Protein AF-A0A161HMS6-F1 (afdb_monomer)

Organism: NCBI:txid796027

Mean predicted aligned error: 19.15 Å

Solvent-accessible surface area (backbone atoms only — not comparable to full-atom values): 37194 Å² total; per-residue (Å²): 135,82,48,62,59,53,41,39,24,54,37,30,44,37,46,46,54,31,54,46,47,48,54,54,50,52,55,53,48,55,50,46,64,60,58,64,89,50,101,56,51,71,62,54,50,56,48,52,54,53,48,51,55,50,42,52,53,37,40,51,48,32,54,50,42,44,56,53,28,41,74,39,56,28,50,36,68,50,56,48,70,74,49,47,68,46,58,54,47,48,52,49,44,51,35,23,54,45,31,34,50,51,33,48,52,52,49,46,65,68,68,43,98,44,58,77,55,52,52,63,64,38,74,71,84,59,74,99,61,67,84,76,71,60,87,80,58,59,64,68,60,41,51,51,48,38,63,55,42,38,62,53,53,52,54,36,49,51,39,50,52,54,40,50,43,51,35,48,51,28,46,29,66,36,28,69,30,66,73,91,74,67,79,71,80,89,69,100,54,96,81,44,71,74,61,68,50,68,79,47,103,63,71,73,73,88,49,70,66,61,48,54,52,45,51,53,49,36,53,50,37,50,55,50,34,70,56,48,48,58,54,32,52,52,54,50,58,56,57,54,60,78,74,53,71,97,82,63,93,73,70,87,83,59,91,49,50,49,58,52,44,53,47,52,30,54,52,34,50,51,52,38,49,53,47,50,52,53,42,41,54,56,29,49,52,43,41,51,55,37,50,65,26,53,78,51,51,84,77,23,51,44,80,40,72,68,90,83,72,56,72,66,60,53,47,42,68,77,70,54,72,90,74,77,82,73,75,75,94,63,79,52,48,80,72,82,77,74,89,74,74,79,81,71,78,80,78,70,94,66,61,84,75,52,58,59,54,50,52,49,48,52,60,68,45,40,62,71,78,39,40,68,59,51,54,50,51,54,47,51,51,50,46,48,48,62,60,47,43,44,63,75,36,83,89,36,25,63,59,30,60,74,54,46,37,72,48,21,38,52,32,22,61,72,29,52,53,93,29,40,62,57,17,50,55,48,34,54,52,32,49,53,26,28,52,54,17,23,50,51,14,48,51,20,41,63,72,13,67,69,86,78,56,94,66,18,68,58,49,21,51,52,48,46,50,55,53,43,54,56,28,50,48,43,31,72,73,41,99,51,33,73,24,27,48,42,10,45,53,29,21,53,46,35,36,49,49,44,77,59,48,92,57,94,54,52,60,68,51,42,39,49,37,51,55,50,24,44,51,53,12,29,48,50,29,42,50,46,31,62,73,48,82,61,43,49,49,68,60,50,27,51,51,22,49,49,54,26,49,56,31,50,53,52,47,48,51,57,56,54,62,60,70,71,75,68,60,78,75,54,53,60,54,52,48,56,50,44,54,51,41,51,57,48,25,55,50,31,46,56,50,23,51,52,32,48,54,49,58,51,50,69,54,59,56,68,74,67,81,79,74,74,98,73,74,91,54,68,96,84,71,89,80,84,57,76,70,52,54,57,54,53,48,52,52,54,52,53,51,52,52,54,56,51,49,53,49,51,54,52,50,50,40,69,77,59,40,62,59,56,65,44,49,75,70,50,82,77,125

Foldseek 3Di:
DADAACLLQVLLLLLLVLLVLLLVLVVLLLCCLLVVPDPCNVVSLVVSVVSLLVSLVSLVVSVVSLLVSQAHWYWFLDRSVLCVLLSLLSLLLSLLSLLLSVLSLLVCCPQPPCVPVNVVVCVPDHDPPSNPLAPDADPVLLNLLSVLLSVLSVLLSLLLLLLSLLLSLLSCLLRVHDPVSRDRDDDPDPPPPVVVLVPDPDNDRRDLVSLVVSLVSNVVSLVVSVPRSVVSNVVSVVVVVVVDDPPCPPPPPDPHSSNVSVVSNSVSSSVSSVSSSSSSVSSSVSSVSSVVLVVVPPNSIDGDHDPDDDPVSVCCVVPDDPPPSPPDDDSHSVVSPDPDDPDDPPDDPDDPVVVVVVVVVCVVCVCVVCVLVVLLVVLLVVLLCVLCVLCVDPVSVVVCVLLVSVLLSVLLVLLADSALLSSVVVLVLLLVLLLQLLVLLLVLCVQQVPVPDDPSVVSSVVSLVVLVVVLVCCLVPPPCNSSSVNSNVNSVVLNVCQVDPPPPDHSVSSSVSSSVSSCNSSVSNSVSCVPRPHDHLVVLLVVLLVLLVVLLVVLVVLVVVLLPDDDPVVLVVSLVVNVVSLVSSVVSLVSSVVSLVSVVVSVVCVVPCPPDDDPPDPPDDDDDCPVVSVVSVVSSVVSVVSSSVSVVSSVCCVPPNPVVVVCSVPVPD

pLDDT: mean 71.47, std 19.91, range [20.86, 94.31]

Secondary structure (DSSP, 8-state):
---SSHHHHHHHHHHHHHHHHHHHHHHHHHHHHH----TTHHHHHHHHHHHHHHHHHHHHHHHHHHHHHHHS-EEESS-GGGGHHHHHHHHHHHHHHHHHHHHHHHHHHHH-TTHHHHHHHHTTTS-TTGGGS-SS--HHHHHHHHHHHHHHHHHHHHHHHHHHHHHHHHHHHHTT--GGG--PPP---TT-TTTGGGGSSS-----HHHHHHHHHHHHHHHHHHHHHHHHHHHHHHHHHHTTS-TT-TTGGGS--HHHHHHHHHHHHHHHHHHHHHHHHHHHHHHHHHHHHHHTTGGGG-EEE------HHHHHHHHH--STT------S-GGGSS-S------------THHHHHHHHHHHHHHHHHTHHHHHHHHHHHHHHHHHHHHHHSTTTHHHHHHTTTHHHHHHHHHH--SSHHHHHHHHHHHHHHHHHHHHHHHHHHHHH-SSSSTTHHHHHHHHHHHHHHHHHHHHHHSS-HHHHHHHHHHHHHHHHHHHS-SS---HHHHHHHHHHHHHHHHHHHHHHHHHSS---HHHHHHHHHHHHHHHHHHHHHHHHHTTS---HHHHHHHHHHHHHHHHHHHHHHHHHHHHHHHHHHHHHGGG-TTS-S----STT--S--HHHHHHHHHHHHHHHHHHHHHHHHHHHHHHHHHHHHHHHHH---

Structure (mmCIF, N/CA/C/O backbone):
data_AF-A0A161HMS6-F1
#
_entry.id   AF-A0A161HMS6-F1
#
loop_
_atom_site.group_PDB
_atom_site.id
_atom_site.type_symbol
_atom_site.label_atom_id
_atom_site.label_alt_id
_atom_site.label_comp_id
_atom_site.label_asym_id
_atom_site.label_entity_id
_atom_site.label_seq_id
_atom_site.pdbx_PDB_ins_code
_atom_site.Cartn_x
_atom_site.Cartn_y
_atom_site.Cartn_z
_atom_site.occupancy
_atom_site.B_iso_or_equiv
_atom_site.auth_seq_id
_atom_site.auth_comp_id
_atom_site.auth_asym_id
_atom_site.auth_atom_id
_atom_site.pdbx_PDB_model_num
ATOM 1 N N . MET A 1 1 ? -8.846 9.922 -27.299 1.00 38.22 1 MET A N 1
ATOM 2 C CA . MET A 1 1 ? -10.060 9.086 -27.238 1.00 38.22 1 MET A CA 1
ATOM 3 C C . MET A 1 1 ? -11.028 9.777 -26.297 1.00 38.22 1 MET A C 1
ATOM 5 O O . MET A 1 1 ? -10.662 9.989 -25.152 1.00 38.22 1 MET A O 1
ATOM 9 N N . ILE A 1 2 ? -12.174 10.233 -26.799 1.00 37.88 2 ILE A N 1
ATOM 10 C CA . ILE A 1 2 ? -13.255 10.821 -25.996 1.00 37.88 2 ILE A CA 1
ATOM 11 C C . ILE A 1 2 ? -14.291 9.705 -25.871 1.00 37.88 2 ILE A C 1
ATOM 13 O O . ILE A 1 2 ? -14.902 9.350 -26.877 1.00 37.88 2 ILE A O 1
ATOM 17 N N . TYR A 1 3 ? -14.422 9.100 -24.691 1.00 45.84 3 TYR A N 1
ATOM 18 C CA . TYR A 1 3 ? -15.459 8.103 -24.425 1.00 45.84 3 TYR A CA 1
ATOM 19 C C . TYR A 1 3 ? -16.569 8.782 -23.618 1.00 45.84 3 TYR A C 1
ATOM 21 O O . TYR A 1 3 ? -16.307 9.224 -22.502 1.00 45.84 3 TYR A O 1
ATOM 29 N N . PRO A 1 4 ? -17.784 8.930 -24.173 1.00 45.59 4 PRO A N 1
ATOM 30 C CA . PRO A 1 4 ? -18.758 9.870 -23.633 1.00 45.59 4 PRO A CA 1
ATOM 31 C C . PRO A 1 4 ? -19.315 9.511 -22.247 1.00 45.59 4 PRO A C 1
ATOM 33 O O . PRO A 1 4 ? -19.726 10.431 -21.559 1.00 45.59 4 PRO A O 1
ATOM 36 N N . GLU A 1 5 ? -19.281 8.255 -21.784 1.00 50.75 5 GLU A N 1
ATOM 37 C CA . GLU A 1 5 ? -19.934 7.880 -20.507 1.00 50.75 5 GLU A CA 1
ATOM 38 C C . GLU A 1 5 ? -19.166 6.842 -19.657 1.00 50.75 5 GLU A C 1
ATOM 40 O O . GLU A 1 5 ? -19.616 6.472 -18.579 1.00 50.75 5 GLU A O 1
ATOM 45 N N . PHE A 1 6 ? -17.985 6.374 -20.081 1.00 59.88 6 PHE A N 1
ATOM 46 C CA . PHE A 1 6 ? -17.328 5.254 -19.389 1.00 59.88 6 PHE A CA 1
ATOM 47 C C . PHE A 1 6 ? -16.669 5.650 -18.060 1.00 59.88 6 PHE A C 1
ATOM 49 O O . PHE A 1 6 ? -16.873 4.955 -17.073 1.00 59.88 6 PHE A O 1
ATOM 56 N N . GLY A 1 7 ? -15.936 6.765 -17.981 1.00 70.00 7 GLY A N 1
ATOM 57 C CA . GLY A 1 7 ? -15.091 7.059 -16.814 1.00 70.00 7 GLY A CA 1
ATOM 58 C C . GLY A 1 7 ? -15.847 7.269 -15.495 1.00 70.00 7 GLY A C 1
ATOM 59 O O . GLY A 1 7 ? -15.450 6.726 -14.460 1.00 70.00 7 GLY A O 1
ATOM 60 N N . SER A 1 8 ? -16.942 8.040 -15.501 1.00 81.38 8 SER A N 1
ATOM 61 C CA . SER A 1 8 ? -17.718 8.354 -14.287 1.00 81.38 8 SER A CA 1
ATOM 62 C C . SER A 1 8 ? -18.654 7.218 -13.877 1.00 81.38 8 SER A C 1
ATOM 64 O O . SER A 1 8 ? -18.700 6.878 -12.695 1.00 81.38 8 SER A O 1
ATOM 66 N N . THR A 1 9 ? -19.336 6.581 -14.830 1.00 85.25 9 THR A N 1
ATOM 67 C CA . THR A 1 9 ? -20.212 5.436 -14.553 1.00 85.25 9 THR A CA 1
ATOM 68 C C . THR A 1 9 ? -19.421 4.207 -14.118 1.00 85.25 9 THR A C 1
ATOM 70 O O . THR A 1 9 ? -19.801 3.565 -13.142 1.00 85.25 9 THR A O 1
ATOM 73 N N . PHE A 1 10 ? -18.272 3.922 -14.740 1.00 87.06 10 PHE A N 1
ATOM 74 C CA . PHE A 1 10 ? -17.388 2.823 -14.326 1.00 87.06 10 PHE A CA 1
ATOM 75 C C . PHE A 1 10 ? -16.784 3.039 -12.928 1.00 87.06 10 PHE A C 1
ATOM 77 O O . PHE A 1 10 ? -16.622 2.108 -12.131 1.00 87.06 10 PHE A O 1
ATOM 84 N N . LEU A 1 11 ? -16.485 4.291 -12.581 1.00 87.75 11 LEU A N 1
ATOM 85 C CA . LEU A 1 11 ? -16.090 4.645 -11.223 1.00 87.75 11 LEU A CA 1
ATOM 86 C C . LEU A 1 11 ? -17.244 4.411 -10.231 1.00 87.75 11 LEU A C 1
ATOM 88 O O . LEU A 1 11 ? -17.030 3.823 -9.167 1.00 87.75 11 LEU A O 1
ATOM 92 N N . GLY A 1 12 ? -18.463 4.817 -10.594 1.00 89.00 12 GLY A N 1
ATOM 93 C CA . GLY A 1 12 ? -19.677 4.567 -9.817 1.00 89.00 12 GLY A CA 1
ATOM 94 C C . GLY A 1 12 ? -19.939 3.076 -9.583 1.00 89.00 12 GLY A C 1
ATOM 95 O O . GLY A 1 12 ? -20.173 2.676 -8.442 1.00 89.00 12 GLY A O 1
ATOM 96 N N . THR A 1 13 ? -19.831 2.237 -10.622 1.00 89.50 13 THR A N 1
ATOM 97 C CA . THR A 1 13 ? -20.021 0.776 -10.523 1.00 89.50 13 THR A CA 1
ATOM 98 C C . THR A 1 13 ? -18.996 0.151 -9.582 1.00 89.50 13 THR A C 1
ATOM 100 O O . THR A 1 13 ? -19.350 -0.629 -8.702 1.00 89.50 13 THR A O 1
ATOM 103 N N . THR A 1 14 ? -17.727 0.548 -9.701 1.00 89.75 14 THR A N 1
ATOM 104 C CA . THR A 1 14 ? -16.634 0.008 -8.876 1.00 89.75 14 THR A CA 1
ATOM 105 C C . THR A 1 14 ? -16.779 0.407 -7.400 1.00 89.75 14 THR A C 1
ATOM 107 O O . THR A 1 14 ? -16.522 -0.390 -6.488 1.00 89.75 14 THR A O 1
ATOM 110 N N . ALA A 1 15 ? -17.224 1.639 -7.136 1.00 91.44 15 ALA A N 1
ATOM 111 C CA . ALA A 1 15 ? -17.532 2.095 -5.784 1.00 91.44 15 ALA A CA 1
ATOM 112 C C . ALA A 1 15 ? -18.760 1.371 -5.201 1.00 91.44 15 ALA A C 1
ATOM 114 O O . ALA A 1 15 ? -18.728 0.957 -4.039 1.00 91.44 15 ALA A O 1
ATOM 115 N N . LEU A 1 16 ? -19.809 1.158 -6.004 1.00 92.69 16 LEU A N 1
ATOM 116 C CA . LEU A 1 16 ? -21.002 0.401 -5.614 1.00 92.69 16 LEU A CA 1
ATOM 117 C C . LEU A 1 16 ? -20.668 -1.059 -5.278 1.00 92.69 16 LEU A C 1
ATOM 119 O O . LEU A 1 16 ? -21.148 -1.586 -4.274 1.00 92.69 16 LEU A O 1
ATOM 123 N N . ASP A 1 17 ? -19.803 -1.703 -6.060 1.00 91.75 17 ASP A N 1
ATOM 124 C CA . ASP A 1 17 ? -19.341 -3.065 -5.787 1.00 91.75 17 ASP A CA 1
ATOM 125 C C . ASP A 1 17 ? -18.572 -3.169 -4.469 1.00 91.75 17 ASP A C 1
ATOM 127 O O . ASP A 1 17 ? -18.735 -4.143 -3.729 1.00 91.75 17 ASP A O 1
ATOM 131 N N . SER A 1 18 ? -17.775 -2.149 -4.143 1.00 91.81 18 SER A N 1
ATOM 132 C CA . SER A 1 18 ? -17.082 -2.057 -2.854 1.00 91.81 18 SER A CA 1
ATOM 133 C C . SER A 1 18 ? -18.076 -1.891 -1.698 1.00 91.81 18 SER A C 1
ATOM 135 O O . SER A 1 18 ? -17.986 -2.604 -0.701 1.00 91.81 18 SER A O 1
ATOM 137 N N . LEU A 1 19 ? -19.076 -1.014 -1.848 1.00 93.75 19 LEU A N 1
ATOM 138 C CA . LEU A 1 19 ? -20.163 -0.828 -0.877 1.00 93.75 19 LEU A CA 1
ATOM 139 C C . LEU A 1 19 ? -20.990 -2.105 -0.669 1.00 93.75 19 LEU A C 1
ATOM 141 O O . LEU A 1 19 ? -21.416 -2.398 0.448 1.00 93.75 19 LEU A O 1
ATOM 145 N N . ASN A 1 20 ? -21.238 -2.865 -1.737 1.00 92.25 20 ASN A N 1
ATOM 146 C CA . ASN A 1 20 ? -21.970 -4.125 -1.682 1.00 92.25 20 ASN A CA 1
ATOM 147 C C . ASN A 1 20 ? -21.230 -5.189 -0.866 1.00 92.25 20 ASN A C 1
ATOM 149 O O . ASN A 1 20 ? -21.858 -5.818 -0.015 1.00 92.25 20 ASN A O 1
ATOM 153 N N . GLU A 1 21 ? -19.927 -5.371 -1.100 1.00 91.25 21 GLU A N 1
ATOM 154 C CA . GLU A 1 21 ? -19.118 -6.318 -0.320 1.00 91.25 21 GLU A CA 1
ATOM 155 C C . GLU A 1 21 ? -18.981 -5.892 1.139 1.00 91.25 21 GLU A C 1
ATOM 157 O O . GLU A 1 21 ? -19.174 -6.721 2.022 1.00 91.25 21 GLU A O 1
ATOM 162 N N . ILE A 1 22 ? -18.695 -4.611 1.405 1.00 92.50 22 ILE A N 1
ATOM 163 C CA . ILE A 1 22 ? -18.537 -4.115 2.780 1.00 92.50 22 ILE A CA 1
ATOM 164 C C . ILE A 1 22 ? -19.835 -4.312 3.571 1.00 92.50 22 ILE A C 1
ATOM 166 O O . ILE A 1 22 ? -19.785 -4.812 4.689 1.00 92.50 22 ILE A O 1
ATOM 170 N N . HIS A 1 23 ? -20.996 -3.982 2.989 1.00 93.19 23 HIS A N 1
ATOM 171 C CA . HIS A 1 23 ? -22.292 -4.172 3.651 1.00 93.19 23 HIS A CA 1
ATOM 172 C C . HIS A 1 23 ? -22.570 -5.656 3.956 1.00 93.19 23 HIS A C 1
ATOM 174 O O . HIS A 1 23 ? -23.007 -5.996 5.051 1.00 93.19 23 HIS A O 1
ATOM 180 N N . LEU A 1 24 ? -22.295 -6.561 3.012 1.00 90.31 24 LEU A N 1
ATOM 181 C CA . LEU A 1 24 ? -22.492 -7.995 3.242 1.00 90.31 24 LEU A CA 1
ATOM 182 C C . LEU A 1 24 ? -21.559 -8.524 4.343 1.00 90.31 24 LEU A C 1
ATOM 184 O O . LEU A 1 24 ? -21.982 -9.291 5.210 1.00 90.31 24 LEU A O 1
ATOM 188 N N . HIS A 1 25 ? -20.299 -8.099 4.315 1.00 90.25 25 HIS A N 1
ATOM 189 C CA . HIS A 1 25 ? -19.276 -8.571 5.237 1.00 90.25 25 HIS A CA 1
ATOM 190 C C . HIS A 1 25 ? -19.485 -8.057 6.660 1.00 90.25 25 HIS A C 1
ATOM 192 O O . HIS A 1 25 ? -19.410 -8.862 7.583 1.00 90.25 25 HIS A O 1
ATOM 198 N N . ILE A 1 26 ? -19.833 -6.779 6.858 1.00 91.81 26 ILE A N 1
ATOM 199 C CA . ILE A 1 26 ? -20.109 -6.262 8.207 1.00 91.81 26 ILE A CA 1
ATOM 200 C C . ILE A 1 26 ? -21.319 -6.955 8.842 1.00 91.81 26 ILE A C 1
ATOM 202 O O . ILE A 1 26 ? -21.234 -7.369 9.992 1.00 91.81 26 ILE A O 1
ATOM 206 N N . ASN A 1 27 ? -22.399 -7.185 8.084 1.00 89.62 27 ASN A N 1
ATOM 207 C CA . ASN A 1 27 ? -23.574 -7.895 8.596 1.00 89.62 27 ASN A CA 1
ATOM 208 C C . ASN A 1 27 ? -23.234 -9.338 8.980 1.00 89.62 27 ASN A C 1
ATOM 210 O O . ASN A 1 27 ? -23.640 -9.798 10.041 1.00 89.62 27 ASN A O 1
ATOM 214 N N . SER A 1 28 ? -22.440 -10.022 8.150 1.00 88.19 28 SER A N 1
ATOM 215 C CA . SER A 1 28 ? -21.984 -11.389 8.437 1.00 88.19 28 SER A CA 1
ATOM 216 C C . SER A 1 28 ? -21.038 -11.441 9.645 1.00 88.19 28 SER A C 1
ATOM 218 O O . SER A 1 28 ? -21.048 -12.413 10.389 1.00 88.19 28 SER A O 1
ATOM 220 N N . THR A 1 29 ? -20.222 -10.401 9.847 1.00 88.69 29 THR A N 1
ATOM 221 C CA . THR A 1 29 ? -19.260 -10.313 10.957 1.00 88.69 29 THR A CA 1
ATOM 222 C C . THR A 1 29 ? -19.965 -10.027 12.285 1.00 88.69 29 THR A C 1
ATOM 224 O O . THR A 1 29 ? -19.660 -10.668 13.283 1.00 88.69 29 THR A O 1
ATOM 227 N N . VAL A 1 30 ? -20.940 -9.111 12.299 1.00 89.75 30 VAL A N 1
ATOM 228 C CA . VAL A 1 30 ? -21.748 -8.819 13.496 1.00 89.75 30 VAL A CA 1
ATOM 229 C C . VAL A 1 30 ? -22.600 -10.023 13.893 1.00 89.75 30 VAL A C 1
ATOM 231 O O . VAL A 1 30 ? -22.669 -10.352 15.072 1.00 89.75 30 VAL A O 1
ATOM 234 N N . ASP A 1 31 ? -23.224 -10.698 12.922 1.00 86.06 31 ASP A N 1
ATOM 235 C CA . ASP A 1 31 ? -24.011 -11.906 13.191 1.00 86.06 31 ASP A CA 1
ATOM 236 C C . ASP A 1 31 ? -23.135 -13.031 13.761 1.00 86.06 31 ASP A C 1
ATOM 238 O O . ASP A 1 31 ? -23.510 -13.665 14.743 1.00 86.06 31 ASP A O 1
ATOM 242 N N . TYR A 1 32 ? -21.928 -13.217 13.213 1.00 86.75 32 TYR A N 1
ATOM 243 C CA . TYR A 1 32 ? -20.955 -14.176 13.736 1.00 86.75 32 TYR A CA 1
ATOM 244 C C . TYR A 1 32 ? -20.561 -13.884 15.191 1.00 86.75 32 TYR A C 1
ATOM 246 O O . TYR A 1 32 ? -20.595 -14.798 16.009 1.00 86.75 32 TYR A O 1
ATOM 254 N N . PHE A 1 33 ? -20.234 -12.625 15.500 1.00 85.50 33 PHE A N 1
ATOM 255 C CA . PHE A 1 33 ? -19.747 -12.210 16.820 1.00 85.50 33 PHE A CA 1
ATOM 256 C C . PHE A 1 33 ? -20.814 -12.294 17.922 1.00 85.50 33 PHE A C 1
ATOM 258 O O . PHE A 1 33 ? -20.511 -12.510 19.085 1.00 85.50 33 PHE A O 1
ATOM 265 N N . ILE A 1 34 ? -22.091 -12.103 17.580 1.00 83.38 34 ILE A N 1
ATOM 266 C CA . ILE A 1 34 ? -23.183 -12.172 18.566 1.00 83.38 34 ILE A CA 1
ATOM 267 C C . ILE A 1 34 ? -23.719 -13.603 18.699 1.00 83.38 34 ILE A C 1
ATOM 269 O O . ILE A 1 34 ? -24.055 -14.042 19.796 1.00 83.38 34 ILE A O 1
ATOM 273 N N . ASN A 1 35 ? -23.805 -14.350 17.594 1.00 76.44 35 ASN A N 1
ATOM 274 C CA . ASN A 1 35 ? -24.437 -15.670 17.542 1.00 76.44 35 ASN A CA 1
ATOM 275 C C . ASN A 1 35 ? -23.414 -16.817 17.425 1.00 76.44 35 ASN A C 1
ATOM 277 O O . ASN A 1 35 ? -23.616 -17.754 16.649 1.00 76.44 35 ASN A O 1
ATOM 281 N N . PHE A 1 36 ? -22.345 -16.805 18.231 1.00 66.00 36 PHE A N 1
ATOM 282 C CA . PHE A 1 36 ? -21.244 -17.788 18.185 1.00 66.00 36 PHE A CA 1
ATOM 283 C C . PHE A 1 36 ? -21.658 -19.269 18.421 1.00 66.00 36 PHE A C 1
ATOM 285 O O . PHE A 1 36 ? -20.855 -20.188 18.280 1.00 66.00 36 PHE A O 1
ATOM 292 N N . LYS A 1 37 ? -22.928 -19.567 18.731 1.00 58.88 37 LYS A N 1
ATOM 293 C CA . LYS A 1 37 ? -23.437 -20.879 19.199 1.00 58.88 37 LYS A CA 1
ATOM 294 C C . LYS A 1 37 ? -23.438 -22.037 18.164 1.00 58.88 37 LYS A C 1
ATOM 296 O O . LYS A 1 37 ? -24.147 -23.017 18.373 1.00 58.88 37 LYS A O 1
ATOM 301 N N . ASN A 1 38 ? -22.663 -21.988 17.075 1.00 54.19 38 ASN A N 1
ATOM 302 C CA . ASN A 1 38 ? -22.737 -22.958 15.967 1.00 54.19 38 ASN A CA 1
ATOM 303 C C . ASN A 1 38 ? -21.535 -23.916 15.848 1.00 54.19 38 ASN A C 1
ATOM 305 O O . ASN A 1 38 ? -20.380 -23.499 15.868 1.00 54.19 38 ASN A O 1
ATOM 309 N N . ASP A 1 39 ? -21.820 -25.194 15.555 1.00 56.62 39 ASP A N 1
ATOM 310 C CA . ASP A 1 39 ? -20.829 -26.241 15.224 1.00 56.62 39 ASP A CA 1
ATOM 311 C C . ASP A 1 39 ? -20.023 -25.954 13.924 1.00 56.62 39 ASP A C 1
ATOM 313 O O . ASP A 1 39 ? -19.023 -26.618 13.656 1.00 56.62 39 ASP A O 1
ATOM 317 N N . ASP A 1 40 ? -20.403 -24.925 13.149 1.00 66.06 40 ASP A N 1
ATOM 318 C CA . ASP A 1 40 ? -19.791 -24.510 11.872 1.00 66.06 40 ASP A CA 1
ATOM 319 C C . ASP A 1 40 ? -18.918 -23.228 11.955 1.00 66.06 40 ASP A C 1
ATOM 321 O O . ASP A 1 40 ? -18.489 -22.698 10.923 1.00 66.06 40 ASP A O 1
ATOM 325 N N . ALA A 1 41 ? -18.615 -22.716 13.157 1.00 69.06 41 ALA A N 1
ATOM 326 C CA . ALA A 1 41 ? -17.918 -21.433 13.366 1.00 69.06 41 ALA A CA 1
ATOM 327 C C . ALA A 1 41 ? -16.609 -21.279 12.554 1.00 69.06 41 ALA A C 1
ATOM 329 O O . ALA A 1 41 ? -16.383 -20.254 11.906 1.00 69.06 41 ALA A O 1
ATOM 330 N N . ALA A 1 42 ? -15.796 -22.338 12.467 1.00 69.12 42 ALA A N 1
ATOM 331 C CA . ALA A 1 42 ? -14.546 -22.350 11.697 1.00 69.12 42 ALA A CA 1
ATOM 332 C C . ALA A 1 42 ? -14.753 -22.047 10.200 1.00 69.12 42 ALA A C 1
ATOM 334 O O . ALA A 1 42 ? -13.964 -21.351 9.552 1.00 69.12 42 ALA A O 1
ATOM 335 N N . LYS A 1 43 ? -15.838 -22.580 9.627 1.00 75.81 43 LYS A N 1
ATOM 336 C CA . LYS A 1 43 ? -16.167 -22.438 8.206 1.00 75.81 43 LYS A CA 1
ATOM 337 C C . LYS A 1 43 ? -16.644 -21.018 7.908 1.00 75.81 43 LYS A C 1
ATOM 339 O O . LYS A 1 43 ? -16.231 -20.434 6.899 1.00 75.81 43 LYS A O 1
ATOM 344 N N . THR A 1 44 ? -17.440 -20.443 8.804 1.00 78.31 44 THR A N 1
ATOM 345 C CA . THR A 1 44 ? -17.892 -19.051 8.713 1.00 78.31 44 THR A CA 1
ATOM 346 C C . THR A 1 44 ? -16.716 -18.082 8.836 1.00 78.31 44 THR A C 1
ATOM 348 O O . THR A 1 44 ? -16.554 -17.233 7.960 1.00 78.31 44 THR A O 1
ATOM 351 N N . LEU A 1 45 ? -15.808 -18.282 9.800 1.00 78.94 45 LEU A N 1
ATOM 352 C CA . LEU A 1 45 ? -14.606 -17.455 9.956 1.00 78.94 45 LEU A CA 1
ATOM 353 C C . LEU A 1 45 ? -13.709 -17.485 8.708 1.00 78.94 45 LEU A C 1
ATOM 355 O O . LEU A 1 45 ? -13.297 -16.439 8.206 1.00 78.94 45 LEU A O 1
ATOM 359 N N . SER A 1 46 ? -13.483 -18.669 8.127 1.00 74.44 46 SER A N 1
ATOM 360 C CA . SER A 1 46 ? -12.714 -18.793 6.877 1.00 74.44 46 SER A CA 1
ATOM 361 C C . SER A 1 46 ? -13.357 -18.031 5.704 1.00 74.44 46 SER A C 1
ATOM 363 O O . SER A 1 46 ? -12.670 -17.525 4.813 1.00 74.44 46 SER A O 1
ATOM 365 N N . THR A 1 47 ? -14.689 -17.914 5.705 1.00 80.94 47 THR A N 1
ATOM 366 C CA . THR A 1 47 ? -15.439 -17.143 4.707 1.00 80.94 47 THR A CA 1
ATOM 367 C C . THR A 1 47 ? -15.269 -15.642 4.947 1.00 80.94 47 THR A C 1
ATOM 369 O O . THR A 1 47 ? -15.000 -14.910 3.992 1.00 80.94 47 THR A O 1
ATOM 372 N N . LEU A 1 48 ? -15.318 -15.191 6.206 1.00 81.75 48 LEU A N 1
ATOM 373 C CA . LEU A 1 48 ? -15.056 -13.799 6.589 1.00 81.75 48 LEU A CA 1
ATOM 374 C C . LEU A 1 48 ? -13.628 -13.361 6.235 1.00 81.75 48 LEU A C 1
ATOM 376 O O . LEU A 1 48 ? -13.435 -12.252 5.737 1.00 81.75 48 LEU A O 1
ATOM 380 N N . GLN A 1 49 ? -12.630 -14.231 6.401 1.00 78.19 49 GLN A N 1
ATOM 381 C CA . GLN A 1 49 ? -11.245 -13.959 5.998 1.00 78.19 49 GLN A CA 1
ATOM 382 C C . GLN A 1 49 ? -11.099 -13.816 4.476 1.00 78.19 49 GLN A C 1
ATOM 384 O O . GLN A 1 49 ? -10.427 -12.903 3.985 1.00 78.19 49 GLN A O 1
ATOM 389 N N . LYS A 1 50 ? -11.773 -14.672 3.697 1.00 80.00 50 LYS A N 1
ATOM 390 C CA . LYS A 1 50 ? -11.812 -14.538 2.231 1.00 80.00 50 LYS A CA 1
ATOM 391 C C . LYS A 1 50 ? -12.479 -13.226 1.817 1.00 80.00 50 LYS A C 1
ATOM 393 O O . LYS A 1 50 ? -11.927 -12.501 0.987 1.00 80.00 50 LYS A O 1
ATOM 398 N N . GLN A 1 51 ? -13.610 -12.880 2.430 1.00 81.94 51 GLN A N 1
ATOM 399 C CA . GLN A 1 51 ? -14.307 -11.614 2.189 1.00 81.94 51 GLN A CA 1
ATOM 400 C C . GLN A 1 51 ? -13.435 -10.401 2.560 1.00 81.94 51 GLN A C 1
ATOM 402 O O . GLN A 1 51 ? -13.333 -9.477 1.753 1.00 81.94 51 GLN A O 1
ATOM 407 N N . ARG A 1 52 ? -12.685 -10.447 3.673 1.00 81.62 52 ARG A N 1
ATOM 408 C CA . ARG A 1 52 ? -11.694 -9.422 4.065 1.00 81.62 52 ARG A CA 1
ATOM 409 C C . ARG A 1 52 ? -10.697 -9.128 2.938 1.00 81.62 52 ARG A C 1
ATOM 411 O O . ARG A 1 52 ? -10.481 -7.968 2.588 1.00 81.62 52 ARG A O 1
ATOM 418 N N . THR A 1 53 ? -10.118 -10.161 2.320 1.00 79.50 53 THR A N 1
ATOM 419 C CA . THR A 1 53 ? -9.180 -9.972 1.192 1.00 79.50 53 THR A CA 1
ATOM 420 C C . THR A 1 53 ? -9.866 -9.442 -0.072 1.00 79.50 53 THR A C 1
ATOM 422 O O . THR A 1 53 ? -9.289 -8.625 -0.791 1.00 79.50 53 THR A O 1
ATOM 425 N N . SER A 1 54 ? -11.107 -9.868 -0.333 1.00 82.62 54 SER A N 1
ATOM 426 C CA . SER A 1 54 ? -11.917 -9.408 -1.467 1.00 82.62 54 SER A CA 1
ATOM 427 C C . SER A 1 54 ? -12.230 -7.911 -1.372 1.00 82.62 54 SER A C 1
ATOM 429 O O . SER A 1 54 ? -12.010 -7.173 -2.332 1.00 82.62 54 SER A O 1
ATOM 431 N N . ILE A 1 55 ? -12.652 -7.436 -0.194 1.00 84.62 55 ILE A N 1
ATOM 432 C CA . ILE A 1 55 ? -12.957 -6.021 0.063 1.00 84.62 55 ILE A CA 1
ATOM 433 C C . ILE A 1 55 ? -11.741 -5.147 -0.224 1.00 84.62 55 ILE A C 1
ATOM 435 O O . ILE A 1 55 ? -11.855 -4.166 -0.957 1.00 84.62 55 ILE A O 1
ATOM 439 N N . ARG A 1 56 ? -10.561 -5.527 0.279 1.00 82.38 56 ARG A N 1
ATOM 440 C CA . ARG A 1 56 ? -9.325 -4.767 0.042 1.00 82.38 56 ARG A CA 1
ATOM 441 C C . ARG A 1 56 ? -9.006 -4.643 -1.442 1.00 82.38 56 ARG A C 1
ATOM 443 O O . ARG A 1 56 ? -8.681 -3.551 -1.899 1.00 82.38 56 ARG A O 1
ATOM 450 N N . LYS A 1 57 ? -9.156 -5.731 -2.206 1.00 83.81 57 LYS A N 1
ATOM 451 C CA . LYS A 1 57 ? -8.961 -5.717 -3.664 1.00 83.81 57 LYS A CA 1
ATOM 452 C C . LYS A 1 57 ? -9.947 -4.776 -4.355 1.00 83.81 57 LYS A C 1
ATOM 454 O O . LYS A 1 57 ? -9.518 -3.963 -5.166 1.00 83.81 57 LYS A O 1
ATOM 459 N N . LYS A 1 58 ? -11.240 -4.832 -4.013 1.00 86.56 58 LYS A N 1
ATOM 460 C CA . LYS A 1 58 ? -12.263 -3.958 -4.618 1.00 86.56 58 LYS A CA 1
ATOM 461 C C . LYS A 1 58 ? -12.084 -2.486 -4.245 1.00 86.56 58 LYS A C 1
ATOM 463 O O . LYS A 1 58 ? -12.182 -1.619 -5.108 1.00 86.56 58 LYS A O 1
ATOM 468 N N . VAL A 1 59 ? -11.733 -2.191 -2.995 1.00 86.38 59 VAL A N 1
ATOM 469 C CA . VAL A 1 59 ? -11.461 -0.818 -2.550 1.00 86.38 59 VAL A CA 1
ATOM 470 C C . VAL A 1 59 ? -10.179 -0.279 -3.188 1.00 86.38 59 VAL A C 1
ATOM 472 O O . VAL A 1 59 ? -10.163 0.868 -3.635 1.00 86.38 59 VAL A O 1
ATOM 475 N N . ALA A 1 60 ? -9.123 -1.087 -3.301 1.00 82.75 60 ALA A N 1
ATOM 476 C CA . ALA A 1 60 ? -7.917 -0.710 -4.037 1.00 82.75 60 ALA A CA 1
ATOM 477 C C . ALA A 1 60 ? -8.226 -0.436 -5.515 1.00 82.75 60 ALA A C 1
ATOM 479 O O . ALA A 1 60 ? -7.833 0.610 -6.028 1.00 82.75 60 ALA A O 1
ATOM 480 N N . LEU A 1 61 ? -9.015 -1.304 -6.156 1.00 84.31 61 LEU A N 1
ATOM 481 C CA . LEU A 1 61 ? -9.503 -1.095 -7.517 1.00 84.31 61 LEU A CA 1
ATOM 482 C C . LEU A 1 61 ? -10.268 0.230 -7.630 1.00 84.31 61 LEU A C 1
ATOM 484 O O . LEU A 1 61 ? -9.955 1.031 -8.500 1.00 84.31 61 LEU A O 1
ATOM 488 N N . SER A 1 62 ? -11.184 0.534 -6.705 1.00 84.31 62 SER A N 1
ATOM 489 C CA . SER A 1 62 ? -11.927 1.805 -6.715 1.00 84.31 62 SER A CA 1
ATOM 490 C C . SER A 1 62 ? -11.021 3.040 -6.591 1.00 84.31 62 SER A C 1
ATOM 492 O O . SER A 1 62 ? -11.286 4.061 -7.223 1.00 84.31 62 SER A O 1
ATOM 494 N N . LYS A 1 63 ? -9.915 2.954 -5.832 1.00 86.19 63 LYS A N 1
ATOM 495 C CA . LYS A 1 63 ? -8.906 4.024 -5.733 1.00 86.19 63 LYS A CA 1
ATOM 496 C C . LYS A 1 63 ? -8.144 4.195 -7.052 1.00 86.19 63 LYS A C 1
ATOM 498 O O . LYS A 1 63 ? -7.887 5.332 -7.442 1.00 86.19 63 LYS A O 1
ATOM 503 N N . THR A 1 64 ? -7.793 3.094 -7.716 1.00 82.06 64 THR A N 1
ATOM 504 C CA . THR A 1 64 ? -7.113 3.099 -9.021 1.00 82.06 64 THR A CA 1
ATOM 505 C C . THR A 1 64 ? -8.021 3.664 -10.109 1.00 82.06 64 THR A C 1
ATOM 507 O O . THR A 1 64 ? -7.645 4.635 -10.764 1.00 82.06 64 THR A O 1
ATOM 510 N N . VAL A 1 65 ? -9.255 3.164 -10.210 1.00 84.06 65 VAL A N 1
ATOM 511 C CA . VAL A 1 65 ? -10.258 3.661 -11.162 1.00 84.06 65 VAL A CA 1
ATOM 512 C C . VAL A 1 65 ? -10.541 5.141 -10.916 1.00 84.06 65 VAL A C 1
ATOM 514 O O . VAL A 1 65 ? -10.560 5.923 -11.853 1.00 84.06 65 VAL A O 1
ATOM 517 N N . LEU A 1 66 ? -10.649 5.585 -9.657 1.00 85.31 66 LEU A N 1
ATOM 518 C CA . LEU A 1 66 ? -10.790 7.012 -9.352 1.00 85.31 66 LEU A CA 1
ATOM 519 C C . LEU A 1 66 ? -9.626 7.832 -9.913 1.00 85.31 66 LEU A C 1
ATOM 521 O O . LEU A 1 66 ? -9.846 8.927 -10.434 1.00 85.31 66 LEU A O 1
ATOM 525 N N . THR A 1 67 ? -8.388 7.344 -9.782 1.00 81.75 67 THR A N 1
ATOM 526 C CA . THR A 1 67 ? -7.241 8.045 -10.356 1.00 81.75 67 THR A CA 1
ATOM 527 C C . THR A 1 67 ? -7.313 8.078 -11.874 1.00 81.75 67 THR A C 1
ATOM 529 O O . THR A 1 67 ? -7.178 9.166 -12.415 1.00 81.75 67 THR A O 1
ATOM 532 N N . GLU A 1 68 ? -7.604 6.960 -12.537 1.00 80.12 68 GLU A N 1
ATOM 533 C CA . GLU A 1 68 ? -7.715 6.856 -13.999 1.00 80.12 68 GLU A CA 1
ATOM 534 C C . GLU A 1 68 ? -8.835 7.746 -14.552 1.00 80.12 68 GLU A C 1
ATOM 536 O O . GLU A 1 68 ? -8.559 8.654 -15.337 1.00 80.12 68 GLU A O 1
ATOM 541 N N . SER A 1 69 ? -10.059 7.611 -14.033 1.00 80.50 69 SER A N 1
ATOM 542 C CA . SER A 1 69 ? -11.225 8.412 -14.429 1.00 80.50 69 SER A CA 1
ATOM 543 C C . SER A 1 69 ? -11.041 9.913 -14.182 1.00 80.50 69 SER A C 1
ATOM 545 O O . SER A 1 69 ? -11.729 10.727 -14.790 1.00 80.50 69 SER A O 1
ATOM 547 N N . THR A 1 70 ? -10.123 10.323 -13.296 1.00 79.06 70 THR A N 1
ATOM 548 C CA . THR A 1 70 ? -9.798 11.749 -13.097 1.00 79.06 70 THR A CA 1
ATOM 549 C C . THR A 1 70 ? -8.982 12.329 -14.262 1.00 79.06 70 THR A C 1
ATOM 551 O O . THR A 1 70 ? -9.034 13.540 -14.490 1.00 79.06 70 THR A O 1
ATOM 554 N N . PHE A 1 71 ? -8.224 11.499 -14.988 1.00 75.56 71 PHE A N 1
ATOM 555 C CA . PHE A 1 71 ? -7.445 11.907 -16.166 1.00 75.56 71 PHE A CA 1
ATOM 556 C C . PHE A 1 71 ? -8.211 11.743 -17.483 1.00 75.56 71 PHE A C 1
ATOM 558 O O . PHE A 1 71 ? -7.795 12.298 -18.502 1.00 75.56 71 PHE A O 1
ATOM 565 N N . GLU A 1 72 ? -9.331 11.024 -17.469 1.00 78.56 72 GLU A N 1
ATOM 566 C CA . GLU A 1 72 ? -10.206 10.871 -18.624 1.00 78.56 72 GLU A CA 1
ATOM 567 C C . GLU A 1 72 ? -11.086 12.106 -18.849 1.00 78.56 72 GLU A C 1
ATOM 569 O O . GLU A 1 72 ? -11.576 12.745 -17.916 1.00 78.56 72 GLU A O 1
ATOM 574 N N . ILE A 1 73 ? -11.322 12.431 -20.120 1.00 80.19 73 ILE A N 1
ATOM 575 C CA . ILE A 1 73 ? -12.323 13.428 -20.505 1.00 80.19 73 ILE A CA 1
ATOM 576 C C . ILE A 1 73 ? -13.683 12.733 -20.459 1.00 80.19 73 ILE A C 1
ATOM 578 O O . ILE A 1 73 ? -13.945 11.861 -21.286 1.00 80.19 73 ILE A O 1
ATOM 582 N N . THR A 1 74 ? -14.538 13.126 -19.513 1.00 81.25 74 THR A N 1
ATOM 583 C CA . THR A 1 74 ? -15.856 12.502 -19.303 1.00 81.25 74 THR A CA 1
ATOM 584 C C . THR A 1 74 ? -16.981 13.509 -19.523 1.00 81.25 74 THR A C 1
ATOM 586 O O . THR A 1 74 ? -16.862 14.662 -19.109 1.00 81.25 74 THR A O 1
ATOM 589 N N . TYR A 1 75 ? -18.085 13.089 -20.144 1.00 84.75 75 TYR A N 1
ATOM 590 C CA . TYR A 1 75 ? -19.287 13.907 -20.306 1.00 84.75 75 TYR A CA 1
ATOM 591 C C . TYR A 1 75 ? -20.428 13.353 -19.441 1.00 84.75 75 TYR A C 1
ATOM 593 O O . TYR A 1 75 ? -21.116 12.412 -19.816 1.00 84.75 75 TYR A O 1
ATOM 601 N N . SER A 1 76 ? -20.628 13.925 -18.253 1.00 87.44 76 SER A N 1
ATOM 602 C CA . SER A 1 76 ? -21.598 13.416 -17.270 1.00 87.44 76 SER A CA 1
ATOM 603 C C . SER A 1 76 ? -22.156 14.529 -16.382 1.00 87.44 76 SER A C 1
ATOM 605 O O . SER A 1 76 ? -21.609 15.634 -16.320 1.00 87.44 76 SER A O 1
ATOM 607 N N . TYR A 1 77 ? -23.255 14.255 -15.671 1.00 86.88 77 TYR A N 1
ATOM 608 C CA . TYR A 1 77 ? -23.779 15.199 -14.676 1.00 86.88 77 TYR A CA 1
ATOM 609 C C . TYR A 1 77 ? -22.850 15.317 -13.466 1.00 86.88 77 TYR A C 1
ATOM 611 O O . TYR A 1 77 ? -22.667 16.416 -12.957 1.00 86.88 77 TYR A O 1
ATOM 619 N N . MET A 1 78 ? -22.234 14.218 -13.022 1.00 88.94 78 MET A N 1
ATOM 620 C CA . MET A 1 78 ? -21.297 14.209 -11.892 1.00 88.94 78 MET A CA 1
ATOM 621 C C . MET A 1 78 ? -19.852 14.099 -12.364 1.00 88.94 78 MET A C 1
ATOM 623 O O . MET A 1 78 ? -19.558 13.365 -13.309 1.00 88.94 78 MET A O 1
ATOM 627 N N . ALA A 1 79 ? -18.947 14.822 -11.706 1.00 88.31 79 ALA A N 1
ATOM 628 C CA . ALA A 1 79 ? -17.523 14.751 -11.996 1.00 88.31 79 ALA A CA 1
ATOM 629 C C . ALA A 1 79 ? -16.888 13.567 -11.243 1.00 88.31 79 ALA A C 1
ATOM 631 O O . ALA A 1 79 ? -17.154 13.409 -10.052 1.00 88.31 79 ALA A O 1
ATOM 632 N N . PRO A 1 80 ? -15.953 12.800 -11.839 1.00 86.62 80 PRO A N 1
ATOM 633 C CA . PRO A 1 80 ? -15.280 11.692 -11.144 1.00 86.62 80 PRO A CA 1
ATOM 634 C C . PRO A 1 80 ? -14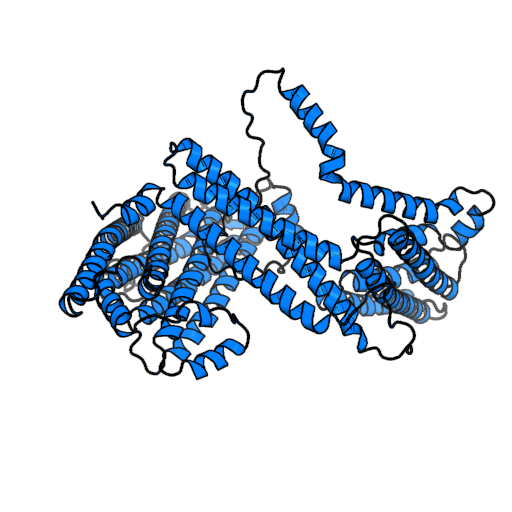.634 12.089 -9.802 1.00 86.62 80 PRO A C 1
ATOM 636 O O . PRO A 1 80 ? -14.640 11.333 -8.831 1.00 86.62 80 PRO A O 1
ATOM 639 N N . LYS A 1 81 ? -14.122 13.322 -9.711 1.00 86.81 81 LYS A N 1
ATOM 640 C CA . LYS A 1 81 ? -13.492 13.872 -8.502 1.00 86.81 81 LYS A CA 1
ATOM 641 C C . LYS A 1 81 ? -14.462 14.024 -7.322 1.00 86.81 81 LYS A C 1
ATOM 643 O O . LYS A 1 81 ? -14.005 13.997 -6.180 1.00 86.81 81 LYS A O 1
ATOM 648 N N . GLU A 1 82 ? -15.761 14.178 -7.570 1.00 89.44 82 GLU A N 1
ATOM 649 C CA . GLU A 1 82 ? -16.781 14.355 -6.525 1.00 89.44 82 GLU A CA 1
ATOM 650 C C . GLU A 1 82 ? -17.008 13.063 -5.721 1.00 89.44 82 GLU A C 1
ATOM 652 O O . GLU A 1 82 ? -17.419 13.135 -4.569 1.00 89.44 82 GLU A O 1
ATOM 657 N N . LEU A 1 83 ? -16.635 11.886 -6.250 1.00 90.06 83 LEU A N 1
ATOM 658 C CA . LEU A 1 83 ? -16.694 10.613 -5.514 1.00 90.06 83 LEU A CA 1
ATOM 659 C C . LEU A 1 83 ? -15.474 10.382 -4.609 1.00 90.06 83 LEU A C 1
ATOM 661 O O . LEU A 1 83 ? -15.457 9.467 -3.782 1.00 90.06 83 LEU A O 1
ATOM 665 N N . LYS A 1 84 ? -14.429 11.207 -4.740 1.00 90.38 84 LYS A N 1
ATOM 666 C CA . LYS A 1 84 ? -13.168 11.052 -4.003 1.00 90.38 84 LYS A CA 1
ATOM 667 C C . LYS A 1 84 ? -13.335 10.985 -2.476 1.00 90.38 84 LYS A C 1
ATOM 669 O O . LYS A 1 84 ? -12.644 10.156 -1.876 1.00 90.38 84 LYS A O 1
ATOM 674 N N . PRO A 1 85 ? -14.180 11.809 -1.822 1.00 91.25 85 PRO A N 1
ATOM 675 C CA . PRO A 1 85 ? -14.408 11.704 -0.381 1.00 91.25 85 PRO A CA 1
ATOM 676 C C . PRO A 1 85 ? -14.958 10.330 0.015 1.00 91.25 85 PRO A C 1
ATOM 678 O O . PRO A 1 85 ? -14.427 9.712 0.934 1.00 91.25 85 PRO A O 1
ATOM 681 N N . ILE A 1 86 ? -15.931 9.807 -0.740 1.00 91.25 86 ILE A N 1
ATOM 682 C CA . ILE A 1 86 ? -16.525 8.485 -0.499 1.00 91.25 86 ILE A CA 1
ATOM 683 C C . ILE A 1 86 ? -15.484 7.381 -0.678 1.00 91.25 86 ILE A C 1
ATOM 685 O O . ILE A 1 86 ? -15.288 6.592 0.238 1.00 91.25 86 ILE A O 1
ATOM 689 N N . VAL A 1 87 ? -14.740 7.352 -1.790 1.00 88.38 87 VAL A N 1
ATOM 690 C CA . VAL A 1 87 ? -13.697 6.329 -2.027 1.00 88.38 87 VAL A CA 1
ATOM 691 C C . VAL A 1 87 ? -12.616 6.349 -0.938 1.00 88.38 87 VAL A C 1
ATOM 693 O O . VAL A 1 87 ? -12.127 5.302 -0.511 1.00 88.38 87 VAL A O 1
ATOM 696 N N . LYS A 1 88 ? -12.253 7.536 -0.434 1.00 87.19 88 LYS A N 1
ATOM 697 C CA . LYS A 1 88 ? -11.320 7.663 0.693 1.00 87.19 88 LYS A CA 1
ATOM 698 C C . LYS A 1 88 ? -11.897 7.050 1.974 1.00 87.19 88 LYS A C 1
ATOM 700 O O . LYS A 1 88 ? -11.182 6.315 2.653 1.00 87.19 88 LYS A O 1
ATOM 705 N N . LEU A 1 89 ? -13.163 7.332 2.281 1.00 86.12 89 LEU A N 1
ATOM 706 C CA . LEU A 1 89 ? -13.869 6.775 3.438 1.00 86.12 89 LEU A CA 1
ATOM 707 C C . LEU A 1 89 ? -14.077 5.256 3.314 1.00 86.12 89 LEU A C 1
ATOM 709 O O . LEU A 1 89 ? -13.934 4.558 4.310 1.00 86.12 89 LEU A O 1
ATOM 713 N N . LEU A 1 90 ? -14.290 4.711 2.108 1.00 87.00 90 LEU A N 1
ATOM 714 C CA . LEU A 1 90 ? -14.320 3.256 1.872 1.00 87.00 90 LEU A CA 1
ATOM 715 C C . LEU A 1 90 ? -12.988 2.582 2.226 1.00 87.00 90 LEU A C 1
ATOM 717 O O . LEU A 1 90 ? -12.977 1.469 2.746 1.00 87.00 90 LEU A O 1
ATOM 721 N N . GLY A 1 91 ? -11.863 3.269 2.000 1.00 81.06 91 GLY A N 1
ATOM 722 C CA . GLY A 1 91 ? -10.549 2.834 2.482 1.00 81.06 91 GLY A CA 1
ATOM 723 C C . GLY A 1 91 ? -10.495 2.684 4.002 1.00 81.06 91 GLY A C 1
ATOM 724 O O . GLY A 1 91 ? -9.987 1.685 4.503 1.00 81.06 91 GLY A O 1
ATOM 725 N N . GLN A 1 92 ? -11.058 3.650 4.727 1.00 83.38 92 GLN A N 1
ATOM 726 C CA . GLN A 1 92 ? -11.122 3.619 6.191 1.00 83.38 92 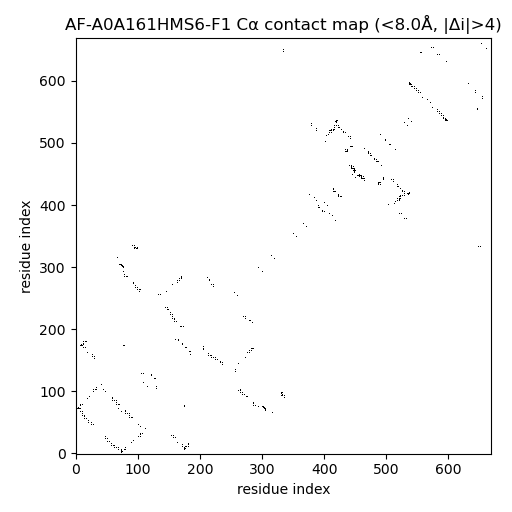GLN A CA 1
ATOM 727 C C . GLN A 1 92 ? -12.090 2.537 6.681 1.00 83.38 92 GLN A C 1
ATOM 729 O O . GLN A 1 92 ? -11.740 1.758 7.565 1.00 83.38 92 GLN A O 1
ATOM 734 N N . ALA A 1 93 ? -13.258 2.420 6.041 1.00 80.88 93 ALA A N 1
ATOM 735 C CA . ALA A 1 93 ? -14.241 1.379 6.321 1.00 80.88 93 ALA A CA 1
ATOM 736 C C . ALA A 1 93 ? -13.645 -0.025 6.122 1.00 80.88 93 ALA A C 1
ATOM 738 O O . ALA A 1 93 ? -13.835 -0.890 6.970 1.00 80.88 93 ALA A O 1
ATOM 739 N N . SER A 1 94 ? -12.860 -0.250 5.060 1.00 83.25 94 SER A N 1
ATOM 740 C CA . SER A 1 94 ? -12.167 -1.525 4.809 1.00 83.25 94 SER A CA 1
ATOM 741 C C . SER A 1 94 ? -11.157 -1.883 5.900 1.00 83.25 94 SER A C 1
ATOM 743 O O . SER A 1 94 ? -11.014 -3.061 6.240 1.00 83.25 94 SER A O 1
ATOM 745 N N . ALA A 1 95 ? -10.426 -0.896 6.418 1.00 75.38 95 ALA A N 1
ATOM 746 C CA . ALA A 1 95 ? -9.462 -1.120 7.486 1.00 75.38 95 ALA A CA 1
ATOM 747 C C . ALA A 1 95 ? -10.181 -1.414 8.815 1.00 75.38 95 ALA A C 1
ATOM 749 O O . ALA A 1 95 ? -9.837 -2.385 9.482 1.00 75.38 95 ALA A O 1
ATOM 750 N N . SER A 1 96 ? -11.242 -0.663 9.134 1.00 77.69 96 SER A N 1
ATOM 751 C CA . SER A 1 96 ? -12.111 -0.905 10.299 1.00 77.69 96 SER A CA 1
ATOM 752 C C . SER A 1 96 ? -12.752 -2.279 10.273 1.00 77.69 96 SER A C 1
ATOM 754 O O . SER A 1 96 ? -12.598 -3.054 11.210 1.00 77.69 96 SER A O 1
ATOM 756 N N . THR A 1 97 ? -13.316 -2.660 9.137 1.00 80.12 97 THR A N 1
ATOM 757 C CA . THR A 1 97 ? -13.886 -3.991 8.943 1.00 80.12 97 THR A CA 1
ATOM 758 C C . THR A 1 97 ? -12.844 -5.107 9.136 1.00 80.12 97 THR A C 1
ATOM 760 O O . THR A 1 97 ? -13.156 -6.168 9.668 1.00 80.12 97 THR A O 1
ATOM 763 N N . SER A 1 98 ? -11.579 -4.875 8.755 1.00 77.38 98 SER A N 1
ATOM 764 C CA . SER A 1 98 ? -10.498 -5.847 8.987 1.00 77.38 98 SER A CA 1
ATOM 765 C C . SER A 1 98 ? -10.170 -6.015 10.474 1.00 77.38 98 SER A C 1
ATOM 767 O O . SER A 1 98 ? -9.896 -7.135 10.894 1.00 77.38 98 SER A O 1
ATOM 769 N N . ALA A 1 99 ? -10.213 -4.929 11.252 1.00 74.88 99 ALA A N 1
ATOM 770 C CA . ALA A 1 99 ? -9.987 -4.959 12.696 1.00 74.88 99 ALA A CA 1
ATOM 771 C C . ALA A 1 99 ? -11.132 -5.671 13.439 1.00 74.88 99 ALA A C 1
ATOM 773 O O . ALA A 1 99 ? -10.871 -6.483 14.322 1.00 74.88 99 ALA A O 1
ATOM 774 N N . ILE A 1 100 ? -12.385 -5.454 13.014 1.00 80.56 100 ILE A N 1
ATOM 775 C CA . ILE A 1 100 ? -13.559 -6.161 13.557 1.00 80.56 100 ILE A CA 1
ATOM 776 C C . ILE A 1 100 ? -13.425 -7.678 13.337 1.00 80.56 100 ILE A C 1
ATOM 778 O O . ILE A 1 100 ? -13.641 -8.450 14.264 1.00 80.56 100 ILE A O 1
ATOM 782 N N . VAL A 1 101 ? -12.982 -8.120 12.151 1.00 78.94 101 VAL A N 1
ATOM 783 C CA . VAL A 1 101 ? -12.699 -9.550 11.903 1.00 78.94 101 VAL A CA 1
ATOM 784 C C . VAL A 1 101 ? -11.575 -10.081 12.792 1.00 78.94 101 VAL A C 1
ATOM 786 O O . VAL A 1 101 ? -11.647 -11.230 13.211 1.00 78.94 101 VAL A O 1
ATOM 789 N N . GLY A 1 102 ? -10.562 -9.267 13.103 1.00 75.81 102 GLY A N 1
ATOM 790 C CA . GLY A 1 102 ? -9.514 -9.647 14.056 1.00 75.81 102 GLY A CA 1
ATOM 791 C C . GLY A 1 102 ? -10.082 -9.980 15.439 1.00 75.81 102 GLY A C 1
ATOM 792 O O . GLY A 1 102 ? -9.691 -10.977 16.035 1.00 75.81 102 GLY A O 1
ATOM 793 N N . ALA A 1 103 ? -11.078 -9.226 15.912 1.00 77.00 103 ALA A N 1
ATOM 794 C CA . ALA A 1 103 ? -11.775 -9.553 17.157 1.00 77.00 103 ALA A CA 1
ATOM 795 C C . ALA A 1 103 ? -12.564 -10.877 17.064 1.00 77.00 103 ALA A C 1
ATOM 797 O O . ALA A 1 103 ? -12.560 -11.651 18.015 1.00 77.00 103 ALA A O 1
ATOM 798 N N . CYS A 1 104 ? -13.162 -11.196 15.911 1.00 79.31 104 CYS A N 1
ATOM 799 C CA . CYS A 1 104 ? -13.816 -12.494 15.681 1.00 79.31 104 CYS A CA 1
ATOM 800 C C . CYS A 1 104 ? -12.823 -13.674 15.608 1.00 79.31 104 CYS A C 1
ATOM 802 O O . CYS A 1 104 ? -13.164 -14.804 15.957 1.00 79.31 104 CYS A O 1
ATOM 804 N N . GLU A 1 105 ? -11.593 -13.439 15.134 1.00 76.25 105 GLU A N 1
ATOM 805 C CA . GLU A 1 105 ? -10.510 -14.436 15.157 1.00 76.25 105 GLU A CA 1
ATOM 806 C C . GLU A 1 105 ? -10.081 -14.738 16.602 1.00 76.25 105 GLU A C 1
ATOM 808 O O . GLU A 1 105 ? -9.894 -15.905 16.951 1.00 76.25 105 GLU A O 1
ATOM 813 N N . LEU A 1 106 ? -9.994 -13.702 17.444 1.00 73.56 106 LEU A N 1
ATOM 814 C CA . LEU A 1 106 ? -9.729 -13.823 18.880 1.00 73.56 106 LEU A CA 1
ATOM 815 C C . LEU A 1 106 ? -10.867 -14.551 19.612 1.00 73.56 106 LEU A C 1
ATOM 817 O O . LEU A 1 106 ? -10.612 -15.444 20.416 1.00 73.56 106 LEU A O 1
ATOM 821 N N . GLU A 1 107 ? -12.119 -14.241 19.277 1.00 75.25 107 GLU A N 1
ATOM 822 C CA . GLU A 1 107 ? -13.305 -14.912 19.825 1.00 75.25 107 GLU A CA 1
ATOM 823 C C . GLU A 1 107 ? -13.312 -16.410 19.495 1.00 75.25 107 GLU A C 1
ATOM 825 O O . GLU A 1 107 ? -13.519 -17.249 20.370 1.00 75.25 107 GLU A O 1
ATOM 830 N N . TYR A 1 108 ? -13.003 -16.769 18.245 1.00 74.12 108 TYR A N 1
ATOM 831 C CA . TYR A 1 108 ? -12.889 -18.167 17.831 1.00 74.12 108 TYR A CA 1
ATOM 832 C C . TYR A 1 108 ? -11.727 -18.898 18.509 1.00 74.12 108 TYR A C 1
ATOM 834 O O . TYR A 1 108 ? -11.858 -20.078 18.843 1.00 74.12 108 TYR A O 1
ATOM 842 N N . ALA A 1 109 ? -10.596 -18.215 18.712 1.00 69.00 109 ALA A N 1
ATOM 843 C CA . ALA A 1 109 ? -9.455 -18.777 19.425 1.00 69.00 109 ALA A CA 1
ATOM 844 C C . ALA A 1 109 ? -9.802 -19.129 20.882 1.00 69.00 109 ALA A C 1
ATOM 846 O O . ALA A 1 109 ? -9.265 -20.107 21.401 1.00 69.00 109 ALA A O 1
ATOM 847 N N . LEU A 1 110 ? -10.718 -18.375 21.499 1.00 68.75 110 LEU A N 1
ATOM 848 C CA . LEU A 1 110 ? -11.162 -18.578 22.875 1.00 68.75 110 LEU A CA 1
ATOM 849 C C . LEU A 1 110 ? -12.305 -19.603 23.010 1.00 68.75 110 LEU A C 1
ATOM 851 O O . LEU A 1 110 ? -12.247 -20.483 23.863 1.00 68.75 110 LEU A O 1
ATOM 855 N N . LEU A 1 111 ? -13.341 -19.516 22.170 1.00 66.56 111 LEU A N 1
ATOM 856 C CA . LEU A 1 111 ? -14.576 -20.304 22.313 1.00 66.56 111 LEU A CA 1
ATOM 857 C C . LEU A 1 111 ? -14.627 -21.575 21.434 1.00 66.56 111 LEU A C 1
ATOM 859 O O . LEU A 1 111 ? -15.549 -22.388 21.551 1.00 66.56 111 LEU A O 1
ATOM 863 N N . GLY A 1 112 ? -13.671 -21.775 20.521 1.00 61.62 112 GLY A N 1
ATOM 864 C CA . GLY A 1 112 ? -13.653 -22.923 19.613 1.00 61.62 112 GLY A CA 1
ATOM 865 C C . GLY A 1 112 ? -13.365 -24.259 20.320 1.00 61.62 112 GLY A C 1
ATOM 866 O O . GLY A 1 112 ? -12.320 -24.425 20.941 1.00 61.62 112 GLY A O 1
ATOM 867 N N . LYS A 1 113 ? -14.231 -25.272 20.127 1.00 51.66 113 LYS A N 1
ATOM 868 C CA . LYS A 1 113 ? -14.116 -26.649 20.686 1.00 51.66 113 LYS A CA 1
ATOM 869 C C . LYS A 1 113 ? -12.825 -27.413 20.317 1.00 51.66 113 LYS A C 1
ATOM 871 O O . LYS A 1 113 ? -12.611 -28.523 20.789 1.00 51.66 113 LYS A O 1
ATOM 876 N N . ASP A 1 114 ? -11.988 -26.853 19.450 1.00 49.44 114 ASP A N 1
ATOM 877 C CA . ASP A 1 114 ? -10.873 -27.518 18.777 1.00 49.44 114 ASP A CA 1
ATOM 878 C C . ASP A 1 114 ? -9.663 -26.552 18.689 1.00 49.44 114 ASP A C 1
ATOM 880 O O . ASP A 1 114 ? -9.131 -26.295 17.607 1.00 49.44 114 ASP A O 1
ATOM 884 N N . TYR A 1 115 ? -9.211 -25.999 19.825 1.00 46.50 115 TYR A N 1
ATOM 885 C CA . TYR A 1 115 ? -8.022 -25.122 19.922 1.00 46.50 115 TYR A CA 1
ATOM 886 C C . TYR A 1 115 ? -6.808 -25.679 19.142 1.00 46.50 115 TYR A C 1
ATOM 888 O O . TYR A 1 115 ? -6.171 -24.981 18.353 1.00 46.50 115 TYR A O 1
ATOM 896 N N . GLU A 1 116 ? -6.550 -26.987 19.247 1.00 40.75 116 GLU A N 1
ATOM 897 C CA . GLU A 1 116 ? -5.457 -27.695 18.553 1.00 40.75 116 GLU A CA 1
ATOM 898 C C . GLU A 1 116 ? -5.683 -27.900 17.036 1.00 40.75 116 GLU A C 1
ATOM 900 O O . GLU A 1 116 ? -4.732 -28.079 16.271 1.00 40.75 116 GLU A O 1
ATOM 905 N N . LYS A 1 117 ? -6.932 -27.854 16.560 1.00 41.78 117 LYS A N 1
ATOM 906 C CA . LYS A 1 117 ? -7.293 -27.992 15.134 1.00 41.78 117 LYS A CA 1
ATOM 907 C C . LYS A 1 117 ? -7.361 -26.629 14.443 1.00 41.78 117 LYS A C 1
ATOM 909 O O . LYS A 1 117 ? -6.942 -26.513 13.293 1.00 41.78 117 LYS A O 1
ATOM 914 N N . ALA A 1 118 ? -7.812 -25.601 15.166 1.00 42.34 118 ALA A N 1
ATOM 915 C CA . ALA A 1 118 ? -7.708 -24.193 14.791 1.00 42.34 118 ALA A CA 1
ATOM 916 C C . ALA A 1 118 ? -6.239 -23.791 14.587 1.00 42.34 118 ALA A C 1
ATOM 918 O O . ALA A 1 118 ? -5.893 -23.254 13.539 1.00 42.34 118 ALA A O 1
ATOM 919 N N . LYS A 1 119 ? -5.358 -24.188 15.512 1.00 37.47 119 LYS A N 1
ATOM 920 C CA . LYS A 1 119 ? -3.895 -24.046 15.422 1.00 37.47 119 LYS A CA 1
ATOM 921 C C . LYS A 1 119 ? -3.316 -24.599 14.107 1.00 37.47 119 LYS A C 1
ATOM 923 O O . LYS A 1 119 ? -2.568 -23.909 13.427 1.00 37.47 119 LYS A O 1
ATOM 928 N N . LYS A 1 120 ? -3.766 -25.781 13.663 1.00 39.75 120 LYS A N 1
ATOM 929 C CA . LYS A 1 120 ? -3.341 -26.396 12.384 1.00 39.75 120 LYS A CA 1
ATOM 930 C C . LYS A 1 120 ? -3.915 -25.737 11.122 1.00 39.75 120 LYS A C 1
ATOM 932 O O . LYS A 1 120 ? -3.313 -25.865 10.061 1.00 39.75 120 LYS A O 1
ATOM 937 N N . LEU A 1 121 ? -5.069 -25.071 11.206 1.00 41.44 121 LEU A N 1
ATOM 938 C CA . LEU A 1 121 ? -5.652 -24.301 10.094 1.00 41.44 121 LEU A CA 1
ATOM 939 C C . LEU A 1 121 ? -5.002 -22.912 9.955 1.00 41.44 121 LEU A C 1
ATOM 941 O O . LEU A 1 121 ? -4.909 -22.391 8.846 1.00 41.44 121 LEU A O 1
ATOM 945 N N . VAL A 1 122 ? -4.520 -22.349 11.066 1.00 40.56 122 VAL A N 1
ATOM 946 C CA . VAL A 1 122 ? -3.805 -21.062 11.152 1.00 40.56 122 VAL A CA 1
ATOM 947 C C . VAL A 1 122 ? -2.345 -21.185 10.688 1.00 40.56 122 VAL A C 1
ATOM 949 O O . VAL A 1 122 ? -1.835 -20.296 10.005 1.00 40.56 122 VAL A O 1
ATOM 952 N N . ASP A 1 123 ? -1.703 -22.334 10.921 1.00 33.91 123 ASP A N 1
ATOM 953 C CA . ASP A 1 123 ? -0.326 -22.625 10.477 1.00 33.91 123 ASP A CA 1
ATOM 954 C C . ASP A 1 123 ? -0.153 -22.727 8.941 1.00 33.91 123 ASP A C 1
ATOM 956 O O . ASP A 1 123 ? 0.958 -22.922 8.445 1.00 33.91 123 ASP A O 1
ATOM 960 N N . GLY A 1 124 ? -1.236 -22.573 8.170 1.00 38.31 124 GLY A N 1
ATOM 961 C CA . GLY A 1 124 ? -1.226 -22.657 6.712 1.00 38.31 124 GLY A CA 1
ATOM 962 C C . GLY A 1 124 ? -0.696 -21.425 5.979 1.00 38.31 124 GLY A C 1
ATOM 963 O O . GLY A 1 124 ? -0.096 -21.613 4.929 1.00 38.31 124 GLY A O 1
ATOM 964 N N . GLU A 1 125 ? -0.890 -20.195 6.479 1.00 38.78 125 GLU A N 1
ATOM 965 C CA . GLU A 1 125 ? -0.336 -18.983 5.827 1.00 38.78 125 GLU A CA 1
ATOM 966 C C . GLU A 1 125 ? -0.525 -17.645 6.585 1.00 38.78 125 GLU A C 1
ATOM 968 O O . GLU A 1 125 ? -0.192 -16.600 6.025 1.00 38.78 125 GLU A O 1
ATOM 973 N N . LEU A 1 126 ? -1.015 -17.598 7.838 1.00 32.75 126 LEU A N 1
ATOM 974 C CA . LEU A 1 126 ? -1.244 -16.302 8.500 1.00 32.75 126 LEU A CA 1
ATOM 975 C C . LEU A 1 126 ? -1.189 -16.352 10.045 1.00 32.75 126 LEU A C 1
ATOM 977 O O . LEU A 1 126 ? -1.982 -17.026 10.682 1.00 32.75 126 LEU A O 1
ATOM 981 N N . HIS A 1 127 ? -0.267 -15.563 10.613 1.00 40.38 127 HIS A N 1
ATOM 982 C CA . HIS A 1 127 ? -0.130 -15.131 12.018 1.00 40.38 127 HIS A CA 1
ATOM 983 C C . HIS A 1 127 ? -0.032 -16.201 13.130 1.00 40.38 127 HIS A C 1
ATOM 985 O O . HIS A 1 127 ? -0.965 -16.458 13.881 1.00 40.38 127 HIS A O 1
ATOM 991 N N . HIS A 1 128 ? 1.206 -16.638 13.390 1.00 36.34 128 HIS A N 1
ATOM 992 C CA . HIS A 1 128 ? 1.665 -17.369 14.589 1.00 36.34 128 HIS A CA 1
ATOM 993 C C . HIS A 1 128 ? 1.580 -16.551 15.913 1.00 36.34 128 HIS A C 1
ATOM 995 O O . HIS A 1 128 ? 2.248 -16.873 16.892 1.00 36.34 128 HIS A O 1
ATOM 1001 N N . GLY A 1 129 ? 0.823 -15.443 15.932 1.00 37.84 129 GLY A N 1
ATOM 1002 C CA . GLY A 1 129 ? 0.754 -14.476 17.038 1.00 37.84 129 GLY A CA 1
ATOM 1003 C C . GLY A 1 129 ? -0.508 -14.560 17.902 1.00 37.84 129 GLY A C 1
ATOM 1004 O O . GLY A 1 129 ? -0.466 -14.140 19.051 1.00 37.84 129 GLY A O 1
ATOM 1005 N N . ILE A 1 130 ? -1.596 -15.141 17.385 1.00 37.47 130 ILE A N 1
ATOM 1006 C CA . ILE A 1 130 ? -2.914 -15.149 18.048 1.00 37.47 130 ILE A CA 1
ATOM 1007 C C . ILE A 1 130 ? -2.902 -16.037 19.308 1.00 37.47 130 ILE A C 1
ATOM 1009 O O . ILE A 1 130 ? -3.543 -15.730 20.306 1.00 37.47 130 ILE A O 1
ATOM 1013 N N . SER A 1 131 ? -2.112 -17.117 19.315 1.00 36.56 131 SER A N 1
ATOM 1014 C CA . SER A 1 131 ? -2.117 -18.117 20.394 1.00 36.56 131 SER A CA 1
ATOM 1015 C C . SER A 1 131 ? -1.550 -17.646 21.741 1.00 36.56 131 SER A C 1
ATOM 1017 O O . SER A 1 131 ? -1.685 -18.385 22.709 1.00 36.56 131 SER A O 1
ATOM 1019 N N . ARG A 1 132 ? -0.901 -16.473 21.819 1.00 42.09 132 ARG A N 1
ATOM 1020 C CA . ARG A 1 132 ? -0.293 -15.941 23.059 1.00 42.09 132 ARG A CA 1
ATOM 1021 C C . ARG A 1 132 ? -1.028 -14.735 23.659 1.00 42.09 132 ARG A C 1
ATOM 1023 O O . ARG A 1 132 ? -0.575 -14.223 24.674 1.00 42.09 132 ARG A O 1
ATOM 1030 N N . GLU A 1 133 ? -2.106 -14.254 23.037 1.00 41.47 133 GLU A N 1
ATOM 1031 C CA . GLU A 1 133 ? -2.840 -13.068 23.517 1.00 41.47 133 GLU A CA 1
ATOM 1032 C C . GLU A 1 133 ? -3.918 -13.379 24.568 1.00 41.47 133 GLU A C 1
ATOM 1034 O O . GLU A 1 133 ? -4.370 -12.446 25.215 1.00 41.47 133 GLU A O 1
ATOM 1039 N N . ILE A 1 134 ? -4.336 -14.643 24.733 1.00 50.06 134 ILE A N 1
ATOM 1040 C CA . ILE A 1 134 ? -5.538 -15.020 25.508 1.00 50.06 134 ILE A CA 1
ATOM 1041 C C . ILE A 1 134 ? -5.312 -16.344 26.272 1.00 50.06 134 ILE A C 1
ATOM 1043 O O . ILE A 1 134 ? -6.052 -17.312 26.117 1.00 50.06 134 ILE A O 1
ATOM 1047 N N . GLU A 1 135 ? -4.227 -16.460 27.039 1.00 47.00 135 GLU A N 1
ATOM 1048 C CA . GLU A 1 135 ? -3.903 -17.710 27.761 1.00 47.00 135 GLU A CA 1
ATOM 1049 C C . GLU A 1 135 ? -4.762 -17.905 29.036 1.00 47.00 135 GLU A C 1
ATOM 1051 O O . GLU A 1 135 ? -4.777 -18.999 29.601 1.00 47.00 135 GLU A O 1
ATOM 1056 N N . HIS A 1 136 ? -5.502 -16.871 29.472 1.00 50.34 136 HIS A N 1
ATOM 1057 C CA . HIS A 1 136 ? -6.189 -16.831 30.772 1.00 50.34 136 HIS A CA 1
ATOM 1058 C C . HIS A 1 136 ? -7.680 -16.436 30.742 1.00 50.34 136 HIS A C 1
ATOM 1060 O O . HIS A 1 136 ? -8.246 -16.208 31.810 1.00 50.34 136 HIS A O 1
ATOM 1066 N N . ALA A 1 137 ? -8.328 -16.371 29.574 1.00 57.47 137 ALA A N 1
ATOM 1067 C CA . ALA A 1 137 ? -9.726 -15.936 29.492 1.00 57.47 137 ALA A CA 1
ATOM 1068 C C . ALA A 1 137 ? -10.762 -17.034 29.816 1.00 57.47 137 ALA A C 1
ATOM 1070 O O . ALA A 1 137 ? -10.599 -18.196 29.436 1.00 57.47 137 ALA A O 1
ATOM 1071 N N . ASP A 1 138 ? -11.862 -16.643 30.458 1.00 59.16 138 ASP A N 1
ATOM 1072 C CA . ASP A 1 138 ? -13.019 -17.462 30.808 1.00 59.16 138 ASP A CA 1
ATOM 1073 C C . ASP A 1 138 ? -14.137 -17.352 29.751 1.00 59.16 138 ASP A C 1
ATOM 1075 O O . ASP A 1 138 ? -14.701 -16.290 29.465 1.00 59.16 138 ASP A O 1
ATOM 1079 N N . ALA A 1 139 ? -14.486 -18.500 29.170 1.00 64.88 139 ALA A N 1
ATOM 1080 C CA . ALA A 1 139 ? -15.522 -18.624 28.153 1.00 64.88 139 ALA A CA 1
ATOM 1081 C C . ALA A 1 139 ? -16.935 -18.288 28.669 1.00 64.88 139 ALA A C 1
ATOM 1083 O O . ALA A 1 139 ? -17.762 -17.806 27.893 1.00 64.88 139 ALA A O 1
ATOM 1084 N N . ALA A 1 140 ? -17.236 -18.544 29.947 1.00 62.38 140 ALA A N 1
ATOM 1085 C CA . ALA A 1 140 ? -18.554 -18.266 30.521 1.00 62.38 140 ALA A CA 1
ATOM 1086 C C . ALA A 1 140 ? -18.787 -16.755 30.675 1.00 62.38 140 ALA A C 1
ATOM 1088 O O . ALA A 1 140 ? -19.846 -16.250 30.297 1.00 62.38 140 ALA A O 1
ATOM 1089 N N . VAL A 1 141 ? -17.752 -16.047 31.128 1.00 64.56 141 VAL A N 1
ATOM 1090 C CA . VAL A 1 141 ? -17.722 -14.588 31.295 1.00 64.56 141 VAL A CA 1
ATOM 1091 C C . VAL A 1 141 ? -17.904 -13.883 29.949 1.00 64.56 141 VAL A C 1
ATOM 1093 O O . VAL A 1 141 ? -18.733 -12.981 29.802 1.00 64.56 141 VAL A O 1
ATOM 1096 N N . LEU A 1 142 ? -17.193 -14.341 28.910 1.00 70.50 142 LEU A N 1
ATOM 1097 C CA . LEU A 1 142 ? -17.348 -13.791 27.563 1.00 70.50 142 LEU A CA 1
ATOM 1098 C C . LEU A 1 142 ? -18.782 -13.963 27.032 1.00 70.50 142 LEU A C 1
ATOM 1100 O O . LEU A 1 142 ? -19.339 -13.023 26.468 1.00 70.50 142 LEU A O 1
ATOM 1104 N N . LEU A 1 143 ? -19.401 -15.133 27.221 1.00 70.38 143 LEU A N 1
ATOM 1105 C CA . LEU A 1 143 ? -20.777 -15.374 26.771 1.00 70.38 143 LEU A CA 1
ATOM 1106 C C . LEU A 1 143 ? -21.793 -14.482 27.500 1.00 70.38 143 LEU A C 1
ATOM 1108 O O . LEU A 1 143 ? -22.713 -13.974 26.857 1.00 70.38 143 LEU A O 1
ATOM 1112 N N . ALA A 1 144 ? -21.608 -14.239 28.801 1.00 67.31 144 ALA A N 1
ATOM 1113 C CA . ALA A 1 144 ? -22.440 -13.308 29.563 1.00 67.31 144 ALA A CA 1
ATOM 1114 C C . ALA A 1 144 ? -22.318 -11.867 29.030 1.00 67.31 144 ALA A C 1
ATOM 1116 O O . ALA A 1 144 ? -23.330 -11.180 28.845 1.00 67.31 144 ALA A O 1
ATOM 1117 N N . PHE A 1 145 ? -21.099 -11.423 28.695 1.00 70.69 145 PHE A N 1
ATOM 1118 C CA . PHE A 1 145 ? -20.895 -10.124 28.053 1.00 70.69 145 PHE A CA 1
ATOM 1119 C C . PHE A 1 145 ? -21.553 -10.043 26.678 1.00 70.69 145 PHE A C 1
ATOM 1121 O O . PHE A 1 145 ? -22.277 -9.077 26.432 1.00 70.69 145 PHE A O 1
ATOM 1128 N N . LEU A 1 146 ? -21.368 -11.044 25.812 1.00 78.88 146 LEU A N 1
ATOM 1129 C CA . LEU A 1 146 ? -21.979 -11.087 24.479 1.00 78.88 146 LEU A CA 1
ATOM 1130 C C . LEU A 1 146 ? -23.514 -11.029 24.544 1.00 78.88 146 LEU A C 1
ATOM 1132 O O . LEU A 1 146 ? -24.129 -10.245 23.814 1.00 78.88 146 LEU A O 1
ATOM 1136 N N . ASP A 1 147 ? -24.136 -11.774 25.463 1.00 78.19 147 ASP A N 1
ATOM 1137 C CA . ASP A 1 147 ? -25.589 -11.740 25.660 1.00 78.19 147 ASP A CA 1
ATOM 1138 C C . ASP A 1 147 ? -26.053 -10.339 26.119 1.00 78.19 147 ASP A C 1
ATOM 1140 O O . ASP A 1 147 ? -27.037 -9.809 25.590 1.00 78.19 147 ASP A O 1
ATOM 1144 N N . SER A 1 148 ? -25.312 -9.681 27.024 1.00 76.00 148 SER A N 1
ATOM 1145 C CA . SER A 1 148 ? -25.655 -8.346 27.553 1.00 76.00 148 SER A CA 1
ATOM 1146 C C . SER A 1 148 ? -25.609 -7.213 26.511 1.00 76.00 148 SER A C 1
ATOM 1148 O O . SER A 1 148 ? -26.446 -6.298 26.553 1.00 76.00 148 SER A O 1
ATOM 1150 N N . ILE A 1 149 ? -24.665 -7.284 25.561 1.00 82.50 149 ILE A N 1
ATOM 1151 C CA . ILE A 1 149 ? -24.419 -6.265 24.522 1.00 82.50 149 ILE A CA 1
ATOM 1152 C C . ILE A 1 149 ? -25.116 -6.574 23.189 1.00 82.50 149 ILE A C 1
ATOM 1154 O O . ILE A 1 149 ? -25.127 -5.730 22.292 1.00 82.50 149 ILE A O 1
ATOM 1158 N N . SER A 1 150 ? -25.714 -7.759 23.044 1.00 86.75 150 SER A N 1
ATOM 1159 C CA . SER A 1 150 ? -26.347 -8.224 21.802 1.00 86.75 150 SER A CA 1
ATOM 1160 C C . SER A 1 150 ? -27.359 -7.221 21.225 1.00 86.75 150 SER A C 1
ATOM 1162 O O . SER A 1 150 ? -27.297 -6.858 20.050 1.00 86.75 150 SER A O 1
ATOM 1164 N N . GLU A 1 151 ? -28.272 -6.718 22.056 1.00 88.31 151 GLU A N 1
ATOM 1165 C CA . GLU A 1 151 ? -29.332 -5.792 21.651 1.00 88.31 151 GLU A CA 1
ATOM 1166 C C . GLU A 1 151 ? -28.800 -4.441 21.126 1.00 88.31 151 GLU A C 1
ATOM 1168 O O . GLU A 1 151 ? -29.122 -4.107 19.976 1.00 88.31 151 GLU A O 1
ATOM 1173 N N . PRO A 1 152 ? -27.951 -3.689 21.860 1.00 88.69 152 PRO A N 1
ATOM 1174 C CA . PRO A 1 152 ? -27.440 -2.411 21.365 1.00 88.69 152 PRO A CA 1
ATOM 1175 C C . PRO A 1 152 ? -26.571 -2.565 20.107 1.00 88.69 152 PRO A C 1
ATOM 1177 O O . PRO A 1 152 ? -26.651 -1.726 19.205 1.00 88.69 152 PRO A O 1
ATOM 1180 N N . VAL A 1 153 ? -25.795 -3.652 19.984 1.00 90.00 153 VAL A N 1
ATOM 1181 C CA . VAL A 1 153 ? -24.987 -3.924 18.781 1.00 90.00 153 VAL A CA 1
ATOM 1182 C C . VAL A 1 153 ? -25.881 -4.228 17.571 1.00 90.00 153 VAL A C 1
ATOM 1184 O O . VAL A 1 153 ? -25.671 -3.664 16.493 1.00 90.00 153 VAL A O 1
ATOM 1187 N N . LEU A 1 154 ? -26.920 -5.060 17.728 1.00 90.31 154 LEU A N 1
ATOM 1188 C CA . LEU A 1 154 ? -27.874 -5.355 16.650 1.00 90.31 154 LEU A CA 1
ATOM 1189 C C . LEU A 1 154 ? -28.676 -4.117 16.233 1.00 90.31 154 LEU A C 1
ATOM 1191 O O . LEU A 1 154 ? -28.918 -3.919 15.041 1.00 90.31 154 LEU A O 1
ATOM 1195 N N . SER A 1 155 ? -29.067 -3.270 17.187 1.00 89.38 155 SER A N 1
ATOM 1196 C CA . SER A 1 155 ? -29.772 -2.013 16.917 1.00 89.38 155 SER A CA 1
ATOM 1197 C C . SER A 1 155 ? -28.931 -1.067 16.050 1.00 89.38 155 SER A C 1
ATOM 1199 O O . SER A 1 155 ? -29.391 -0.603 15.000 1.00 89.38 155 SER A O 1
ATOM 1201 N N . LEU A 1 156 ? -27.657 -0.864 16.409 1.00 92.12 156 LEU A N 1
ATOM 1202 C CA . LEU A 1 156 ? -26.723 -0.069 15.608 1.00 92.12 156 LEU A CA 1
ATOM 1203 C C . LEU A 1 156 ? -26.461 -0.706 14.229 1.00 92.12 156 LEU A C 1
ATOM 1205 O O . LEU A 1 156 ? -26.454 -0.005 13.216 1.00 92.12 156 LEU A O 1
ATOM 1209 N N . SER A 1 157 ? -26.332 -2.034 14.162 1.00 93.12 157 SER A N 1
ATOM 1210 C CA . SER A 1 157 ? -26.155 -2.782 12.907 1.00 93.12 157 SER A CA 1
ATOM 1211 C C . SER A 1 157 ? -27.313 -2.580 11.919 1.00 93.12 157 SER A C 1
ATOM 1213 O O . SER A 1 157 ? -27.091 -2.369 10.719 1.00 93.12 157 SER A O 1
ATOM 1215 N N . ARG A 1 158 ? -28.564 -2.545 12.406 1.00 90.62 158 ARG A N 1
ATOM 1216 C CA . ARG A 1 158 ? -29.740 -2.233 11.569 1.00 90.62 158 ARG A CA 1
ATOM 1217 C C . ARG A 1 158 ? -29.667 -0.815 11.003 1.00 90.62 158 ARG A C 1
ATOM 1219 O O . ARG A 1 158 ? -29.876 -0.636 9.802 1.00 90.62 158 ARG A O 1
ATOM 1226 N N . ALA A 1 159 ? -29.317 0.177 11.822 1.00 90.56 159 ALA A N 1
ATOM 1227 C CA . ALA A 1 159 ? -29.183 1.566 11.373 1.00 90.56 159 ALA A CA 1
ATOM 1228 C C . ALA A 1 159 ? -28.055 1.743 10.333 1.00 90.56 159 ALA A C 1
ATOM 1230 O O . ALA A 1 159 ? -28.222 2.450 9.332 1.00 90.56 159 ALA A O 1
ATOM 1231 N N . ILE A 1 160 ? -26.930 1.044 10.514 1.00 93.38 160 ILE A N 1
ATOM 1232 C CA . ILE A 1 160 ? -25.835 0.971 9.534 1.00 93.38 160 ILE A CA 1
ATOM 1233 C C . ILE A 1 160 ? -26.323 0.341 8.221 1.00 93.38 160 ILE A C 1
ATOM 1235 O O . ILE A 1 160 ? -26.073 0.888 7.145 1.00 93.38 160 ILE A O 1
ATOM 1239 N N . SER A 1 161 ? -27.070 -0.764 8.288 1.00 91.88 161 SER A N 1
ATOM 1240 C CA . SER A 1 161 ? -27.620 -1.442 7.106 1.00 91.88 161 SER A CA 1
ATOM 1241 C C . SER A 1 161 ? -28.588 -0.553 6.313 1.00 91.88 161 SER A C 1
ATOM 1243 O O . SER A 1 161 ? -28.516 -0.491 5.080 1.00 91.88 161 SER A O 1
ATOM 1245 N N . MET A 1 162 ? -29.461 0.196 7.001 1.00 88.56 162 MET A N 1
ATOM 1246 C CA . MET A 1 162 ? -30.340 1.194 6.371 1.00 88.56 162 MET A CA 1
ATOM 1247 C C . MET A 1 162 ? -29.526 2.290 5.677 1.00 88.56 162 MET A C 1
ATOM 1249 O O . MET A 1 162 ? -29.806 2.647 4.531 1.00 88.56 162 MET A O 1
ATOM 1253 N N . SER A 1 163 ? -28.469 2.766 6.336 1.00 91.81 163 SER A N 1
ATOM 1254 C CA . SER A 1 163 ? -27.558 3.775 5.790 1.00 91.81 163 SER A CA 1
ATOM 1255 C C . SE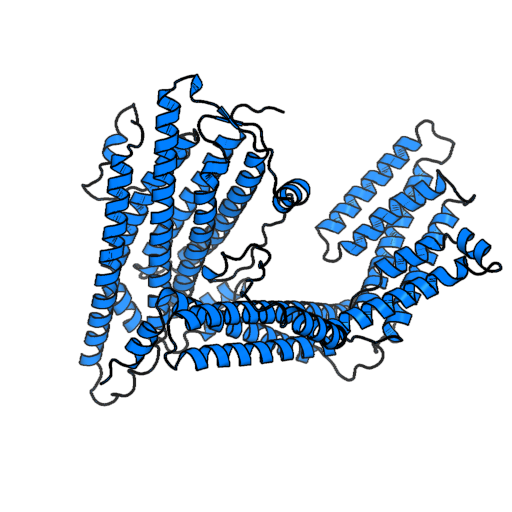R A 1 163 ? -26.855 3.282 4.526 1.00 91.81 163 SER A C 1
ATOM 1257 O O . SER A 1 163 ? -26.805 4.010 3.536 1.00 91.81 163 SER A O 1
ATOM 1259 N N . PHE A 1 164 ? -26.396 2.027 4.493 1.00 92.38 164 PHE A N 1
ATOM 1260 C CA . PHE A 1 164 ? -25.835 1.426 3.282 1.00 92.38 164 PHE A CA 1
ATOM 1261 C C . PHE A 1 164 ? -26.840 1.342 2.137 1.00 92.38 164 PHE A C 1
ATOM 1263 O O . PHE A 1 164 ? -26.468 1.615 0.998 1.00 92.38 164 PHE A O 1
ATOM 1270 N N . ASN A 1 165 ? -28.093 0.967 2.404 1.00 89.94 165 ASN A N 1
ATOM 1271 C CA . ASN A 1 165 ? -29.125 0.931 1.368 1.00 89.94 165 ASN A CA 1
ATOM 1272 C C . ASN A 1 165 ? -29.321 2.327 0.741 1.00 89.94 165 ASN A C 1
ATOM 1274 O O . ASN A 1 165 ? -29.329 2.445 -0.485 1.00 89.94 165 ASN A O 1
ATOM 1278 N N . CYS A 1 166 ? -29.367 3.384 1.558 1.00 89.00 166 CYS A N 1
ATOM 1279 C CA . CYS A 1 166 ? -29.439 4.769 1.083 1.00 89.00 166 CYS A CA 1
ATOM 1280 C C . CYS A 1 166 ? -28.181 5.201 0.311 1.00 89.00 166 CYS A C 1
ATOM 1282 O O . CYS A 1 166 ? -28.300 5.762 -0.775 1.00 89.00 166 CYS A O 1
ATOM 1284 N N . ILE A 1 167 ? -26.976 4.900 0.811 1.00 92.06 167 ILE A N 1
ATOM 1285 C CA . ILE A 1 167 ? -25.705 5.229 0.137 1.00 92.06 167 ILE A CA 1
ATOM 1286 C C . ILE A 1 167 ? -25.623 4.559 -1.239 1.00 92.06 167 ILE A C 1
ATOM 1288 O O . ILE A 1 167 ? -25.253 5.201 -2.219 1.00 92.06 167 ILE A O 1
ATOM 1292 N N . LYS A 1 168 ? -25.982 3.273 -1.336 1.00 91.69 168 LYS A N 1
ATOM 1293 C CA . LYS A 1 168 ? -25.952 2.526 -2.602 1.00 91.69 168 LYS A CA 1
ATOM 1294 C C . LYS A 1 168 ? -26.881 3.151 -3.640 1.00 91.69 168 LYS A C 1
ATOM 1296 O O . LYS A 1 168 ? -26.466 3.343 -4.778 1.00 91.69 168 LYS A O 1
ATOM 1301 N N . LEU A 1 169 ? -28.099 3.516 -3.237 1.00 89.19 169 LEU A N 1
ATOM 1302 C CA . LEU A 1 169 ? -29.057 4.207 -4.101 1.00 89.19 169 LEU A CA 1
ATOM 1303 C C . LEU A 1 169 ? -28.565 5.610 -4.498 1.00 89.19 169 LEU A C 1
ATOM 1305 O O . LEU A 1 169 ? -28.665 5.975 -5.665 1.00 89.19 169 LEU A O 1
ATOM 1309 N N . ALA A 1 170 ? -27.971 6.365 -3.569 1.00 90.38 170 ALA A N 1
ATOM 1310 C CA . ALA A 1 170 ? -27.396 7.688 -3.829 1.00 90.38 170 ALA A CA 1
ATOM 1311 C C . ALA A 1 170 ? -26.240 7.646 -4.840 1.00 90.38 170 ALA A C 1
ATOM 1313 O O . ALA A 1 170 ? -26.211 8.439 -5.781 1.00 90.38 170 ALA A O 1
ATOM 1314 N N . VAL A 1 171 ? -25.302 6.709 -4.675 1.00 91.00 171 VAL A N 1
ATOM 1315 C CA . VAL A 1 171 ? -24.174 6.525 -5.601 1.00 91.00 171 VAL A CA 1
ATOM 1316 C C . VAL A 1 171 ? -24.665 6.031 -6.961 1.00 91.00 171 VAL A C 1
ATOM 1318 O O . VAL A 1 171 ? -24.195 6.532 -7.982 1.00 91.00 171 VAL A O 1
ATOM 1321 N N . SER A 1 172 ? -25.636 5.108 -6.979 1.00 89.88 172 SER A N 1
ATOM 1322 C CA . SER A 1 172 ? -26.216 4.593 -8.222 1.00 89.88 172 SER A CA 1
ATOM 1323 C C . SER A 1 172 ? -26.882 5.700 -9.034 1.00 89.88 172 SER A C 1
ATOM 1325 O O . SER A 1 172 ? -26.598 5.854 -10.219 1.00 89.88 172 SER A O 1
ATOM 1327 N N . TYR A 1 173 ? -27.688 6.527 -8.365 1.00 88.56 173 TYR A N 1
ATOM 1328 C CA . TYR A 1 173 ? -28.347 7.687 -8.956 1.00 88.56 173 TYR A CA 1
ATOM 1329 C C . TYR A 1 173 ? -27.354 8.771 -9.406 1.00 88.56 173 TYR A C 1
ATOM 1331 O O . TYR A 1 173 ? -27.480 9.322 -10.496 1.00 88.56 173 TYR A O 1
ATOM 1339 N N . GLY A 1 174 ? -26.334 9.074 -8.597 1.00 87.19 174 GLY A N 1
ATOM 1340 C CA . GLY A 1 174 ? -25.362 10.125 -8.910 1.00 87.19 174 GLY A CA 1
ATOM 1341 C C . GLY A 1 174 ? -24.534 9.836 -10.167 1.00 87.19 174 GLY A C 1
ATOM 1342 O O . GLY A 1 174 ? -24.314 10.739 -10.979 1.00 87.19 174 GLY A O 1
ATOM 1343 N N . TYR A 1 175 ? -24.096 8.586 -10.335 1.00 89.62 175 TYR A N 1
ATOM 1344 C CA . TYR A 1 175 ? -23.129 8.176 -11.364 1.00 89.62 175 TYR A CA 1
ATOM 1345 C C . TYR A 1 175 ? -23.733 7.306 -12.477 1.00 89.62 175 TYR A C 1
ATOM 1347 O O . TYR A 1 175 ? -22.986 6.672 -13.219 1.00 89.62 175 TYR A O 1
ATOM 1355 N N . ASP A 1 176 ? -25.062 7.288 -12.614 1.00 87.56 176 ASP A N 1
ATOM 1356 C CA . ASP A 1 176 ? -25.778 6.557 -13.672 1.00 87.56 176 ASP A CA 1
ATOM 1357 C C . ASP A 1 176 ? -25.438 5.049 -13.699 1.00 87.56 176 ASP A C 1
ATOM 1359 O O . ASP A 1 176 ? -25.287 4.434 -14.755 1.00 87.56 176 ASP A O 1
ATOM 1363 N N . VAL A 1 177 ? -25.272 4.442 -12.519 1.00 87.00 177 VAL A N 1
ATOM 1364 C CA . VAL A 1 177 ? -24.951 3.012 -12.395 1.00 87.00 177 VAL A CA 1
ATOM 1365 C C . VAL A 1 177 ? -26.207 2.176 -12.665 1.00 87.00 177 VAL A C 1
ATOM 1367 O O . VAL A 1 177 ? -27.266 2.503 -12.128 1.00 87.00 177 VAL A O 1
ATOM 1370 N N . PRO A 1 178 ? -26.120 1.071 -13.435 1.00 84.25 178 PRO A N 1
ATOM 1371 C CA . PRO A 1 178 ? -27.268 0.205 -13.680 1.00 84.25 178 PRO A CA 1
ATOM 1372 C C . PRO A 1 178 ? -27.862 -0.378 -12.393 1.00 84.25 178 PRO A C 1
ATOM 1374 O O . PRO A 1 178 ? -27.167 -1.031 -11.609 1.00 84.25 178 PRO A O 1
ATOM 1377 N N . ASP A 1 179 ? -29.178 -0.240 -12.235 1.00 77.06 179 ASP A N 1
ATOM 1378 C CA . ASP A 1 179 ? -29.916 -0.695 -11.049 1.00 77.06 179 ASP A CA 1
ATOM 1379 C C . ASP A 1 179 ? -29.773 -2.198 -10.766 1.00 77.06 179 ASP A C 1
ATOM 1381 O O . ASP A 1 179 ? -29.886 -2.632 -9.618 1.00 77.06 179 ASP A O 1
ATOM 1385 N N . SER A 1 180 ? -29.476 -3.010 -11.788 1.00 81.31 180 SER A N 1
ATOM 1386 C CA . SER A 1 180 ? -29.238 -4.453 -11.648 1.00 81.31 180 SER A CA 1
ATOM 1387 C C . SER A 1 180 ? -28.064 -4.794 -10.724 1.00 81.31 180 SER A C 1
ATOM 1389 O O . SER A 1 180 ? -27.974 -5.918 -10.233 1.00 81.31 180 SER A O 1
ATOM 1391 N N . LEU A 1 181 ? -27.149 -3.847 -10.497 1.00 82.12 181 LEU A N 1
ATOM 1392 C CA . LEU A 1 181 ? -25.962 -4.026 -9.659 1.00 82.12 181 LEU A CA 1
ATOM 1393 C C . LEU A 1 181 ? -26.202 -3.635 -8.189 1.00 82.12 181 LEU A C 1
ATOM 1395 O O . LEU A 1 181 ? -25.388 -3.952 -7.315 1.00 82.12 181 LEU A O 1
ATOM 1399 N N . VAL A 1 182 ? -27.318 -2.970 -7.875 1.00 84.25 182 VAL A N 1
ATOM 1400 C CA . VAL A 1 182 ? -27.624 -2.501 -6.517 1.00 84.25 182 VAL A CA 1
ATOM 1401 C C . VAL A 1 182 ? -28.185 -3.650 -5.672 1.00 84.25 182 VAL A C 1
ATOM 1403 O O . VAL A 1 182 ? -29.298 -4.124 -5.892 1.00 84.25 182 VAL A O 1
ATOM 1406 N N . LYS A 1 183 ? -27.438 -4.082 -4.645 1.00 86.25 183 LYS A N 1
ATOM 1407 C CA . LYS A 1 183 ? -27.885 -5.117 -3.694 1.00 86.25 183 LYS A CA 1
ATOM 1408 C C . LYS A 1 183 ? -28.425 -4.476 -2.413 1.00 86.25 183 LYS A C 1
ATOM 1410 O O . LYS A 1 183 ? -27.645 -3.994 -1.585 1.00 86.25 183 LYS A O 1
ATOM 1415 N N . ILE A 1 184 ? -29.745 -4.490 -2.238 1.00 81.94 184 ILE A N 1
ATOM 1416 C CA . ILE A 1 184 ? -30.437 -3.953 -1.054 1.00 81.94 184 ILE A CA 1
ATOM 1417 C C . ILE A 1 184 ? -30.636 -5.074 -0.026 1.00 81.94 184 ILE A C 1
ATOM 1419 O O . ILE A 1 184 ? -31.159 -6.137 -0.361 1.00 81.94 184 ILE A O 1
ATOM 1423 N N . ALA A 1 185 ? -30.228 -4.845 1.224 1.00 77.75 185 ALA A N 1
ATOM 1424 C CA . ALA A 1 185 ? -30.484 -5.784 2.317 1.00 77.75 185 ALA A CA 1
ATOM 1425 C C . ALA A 1 185 ? -31.928 -5.634 2.824 1.00 77.75 185 ALA A C 1
ATOM 1427 O O . ALA A 1 185 ? -32.387 -4.509 3.037 1.00 77.75 185 ALA A O 1
ATOM 1428 N N . LYS A 1 186 ? -32.637 -6.753 3.028 1.00 73.56 186 LYS A N 1
ATOM 1429 C CA . LYS A 1 186 ? -33.983 -6.767 3.625 1.00 73.56 186 LYS A CA 1
ATOM 1430 C C . LYS A 1 186 ? -33.865 -6.574 5.138 1.00 73.56 186 LYS A C 1
ATOM 1432 O O . LYS A 1 186 ? -33.173 -7.347 5.789 1.00 73.56 186 LYS A O 1
ATOM 1437 N N . ILE A 1 187 ? -34.542 -5.565 5.681 1.00 67.00 187 ILE A N 1
ATOM 1438 C CA . ILE A 1 187 ? -34.583 -5.273 7.121 1.00 67.00 187 ILE A CA 1
ATOM 1439 C C . ILE A 1 187 ? -36.038 -5.459 7.572 1.00 67.00 187 ILE A C 1
ATOM 1441 O O . ILE A 1 187 ? -36.942 -4.874 6.973 1.00 67.00 187 ILE A O 1
ATOM 1445 N N . ASN A 1 188 ? -36.267 -6.319 8.569 1.00 52.78 188 ASN A N 1
ATOM 1446 C CA . ASN A 1 188 ? -37.588 -6.819 8.996 1.00 52.78 188 ASN A CA 1
ATOM 1447 C C . ASN A 1 188 ? -38.402 -5.839 9.870 1.00 52.78 188 ASN A C 1
ATOM 1449 O O . ASN A 1 188 ? -39.160 -6.282 10.724 1.00 52.78 188 ASN A O 1
ATOM 1453 N N . ASP A 1 189 ? -38.272 -4.527 9.671 1.00 47.81 189 ASP A N 1
ATOM 1454 C CA . ASP A 1 189 ? -39.007 -3.532 10.463 1.00 47.81 189 ASP A CA 1
ATOM 1455 C C . ASP A 1 189 ? -40.122 -2.841 9.656 1.00 47.81 189 ASP A C 1
ATOM 1457 O O . ASP A 1 189 ? -39.978 -2.553 8.461 1.00 47.81 189 ASP A O 1
ATOM 1461 N N . ASP A 1 190 ? -41.230 -2.526 10.334 1.00 42.91 190 ASP A N 1
ATOM 1462 C CA . ASP A 1 190 ? -42.416 -1.839 9.788 1.00 42.91 190 ASP A CA 1
ATOM 1463 C C . ASP A 1 190 ? -42.130 -0.392 9.321 1.00 42.91 190 ASP A C 1
ATOM 1465 O O . ASP A 1 190 ? -42.940 0.233 8.630 1.00 42.91 190 ASP A O 1
ATOM 1469 N N . THR A 1 191 ? -40.934 0.132 9.610 1.00 44.53 191 THR A N 1
ATOM 1470 C CA . THR A 1 191 ? -40.419 1.461 9.218 1.00 44.53 191 THR A CA 1
ATOM 1471 C C . THR A 1 191 ? -39.788 1.492 7.818 1.00 44.53 191 THR A C 1
ATOM 1473 O O . THR A 1 191 ? -39.038 2.404 7.461 1.00 44.53 191 THR A O 1
ATOM 1476 N N . ASN A 1 192 ? -40.128 0.507 6.986 1.00 44.94 192 ASN A N 1
ATOM 1477 C CA . ASN A 1 192 ? -39.658 0.291 5.619 1.00 44.94 192 ASN A CA 1
ATOM 1478 C C . ASN A 1 192 ? -40.162 1.353 4.605 1.00 44.94 192 ASN A C 1
ATOM 1480 O O . ASN A 1 192 ? -40.807 1.039 3.602 1.00 44.94 192 ASN A O 1
ATOM 1484 N N . HIS A 1 193 ? -39.842 2.632 4.823 1.00 47.59 193 HIS A N 1
ATOM 1485 C CA . HIS A 1 193 ? -40.107 3.710 3.861 1.00 47.59 193 HIS A CA 1
ATOM 1486 C C . HIS A 1 193 ? -39.307 3.551 2.556 1.00 47.59 193 HIS A C 1
ATOM 1488 O O . HIS A 1 193 ? -39.773 3.977 1.504 1.00 47.59 193 HIS A O 1
ATOM 1494 N N . VAL A 1 194 ? -38.147 2.884 2.599 1.00 47.31 194 VAL A N 1
ATOM 1495 C CA . VAL A 1 194 ? -37.313 2.604 1.412 1.00 47.31 194 VAL A CA 1
ATOM 1496 C C . VAL A 1 194 ? -37.835 1.389 0.628 1.00 47.31 194 VAL A C 1
ATOM 1498 O O . VAL A 1 194 ? -37.784 1.368 -0.599 1.00 47.31 194 VAL A O 1
ATOM 1501 N N . SER A 1 195 ? -38.413 0.397 1.312 1.00 40.56 195 SER A N 1
ATOM 1502 C CA . SER A 1 195 ? -38.884 -0.853 0.692 1.00 40.56 195 SER A CA 1
ATOM 1503 C C . SER A 1 195 ? -40.269 -0.726 0.049 1.00 40.56 195 SER A C 1
ATOM 1505 O O . SER A 1 195 ? -40.528 -1.367 -0.967 1.00 40.56 195 SER A O 1
ATOM 1507 N N . LYS A 1 196 ? -41.151 0.144 0.569 1.00 39.78 196 LYS A N 1
ATOM 1508 C CA . LYS A 1 196 ? -42.458 0.427 -0.062 1.00 39.78 196 LYS A CA 1
ATOM 1509 C C . LYS A 1 196 ? -42.342 1.197 -1.386 1.00 39.78 196 LYS A C 1
ATOM 1511 O O . LYS A 1 196 ? -43.243 1.089 -2.210 1.00 39.78 196 LYS A O 1
ATOM 1516 N N . ALA A 1 197 ? -41.228 1.889 -1.634 1.00 38.19 197 ALA A N 1
ATOM 1517 C CA . ALA A 1 197 ? -40.939 2.536 -2.918 1.00 38.19 197 ALA A CA 1
ATOM 1518 C C . ALA A 1 197 ? -40.466 1.551 -4.012 1.00 38.19 197 ALA A C 1
ATOM 1520 O O . ALA A 1 197 ? -40.431 1.901 -5.186 1.00 38.19 197 ALA A O 1
ATOM 1521 N N . SER A 1 198 ? -40.118 0.306 -3.656 1.00 38.31 198 SER A N 1
ATOM 1522 C CA . SER A 1 198 ? -39.553 -0.676 -4.596 1.00 38.31 198 SER A CA 1
ATOM 1523 C C . SER A 1 198 ? -40.597 -1.504 -5.365 1.00 38.31 198 SER A C 1
ATOM 1525 O O . SER A 1 198 ? -40.203 -2.241 -6.270 1.00 38.31 198 SER A O 1
ATOM 1527 N N . ASN A 1 199 ? -41.888 -1.430 -5.018 1.00 32.31 199 ASN A N 1
ATOM 1528 C CA . ASN A 1 199 ? -42.935 -2.279 -5.611 1.00 32.31 199 ASN A CA 1
ATOM 1529 C C . ASN A 1 199 ? -43.772 -1.595 -6.705 1.00 32.31 199 ASN A C 1
ATOM 1531 O O . ASN A 1 199 ? -44.690 -2.224 -7.219 1.00 32.31 199 ASN A O 1
ATOM 1535 N N . ASN A 1 200 ? -43.462 -0.352 -7.084 1.00 32.06 200 ASN A N 1
ATOM 1536 C CA . ASN A 1 200 ? -44.093 0.309 -8.226 1.00 32.06 200 ASN A CA 1
ATOM 1537 C C . ASN A 1 200 ? -43.084 0.499 -9.359 1.00 32.06 200 ASN A C 1
ATOM 1539 O O . ASN A 1 200 ? -41.934 0.865 -9.129 1.00 32.06 200 ASN A O 1
ATOM 1543 N N . GLU A 1 201 ? -43.546 0.267 -10.585 1.00 34.81 201 GLU A N 1
ATOM 1544 C CA . GLU A 1 201 ? -42.800 0.244 -11.855 1.00 34.81 201 GLU A CA 1
ATOM 1545 C C . GLU A 1 201 ? -42.194 1.601 -12.286 1.00 34.81 201 GLU A C 1
ATOM 1547 O O . GLU A 1 201 ? -41.769 1.761 -13.422 1.00 34.81 201 GLU A O 1
ATOM 1552 N N . ASN A 1 202 ? -42.080 2.558 -11.365 1.00 39.16 202 ASN A N 1
ATOM 1553 C CA . ASN A 1 202 ? -41.275 3.771 -11.469 1.00 39.16 202 ASN A CA 1
ATOM 1554 C C . ASN A 1 202 ? -40.582 3.968 -10.115 1.00 39.16 202 ASN A C 1
ATOM 1556 O O . ASN A 1 202 ? -41.198 4.442 -9.161 1.00 39.16 202 ASN A O 1
ATOM 1560 N N . ARG A 1 203 ? -39.315 3.549 -10.000 1.00 45.69 203 ARG A N 1
ATOM 1561 C CA . ARG A 1 203 ? -38.510 3.783 -8.794 1.00 45.69 203 ARG A CA 1
ATOM 1562 C C . ARG A 1 203 ? -38.166 5.267 -8.712 1.00 45.69 203 ARG A C 1
ATOM 1564 O O . ARG A 1 203 ? -37.179 5.717 -9.289 1.00 45.69 203 ARG A O 1
ATOM 1571 N N . ASP A 1 204 ? -39.017 6.014 -8.022 1.00 46.94 204 ASP A N 1
ATOM 1572 C CA . ASP A 1 204 ? -38.814 7.430 -7.751 1.00 46.94 204 ASP A CA 1
ATOM 1573 C C . ASP A 1 204 ? -37.470 7.662 -7.048 1.00 46.94 204 ASP A C 1
ATOM 1575 O O . ASP A 1 204 ? -37.084 6.964 -6.107 1.00 46.94 204 ASP A O 1
ATOM 1579 N N . LYS A 1 205 ? -36.755 8.659 -7.567 1.00 59.69 205 LYS A N 1
ATOM 1580 C CA . LYS A 1 205 ? -35.458 9.181 -7.134 1.00 59.69 205 LYS A CA 1
ATOM 1581 C C . LYS A 1 205 ? -35.294 9.151 -5.610 1.00 59.69 205 LYS A C 1
ATOM 1583 O O . LYS A 1 205 ? -36.173 9.604 -4.878 1.00 59.69 205 LYS A O 1
ATOM 1588 N N . ILE A 1 206 ? -34.135 8.693 -5.129 1.00 76.06 206 ILE A N 1
ATOM 1589 C CA . ILE A 1 206 ? -33.756 8.860 -3.720 1.00 76.06 206 ILE A CA 1
ATOM 1590 C C . ILE A 1 206 ? -33.909 10.334 -3.318 1.00 76.06 206 ILE A C 1
ATOM 1592 O O . ILE A 1 206 ? -33.312 11.222 -3.925 1.00 76.06 206 ILE A O 1
ATOM 1596 N N . THR A 1 207 ? -34.747 10.604 -2.318 1.00 82.56 207 THR A N 1
ATOM 1597 C CA . THR A 1 207 ? -35.036 11.974 -1.884 1.00 82.56 207 THR A CA 1
ATOM 1598 C C . THR A 1 207 ? -34.048 12.423 -0.814 1.00 82.56 207 THR A C 1
ATOM 1600 O O . THR A 1 207 ? -33.605 11.632 0.022 1.00 82.56 207 THR A O 1
ATOM 1603 N N . LEU A 1 208 ? -33.724 13.720 -0.803 1.00 85.75 208 LEU A N 1
ATOM 1604 C CA . LEU A 1 208 ? -32.870 14.307 0.235 1.00 85.75 208 LEU A CA 1
ATOM 1605 C C . LEU A 1 208 ? -33.466 14.108 1.640 1.00 85.75 208 LEU A C 1
ATOM 1607 O O . LEU A 1 208 ? -32.732 13.784 2.567 1.00 85.75 208 LEU A O 1
ATOM 1611 N N . ASP A 1 209 ? -34.796 14.181 1.778 1.00 84.62 209 ASP A N 1
ATOM 1612 C CA . ASP A 1 209 ? -35.502 13.922 3.044 1.00 84.62 209 ASP A CA 1
ATOM 1613 C C . ASP A 1 209 ? -35.298 12.483 3.555 1.00 84.62 209 ASP A C 1
ATOM 1615 O O . ASP A 1 209 ? -35.096 12.270 4.751 1.00 84.62 209 ASP A O 1
ATOM 1619 N N . ALA A 1 210 ? -35.283 11.482 2.665 1.00 82.31 210 ALA A N 1
ATOM 1620 C CA . ALA A 1 210 ? -35.009 10.099 3.055 1.00 82.31 210 ALA A CA 1
ATOM 1621 C C . ALA A 1 210 ? -33.571 9.923 3.576 1.00 82.31 210 ALA A C 1
ATOM 1623 O O . ALA A 1 210 ? -33.354 9.223 4.571 1.00 82.31 210 ALA A O 1
ATOM 1624 N N . ILE A 1 211 ? -32.595 10.589 2.950 1.00 87.12 211 ILE A N 1
ATOM 1625 C CA . ILE A 1 211 ? -31.198 10.577 3.405 1.00 87.12 211 ILE A CA 1
ATOM 1626 C C . ILE A 1 211 ? -31.072 11.289 4.757 1.00 87.12 211 ILE A C 1
ATOM 1628 O O . ILE A 1 211 ? -30.477 10.731 5.676 1.00 87.12 211 ILE A O 1
ATOM 1632 N N . ASP A 1 212 ? -31.692 12.460 4.916 1.00 89.69 212 ASP A N 1
ATOM 1633 C CA . ASP A 1 212 ? -31.658 13.246 6.155 1.00 89.69 212 ASP A CA 1
ATOM 1634 C C . ASP A 1 212 ? -32.303 12.505 7.336 1.00 89.69 212 ASP A C 1
ATOM 1636 O O . ASP A 1 212 ? -31.765 12.506 8.447 1.00 89.69 212 ASP A O 1
ATOM 1640 N N . LYS A 1 213 ? -33.424 11.811 7.108 1.00 89.06 213 LYS A N 1
ATOM 1641 C CA . LYS A 1 213 ? -34.043 10.930 8.112 1.00 89.06 213 LYS A CA 1
ATOM 1642 C C . LYS A 1 213 ? -33.128 9.772 8.499 1.00 89.06 213 LYS A C 1
ATOM 1644 O O . LYS A 1 213 ? -32.993 9.479 9.684 1.00 89.06 213 LYS A O 1
ATOM 1649 N N . THR A 1 214 ? -32.477 9.145 7.520 1.00 88.38 214 THR A N 1
ATOM 1650 C CA . THR A 1 214 ? -31.556 8.023 7.764 1.00 88.38 214 THR A CA 1
ATOM 1651 C C . THR A 1 214 ? -30.313 8.477 8.533 1.00 88.38 214 THR A C 1
ATOM 1653 O O . THR A 1 214 ? -29.875 7.790 9.451 1.00 88.38 214 THR A O 1
ATOM 1656 N N . LEU A 1 215 ? -29.782 9.662 8.222 1.00 89.88 215 LEU A N 1
ATOM 1657 C CA . LEU A 1 215 ? -28.640 10.247 8.925 1.00 89.88 215 LEU A CA 1
ATOM 1658 C C . LEU A 1 215 ? -28.989 10.538 10.387 1.00 89.88 215 LEU A C 1
ATOM 1660 O O . LEU A 1 215 ? -28.236 10.156 11.280 1.00 89.88 215 LEU A O 1
ATOM 1664 N N . LYS A 1 216 ? -30.159 11.137 10.646 1.00 91.94 216 LYS A N 1
ATOM 1665 C CA . LYS A 1 216 ? -30.655 11.358 12.015 1.00 91.94 216 LYS A CA 1
ATOM 1666 C C . LYS A 1 216 ? -30.819 10.049 12.785 1.00 91.94 216 LYS A C 1
ATOM 1668 O O . LYS A 1 216 ? -30.410 9.986 13.940 1.00 91.94 216 LYS A O 1
ATOM 1673 N N . LEU A 1 217 ? -31.381 9.019 12.149 1.00 91.19 217 LEU A N 1
ATOM 1674 C CA . LEU A 1 217 ? -31.529 7.693 12.750 1.00 91.19 217 LEU A CA 1
ATOM 1675 C C . LEU A 1 217 ? -30.164 7.101 13.127 1.00 91.19 217 LEU A C 1
ATOM 1677 O O . LEU A 1 217 ? -29.994 6.667 14.258 1.00 91.19 217 LEU A O 1
ATOM 1681 N N . LEU A 1 218 ? -29.186 7.124 12.214 1.00 92.00 218 LEU A N 1
ATOM 1682 C CA . LEU A 1 218 ? -27.853 6.575 12.471 1.00 92.00 218 LEU A CA 1
ATOM 1683 C C . LEU A 1 218 ? -27.144 7.309 13.614 1.00 92.00 218 LEU A C 1
ATOM 1685 O O . LEU A 1 218 ? -26.587 6.661 14.494 1.00 92.00 218 LEU A O 1
ATOM 1689 N N . VAL A 1 219 ? -27.189 8.644 13.630 1.00 91.31 219 VAL A N 1
ATOM 1690 C CA . VAL A 1 219 ? -26.594 9.444 14.713 1.00 91.31 219 VAL A CA 1
ATOM 1691 C C . VAL A 1 219 ? -27.259 9.125 16.053 1.00 91.31 219 VAL A C 1
ATOM 1693 O O . VAL A 1 219 ? -26.556 8.900 17.035 1.00 91.31 219 VAL A O 1
ATOM 1696 N N . LEU A 1 220 ? -28.592 9.027 16.088 1.00 91.00 220 LEU A N 1
ATOM 1697 C CA . LEU A 1 220 ? -29.329 8.641 17.292 1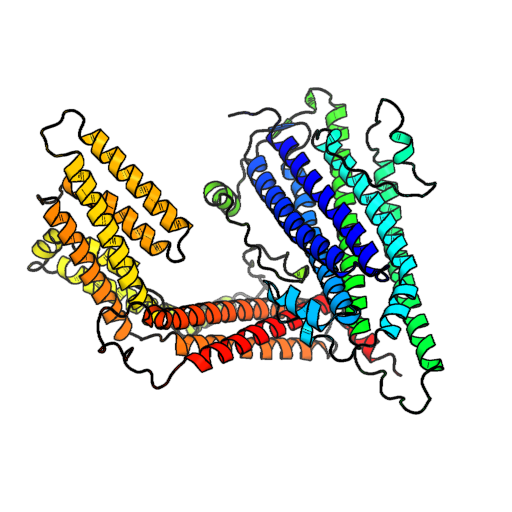.00 91.00 220 LEU A CA 1
ATOM 1698 C C . LEU A 1 220 ? -28.954 7.226 17.761 1.00 91.00 220 LEU A C 1
ATOM 1700 O O . LEU A 1 220 ? -28.730 7.017 18.949 1.00 91.00 220 LEU A O 1
ATOM 1704 N N . SER A 1 221 ? -28.841 6.263 16.843 1.00 91.06 221 SER A N 1
ATOM 1705 C CA . SER A 1 221 ? -28.410 4.897 17.158 1.00 91.06 221 SER A CA 1
ATOM 1706 C C . SER A 1 221 ? -26.982 4.844 17.699 1.00 91.06 221 SER A C 1
ATOM 1708 O O . SER A 1 221 ? -26.729 4.062 18.608 1.00 91.06 221 SER A O 1
ATOM 1710 N N . ILE A 1 222 ? -26.065 5.683 17.202 1.00 86.81 222 ILE A N 1
ATOM 1711 C CA . ILE A 1 222 ? -24.705 5.809 17.755 1.00 86.81 222 ILE A CA 1
ATOM 1712 C C . ILE A 1 222 ? -24.761 6.375 19.178 1.00 86.81 222 ILE A C 1
ATOM 1714 O O . ILE A 1 222 ? -24.134 5.825 20.074 1.00 86.81 222 ILE A O 1
ATOM 1718 N N . THR A 1 223 ? -25.556 7.422 19.424 1.00 86.25 223 THR A N 1
ATOM 1719 C CA . THR A 1 223 ? -25.712 7.988 20.777 1.00 86.25 223 THR A CA 1
ATOM 1720 C C . THR A 1 223 ? -26.319 6.984 21.759 1.00 86.25 223 THR A C 1
ATOM 1722 O O . THR A 1 223 ? -25.861 6.884 22.893 1.00 86.25 223 THR A O 1
ATOM 1725 N N . ASN A 1 224 ? -27.321 6.214 21.327 1.00 86.75 224 ASN A N 1
ATOM 1726 C CA . ASN A 1 224 ? -27.914 5.157 22.146 1.00 86.75 224 ASN A CA 1
ATOM 1727 C C . ASN A 1 224 ? -26.925 4.016 22.405 1.00 86.75 224 ASN A C 1
ATOM 1729 O O . ASN A 1 224 ? -26.884 3.478 23.503 1.00 86.75 224 ASN A O 1
ATOM 1733 N N . TYR A 1 225 ? -26.116 3.650 21.411 1.00 87.81 225 TYR A N 1
ATOM 1734 C CA . TYR A 1 225 ? -25.052 2.666 21.579 1.00 87.81 225 TYR A CA 1
ATOM 1735 C C . TYR A 1 225 ? -24.019 3.134 22.616 1.00 87.81 225 TYR A C 1
ATOM 1737 O O . TYR A 1 225 ? -23.656 2.370 23.506 1.00 87.81 225 TYR A O 1
ATOM 1745 N N . ASP A 1 226 ? -23.615 4.404 22.552 1.00 81.25 226 ASP A N 1
ATOM 1746 C CA . ASP A 1 226 ? -22.630 5.003 23.458 1.00 81.25 226 ASP A CA 1
ATOM 1747 C C . ASP A 1 226 ? -23.095 5.060 24.919 1.00 81.25 226 ASP A C 1
ATOM 1749 O O . ASP A 1 226 ? -22.257 5.027 25.817 1.00 81.25 226 ASP A O 1
ATOM 1753 N N . SER A 1 227 ? -24.406 5.133 25.171 1.00 80.31 227 SER A N 1
ATOM 1754 C CA . SER A 1 227 ? -24.965 5.118 26.527 1.00 80.31 227 SER A CA 1
ATOM 1755 C C . SER A 1 227 ? -25.296 3.710 27.027 1.00 80.31 227 SER A C 1
ATOM 1757 O O . SER A 1 227 ? -25.020 3.389 28.182 1.00 80.31 227 SER A O 1
ATOM 1759 N N . LEU A 1 228 ? -25.860 2.852 26.171 1.00 79.25 228 LEU A N 1
ATOM 1760 C CA . LEU A 1 228 ? -26.332 1.522 26.562 1.00 79.25 228 LEU A CA 1
ATOM 1761 C C . LEU A 1 228 ? -25.196 0.511 26.719 1.00 79.25 228 LEU A C 1
ATOM 1763 O O . LEU A 1 228 ? -25.257 -0.317 27.621 1.00 79.25 228 LEU A O 1
ATOM 1767 N N . VAL A 1 229 ? -24.169 0.547 25.866 1.00 77.31 229 VAL A N 1
ATOM 1768 C CA . VAL A 1 229 ? -23.081 -0.443 25.913 1.00 77.31 229 VAL A CA 1
ATOM 1769 C C . VAL A 1 229 ? -22.312 -0.388 27.240 1.00 77.31 229 VAL A C 1
ATOM 1771 O O . VAL A 1 229 ? -22.195 -1.440 27.870 1.00 77.31 229 VAL A O 1
ATOM 1774 N N . PRO A 1 230 ? -21.858 0.784 27.735 1.00 72.06 230 PRO A N 1
ATOM 1775 C CA . PRO A 1 230 ? -21.214 0.866 29.046 1.00 72.06 230 PRO A CA 1
ATOM 1776 C C . PRO A 1 230 ? -22.131 0.403 30.183 1.00 72.06 230 PRO A C 1
ATOM 1778 O O . PRO A 1 230 ? -21.714 -0.406 31.004 1.00 72.06 230 PRO A O 1
ATOM 1781 N N . GLN A 1 231 ? -23.399 0.832 30.178 1.00 71.19 231 GLN A N 1
ATOM 1782 C CA . GLN A 1 231 ? -24.377 0.460 31.205 1.00 71.19 231 GLN A CA 1
ATOM 1783 C C . GLN A 1 231 ? -24.608 -1.061 31.267 1.00 71.19 231 GLN A C 1
ATOM 1785 O O . GLN A 1 231 ? -24.739 -1.637 32.347 1.00 71.19 231 GLN A O 1
ATOM 1790 N N . ARG A 1 232 ? -24.671 -1.728 30.107 1.00 69.44 232 ARG A N 1
ATOM 1791 C CA . ARG A 1 232 ? -24.865 -3.183 30.027 1.00 69.44 232 ARG A CA 1
ATOM 1792 C C . ARG A 1 232 ? -23.627 -3.947 30.481 1.00 69.44 232 ARG A C 1
ATOM 1794 O O . ARG A 1 232 ? -23.775 -4.908 31.232 1.00 69.44 232 ARG A O 1
ATOM 1801 N N . LEU A 1 233 ? -22.436 -3.490 30.096 1.00 67.19 233 LEU A N 1
ATOM 1802 C CA . LEU A 1 233 ? -21.173 -4.086 30.536 1.00 67.19 233 LEU A CA 1
ATOM 1803 C C . LEU A 1 233 ? -20.971 -3.942 32.053 1.00 67.19 233 LEU A C 1
ATOM 1805 O O . LEU A 1 233 ? -20.598 -4.914 32.700 1.00 67.19 233 LEU A O 1
ATOM 1809 N N . GLU A 1 234 ? -21.302 -2.786 32.634 1.00 62.62 234 GLU A N 1
ATOM 1810 C CA . GLU A 1 234 ? -21.273 -2.557 34.087 1.00 62.62 234 GLU A CA 1
ATOM 1811 C C . GLU A 1 234 ? -22.248 -3.495 34.819 1.00 62.62 234 GLU A C 1
ATOM 1813 O O . GLU A 1 234 ? -21.881 -4.167 35.783 1.00 62.62 234 GLU A O 1
ATOM 1818 N N . SER A 1 235 ? -23.479 -3.631 34.313 1.00 60.88 235 SER A N 1
ATOM 1819 C CA . SER A 1 235 ? -24.467 -4.542 34.903 1.00 60.88 235 SER A CA 1
ATOM 1820 C C . SER A 1 235 ? -24.064 -6.022 34.825 1.00 60.88 235 SER A C 1
ATOM 1822 O O . SER A 1 235 ? -24.354 -6.779 35.750 1.00 60.88 235 SER A O 1
ATOM 1824 N N . ALA A 1 236 ? -23.370 -6.429 33.757 1.00 59.94 236 ALA A N 1
ATOM 1825 C CA . ALA A 1 236 ? -22.846 -7.783 33.601 1.00 59.94 236 ALA A CA 1
ATOM 1826 C C . ALA A 1 236 ? -21.652 -8.038 34.538 1.00 59.94 236 ALA A C 1
ATOM 1828 O O . ALA A 1 236 ? -21.572 -9.100 35.149 1.00 59.94 236 ALA A O 1
ATOM 1829 N N . ALA A 1 237 ? -20.786 -7.037 34.731 1.00 56.84 237 ALA A N 1
ATOM 1830 C CA . ALA A 1 237 ? -19.665 -7.100 35.667 1.00 56.84 237 ALA A CA 1
ATOM 1831 C C . ALA A 1 237 ? -20.123 -7.283 37.125 1.00 56.84 237 ALA A C 1
ATOM 1833 O O . ALA A 1 237 ? -19.523 -8.048 37.876 1.00 56.84 237 ALA A O 1
ATOM 1834 N N . HIS A 1 238 ? -21.205 -6.608 37.531 1.00 53.03 238 HIS A N 1
ATOM 1835 C CA . HIS A 1 238 ? -21.759 -6.717 38.884 1.00 53.03 238 HIS A CA 1
ATOM 1836 C C . HIS A 1 238 ? -22.479 -8.044 39.162 1.00 53.03 238 HIS A C 1
ATOM 1838 O O . HIS A 1 238 ? -22.551 -8.458 40.320 1.00 53.03 238 HIS A O 1
ATOM 1844 N N . PHE A 1 239 ? -23.011 -8.712 38.135 1.00 47.84 239 PHE A N 1
ATOM 1845 C CA . PHE A 1 239 ? -23.697 -9.997 38.295 1.00 47.84 239 PHE A CA 1
ATOM 1846 C C . PHE A 1 239 ? -22.729 -11.113 38.732 1.00 47.84 239 PHE A C 1
ATOM 1848 O O . PHE A 1 239 ? -23.073 -11.901 39.607 1.00 47.84 239 PHE A O 1
ATOM 1855 N N . GLU A 1 240 ? -21.490 -11.119 38.227 1.00 47.59 240 GLU A N 1
ATOM 1856 C CA . GLU A 1 240 ? -20.468 -12.119 38.592 1.00 47.59 240 GLU A CA 1
ATOM 1857 C C . GLU A 1 240 ? -19.854 -11.909 39.986 1.00 47.59 240 GLU A C 1
ATOM 1859 O O . GLU A 1 240 ? -19.433 -12.871 40.630 1.00 47.59 240 GLU A O 1
ATOM 1864 N N . VAL A 1 241 ? -19.834 -10.671 40.495 1.00 47.41 241 VAL A N 1
ATOM 1865 C CA . VAL A 1 241 ? -19.323 -10.359 41.847 1.00 47.41 241 VAL A CA 1
ATOM 1866 C C . VAL A 1 241 ? -20.197 -10.980 42.942 1.00 47.41 241 VAL A C 1
ATOM 1868 O O . VAL A 1 241 ? -19.698 -11.289 44.018 1.00 47.41 241 VAL A O 1
ATOM 1871 N N . ASN A 1 242 ? -21.485 -11.205 42.673 1.00 41.75 242 ASN A N 1
ATOM 1872 C CA . ASN A 1 242 ? -22.399 -11.807 43.645 1.00 41.75 242 ASN A CA 1
ATOM 1873 C C . ASN A 1 242 ? -22.350 -13.348 43.670 1.00 41.75 242 ASN A C 1
ATOM 1875 O O . ASN A 1 242 ? -22.877 -13.937 44.612 1.00 41.75 242 ASN A O 1
ATOM 1879 N N . GLU A 1 243 ? -21.739 -14.003 42.673 1.00 43.16 243 GLU A N 1
ATOM 1880 C CA . GLU A 1 243 ? -21.605 -15.471 42.617 1.00 43.16 243 GLU A CA 1
ATOM 1881 C C . GLU A 1 243 ? -20.199 -15.981 42.989 1.00 43.16 243 GLU A C 1
ATOM 1883 O O . GLU A 1 243 ? -20.060 -17.142 43.379 1.00 43.16 243 GLU A O 1
ATOM 1888 N N . ALA A 1 244 ? -19.159 -15.139 42.928 1.00 41.25 244 ALA A N 1
ATOM 1889 C CA . ALA A 1 244 ? -17.800 -15.502 43.331 1.00 41.25 244 ALA A CA 1
ATOM 1890 C C . ALA A 1 244 ? -17.495 -15.059 44.777 1.00 41.25 244 ALA A C 1
ATOM 1892 O O . ALA A 1 244 ? -17.469 -13.869 45.075 1.00 41.25 244 ALA A O 1
ATOM 1893 N N . ASP A 1 245 ? -17.239 -16.038 45.654 1.00 36.44 245 ASP A N 1
ATOM 1894 C CA . ASP A 1 245 ? -16.868 -15.908 47.074 1.00 36.44 245 ASP A CA 1
ATOM 1895 C C . ASP A 1 245 ? -16.099 -14.621 47.455 1.00 36.44 245 ASP A C 1
ATOM 1897 O O . ASP A 1 245 ? -15.058 -14.293 46.876 1.00 36.44 245 ASP A O 1
ATOM 1901 N N . GLU A 1 246 ? -16.526 -13.995 48.562 1.00 39.28 246 GLU A N 1
ATOM 1902 C CA . GLU A 1 246 ? -15.951 -12.820 49.256 1.00 39.28 246 GLU A CA 1
ATOM 1903 C C . GLU A 1 246 ? -14.467 -12.951 49.701 1.00 39.28 246 GLU A C 1
ATOM 1905 O O . GLU A 1 246 ? -13.962 -12.133 50.469 1.00 39.28 246 GLU A O 1
ATOM 1910 N N . SER A 1 247 ? -13.717 -13.956 49.244 1.00 38.03 247 SER A N 1
ATOM 1911 C CA . SER A 1 247 ? -12.345 -14.230 49.703 1.00 38.03 247 SER A CA 1
ATOM 1912 C C . SER A 1 247 ? -11.225 -13.761 48.763 1.00 38.03 247 SER A C 1
ATOM 1914 O O . SER A 1 247 ? -10.066 -13.771 49.170 1.00 38.03 247 SER A O 1
ATOM 1916 N N . ASN A 1 248 ? -11.535 -13.286 47.550 1.00 34.53 248 ASN A N 1
ATOM 1917 C CA . ASN A 1 248 ? -10.531 -12.862 46.560 1.00 34.53 248 ASN A CA 1
ATOM 1918 C C . ASN A 1 248 ? -10.792 -11.452 45.993 1.00 34.53 248 ASN A C 1
ATOM 1920 O O . ASN A 1 248 ? -10.792 -11.230 44.781 1.00 34.53 248 ASN A O 1
ATOM 1924 N N . GLY A 1 249 ? -10.934 -10.464 46.881 1.00 31.55 249 GLY A N 1
ATOM 1925 C CA . GLY A 1 249 ? -11.068 -9.032 46.555 1.00 31.55 249 GLY A CA 1
ATOM 1926 C C . GLY A 1 249 ? -9.853 -8.369 45.873 1.00 31.55 249 GLY A C 1
ATOM 1927 O O . GLY A 1 249 ? -9.669 -7.164 46.000 1.00 31.55 249 GLY A O 1
ATOM 1928 N N . GLY A 1 250 ? -9.003 -9.130 45.175 1.00 30.56 250 GLY A N 1
ATOM 1929 C CA . GLY A 1 250 ? -7.789 -8.651 44.501 1.00 30.56 250 GLY A CA 1
ATOM 1930 C C . GLY A 1 250 ? -7.799 -8.743 42.969 1.00 30.56 250 GLY A C 1
ATOM 1931 O O . GLY A 1 250 ? -6.810 -8.374 42.345 1.00 30.56 250 GLY A O 1
ATOM 1932 N N . SER A 1 251 ? -8.871 -9.231 42.337 1.00 35.16 251 SER A N 1
ATOM 1933 C CA . SER A 1 251 ? -8.905 -9.498 40.883 1.00 35.16 251 SER A CA 1
ATOM 1934 C C . SER A 1 251 ? -9.518 -8.377 40.026 1.00 35.16 251 SER A C 1
ATOM 1936 O O . SER A 1 251 ? -9.674 -8.546 38.818 1.00 35.16 251 SER A O 1
ATOM 1938 N N . LEU A 1 252 ? -9.833 -7.222 40.625 1.00 38.00 252 LEU A N 1
ATOM 1939 C CA . LEU A 1 252 ? -10.437 -6.064 39.944 1.00 38.00 252 LEU A CA 1
ATOM 1940 C C . LEU A 1 252 ? -9.403 -5.171 39.216 1.00 38.00 252 LEU A C 1
ATOM 1942 O O . LEU A 1 252 ? -9.777 -4.273 38.473 1.00 38.00 252 LEU A O 1
ATOM 1946 N N . LEU A 1 253 ? -8.102 -5.420 39.414 1.00 35.31 253 LEU A N 1
ATOM 1947 C CA . LEU A 1 253 ? -6.992 -4.581 38.926 1.00 35.31 253 LEU A CA 1
ATOM 1948 C C . LEU A 1 253 ? -6.280 -5.110 37.667 1.00 35.31 253 LEU A C 1
ATOM 1950 O O . LEU A 1 253 ? -5.260 -4.551 37.264 1.00 35.31 253 LEU A O 1
ATOM 1954 N N . LEU A 1 254 ? -6.776 -6.178 37.037 1.00 37.75 254 LEU A N 1
ATOM 1955 C CA . LEU A 1 254 ? -6.164 -6.741 35.830 1.00 37.75 254 LEU A CA 1
ATOM 1956 C C . LEU A 1 254 ? -7.068 -6.502 34.611 1.00 37.75 254 LEU A C 1
ATOM 1958 O O . LEU A 1 254 ? -8.253 -6.835 34.677 1.00 37.75 254 LEU A O 1
ATOM 1962 N N . PRO A 1 255 ? -6.542 -5.961 33.493 1.00 48.69 255 PRO A N 1
ATOM 1963 C CA . PRO A 1 255 ? -7.272 -5.941 32.233 1.00 48.69 255 PRO A CA 1
ATOM 1964 C C . PRO A 1 255 ? -7.503 -7.392 31.808 1.00 48.69 255 PRO A C 1
ATOM 1966 O O . PRO A 1 255 ? -6.563 -8.060 31.384 1.00 48.69 255 PRO A O 1
ATOM 1969 N N . ARG A 1 256 ? -8.725 -7.905 31.995 1.00 56.31 256 ARG A N 1
ATOM 1970 C CA . ARG A 1 256 ? -9.044 -9.276 31.592 1.00 56.31 256 ARG A CA 1
ATOM 1971 C C . ARG A 1 256 ? -9.154 -9.357 30.067 1.00 56.31 256 ARG A C 1
ATOM 1973 O O . ARG A 1 256 ? -9.639 -8.424 29.415 1.00 56.31 256 ARG A O 1
ATOM 1980 N N . ASP A 1 257 ? -8.696 -10.467 29.508 1.00 60.22 257 ASP A N 1
ATOM 1981 C CA . ASP A 1 257 ? -8.571 -10.659 28.063 1.00 60.22 257 ASP A CA 1
ATOM 1982 C C . ASP A 1 257 ? -9.944 -10.620 27.344 1.00 60.22 257 ASP A C 1
ATOM 1984 O O . ASP A 1 257 ? -10.028 -10.189 26.192 1.00 60.22 257 ASP A O 1
ATOM 1988 N N . GLU A 1 258 ? -11.046 -10.966 28.026 1.00 64.69 258 GLU A N 1
ATOM 1989 C CA . GLU A 1 258 ? -12.421 -10.884 27.500 1.00 64.69 258 GLU A CA 1
ATOM 1990 C C . GLU A 1 258 ? -12.861 -9.431 27.315 1.00 64.69 258 GLU A C 1
ATOM 1992 O O . GLU A 1 258 ? -13.425 -9.079 26.277 1.00 64.69 258 GLU A O 1
ATOM 1997 N N . TYR A 1 259 ? -12.565 -8.562 28.288 1.00 64.62 259 TYR A N 1
ATOM 1998 C CA . TYR A 1 259 ? -12.855 -7.130 28.181 1.00 64.62 259 TYR A CA 1
ATOM 1999 C C . TYR A 1 259 ? -12.057 -6.495 27.055 1.00 64.62 259 TYR A C 1
ATOM 2001 O O . TYR A 1 259 ? -12.592 -5.657 26.329 1.00 64.62 259 TYR A O 1
ATOM 2009 N N . PHE A 1 260 ? -10.795 -6.890 26.884 1.00 68.69 260 PHE A N 1
ATOM 2010 C CA . PHE A 1 260 ? -9.973 -6.414 25.778 1.00 68.69 260 PHE A CA 1
ATOM 2011 C C . PHE A 1 260 ? -10.567 -6.820 24.422 1.00 68.69 260 PHE A C 1
ATOM 2013 O O . PHE A 1 260 ? -10.714 -5.972 23.537 1.00 68.69 260 PHE A O 1
ATOM 2020 N N . LEU A 1 261 ? -10.972 -8.083 24.274 1.00 72.25 261 LEU A N 1
ATOM 2021 C CA . LEU A 1 261 ? -11.597 -8.610 23.061 1.00 72.25 261 LEU A CA 1
ATOM 2022 C C . LEU A 1 261 ? -12.914 -7.891 22.741 1.00 72.25 261 LEU A C 1
ATOM 2024 O O . LEU A 1 261 ? -13.081 -7.360 21.638 1.00 72.25 261 LEU A O 1
ATOM 2028 N N . VAL A 1 262 ? -13.825 -7.823 23.715 1.00 72.88 262 VAL A N 1
ATOM 2029 C CA . VAL A 1 262 ? -15.141 -7.185 23.572 1.00 72.88 262 VAL A CA 1
ATOM 2030 C C . VAL A 1 262 ? -14.981 -5.691 23.285 1.00 72.88 262 VAL A C 1
ATOM 2032 O O . VAL A 1 262 ? -15.595 -5.171 22.354 1.00 72.88 262 VAL A O 1
ATOM 2035 N N . SER A 1 263 ? -14.084 -5.001 23.993 1.00 68.94 263 SER A N 1
ATOM 2036 C CA . SER A 1 263 ? -13.799 -3.581 23.752 1.00 68.94 263 SER A CA 1
ATOM 2037 C C . SER A 1 263 ? -13.195 -3.346 22.368 1.00 68.94 263 SER A C 1
ATOM 2039 O O . SER A 1 263 ? -13.585 -2.402 21.683 1.00 68.94 263 SER A O 1
ATOM 2041 N N . SER A 1 264 ? -12.288 -4.214 21.910 1.00 74.62 264 SER A N 1
ATOM 2042 C CA . SER A 1 264 ? -11.703 -4.122 20.570 1.00 74.62 264 SER A CA 1
ATOM 2043 C C . SER A 1 264 ? -12.779 -4.211 19.485 1.00 74.62 264 SER A C 1
ATOM 2045 O O . SER A 1 264 ? -12.814 -3.370 18.582 1.00 74.62 264 SER A O 1
ATOM 2047 N N . PHE A 1 265 ? -13.714 -5.160 19.597 1.00 84.12 265 PHE A N 1
ATOM 2048 C CA . PHE A 1 265 ? -14.848 -5.249 18.676 1.00 84.12 265 PHE A CA 1
ATOM 2049 C C . PHE A 1 265 ? -15.727 -3.992 18.739 1.00 84.12 265 PHE A C 1
ATOM 2051 O O . PHE A 1 265 ? -15.953 -3.338 17.718 1.00 84.12 265 PHE A O 1
ATOM 2058 N N . LEU A 1 266 ? -16.191 -3.624 19.937 1.00 82.12 266 LEU A N 1
ATOM 2059 C CA . LEU A 1 266 ? -17.172 -2.556 20.142 1.00 82.12 266 LEU A CA 1
ATOM 2060 C C . LEU A 1 266 ? -16.663 -1.182 19.691 1.00 82.12 266 LEU A C 1
ATOM 2062 O O . LEU A 1 266 ? -17.425 -0.402 19.112 1.00 82.12 266 LEU A O 1
ATOM 2066 N N . LEU A 1 267 ? -15.384 -0.885 19.927 1.00 76.00 267 LEU A N 1
ATOM 2067 C CA . LEU A 1 267 ? -14.757 0.371 19.518 1.00 76.00 267 LEU A CA 1
ATOM 2068 C C . LEU A 1 267 ? -14.576 0.440 18.002 1.00 76.00 267 LEU A C 1
ATOM 2070 O O . LEU A 1 267 ? -14.928 1.446 17.383 1.00 76.00 267 LEU A O 1
ATOM 2074 N N . ASN A 1 268 ? -14.085 -0.640 17.384 1.00 80.81 268 ASN A N 1
ATOM 2075 C CA . ASN A 1 268 ? -13.942 -0.692 15.931 1.00 80.81 268 ASN A CA 1
ATOM 2076 C C . ASN A 1 268 ? -15.306 -0.633 15.227 1.00 80.81 268 ASN A C 1
ATOM 2078 O O . ASN A 1 268 ? -15.415 -0.003 14.175 1.00 80.81 268 ASN A O 1
ATOM 2082 N N . PHE A 1 269 ? -16.350 -1.223 15.818 1.00 88.81 269 PHE A N 1
ATOM 2083 C CA . PHE A 1 269 ? -17.716 -1.170 15.301 1.00 88.81 269 PHE A CA 1
ATOM 2084 C C . PHE A 1 269 ? -18.342 0.228 15.414 1.00 88.81 269 PHE A C 1
ATOM 2086 O O . PHE A 1 269 ? -18.955 0.713 14.460 1.00 88.81 269 PHE A O 1
ATOM 2093 N N . ARG A 1 270 ? -18.121 0.933 16.531 1.00 87.00 270 ARG A N 1
ATOM 2094 C CA . ARG A 1 270 ? -18.519 2.342 16.685 1.00 87.00 270 ARG A CA 1
ATOM 2095 C C . ARG A 1 270 ? -17.819 3.243 15.668 1.00 87.00 270 ARG A C 1
ATOM 2097 O O . ARG A 1 270 ? -18.464 4.065 15.019 1.00 87.00 270 ARG A O 1
ATOM 2104 N N . GLU A 1 271 ? -16.509 3.076 15.494 1.00 83.50 271 GLU A N 1
ATOM 2105 C CA . GLU A 1 271 ? -15.745 3.849 14.510 1.00 83.50 271 GLU A CA 1
ATOM 2106 C C . GLU A 1 271 ? -16.234 3.572 13.084 1.00 83.50 271 GLU A C 1
ATOM 2108 O O . GLU A 1 271 ? -16.405 4.497 12.287 1.00 83.50 271 GLU A O 1
ATOM 2113 N N . PHE A 1 272 ? -16.556 2.314 12.775 1.00 87.19 272 PHE A N 1
ATOM 2114 C CA . PHE A 1 272 ? -17.195 1.958 11.514 1.00 87.19 272 PHE A CA 1
ATOM 2115 C C . PHE A 1 272 ? -18.505 2.732 11.305 1.00 87.19 272 PHE A C 1
ATOM 2117 O O . PHE A 1 272 ? -18.702 3.320 10.240 1.00 87.19 272 PHE A O 1
ATOM 2124 N N . ALA A 1 273 ? -19.371 2.814 12.320 1.00 89.44 273 ALA A N 1
ATOM 2125 C CA . ALA A 1 273 ? -20.622 3.572 12.251 1.00 89.44 273 ALA A CA 1
ATOM 2126 C C . ALA A 1 273 ? -20.395 5.070 11.960 1.00 89.44 273 ALA A C 1
ATOM 2128 O O . ALA A 1 273 ? -21.087 5.649 11.117 1.00 89.44 273 ALA A O 1
ATOM 2129 N N . ASN A 1 274 ? -19.384 5.687 12.582 1.00 88.31 274 ASN A N 1
ATOM 2130 C CA . ASN A 1 274 ? -18.998 7.082 12.328 1.00 88.31 274 ASN A CA 1
ATOM 2131 C C . ASN A 1 274 ? -18.484 7.301 10.896 1.00 88.31 274 ASN A C 1
ATOM 2133 O O . ASN A 1 274 ? -18.826 8.298 10.244 1.00 88.31 274 ASN A O 1
ATOM 2137 N N . ILE A 1 275 ? -17.702 6.352 10.371 1.00 88.69 275 ILE A N 1
ATOM 2138 C CA . ILE A 1 275 ? -17.260 6.367 8.972 1.00 88.69 275 ILE A CA 1
ATOM 2139 C C . ILE A 1 275 ? -18.479 6.299 8.045 1.00 88.69 275 ILE A C 1
ATOM 2141 O O . ILE A 1 275 ? -18.575 7.103 7.118 1.00 88.69 275 ILE A O 1
ATOM 2145 N N . ILE A 1 276 ? -19.444 5.409 8.304 1.00 93.69 276 ILE A N 1
ATOM 2146 C CA . ILE A 1 276 ? -20.665 5.289 7.490 1.00 93.69 276 ILE A CA 1
ATOM 2147 C C . ILE A 1 276 ? -21.544 6.539 7.580 1.00 93.69 276 ILE A C 1
ATOM 2149 O O . ILE A 1 276 ? -22.061 6.976 6.553 1.00 93.69 276 ILE A O 1
ATOM 2153 N N . SER A 1 277 ? -21.642 7.180 8.746 1.00 92.81 277 SER A N 1
ATOM 2154 C CA . SER A 1 277 ? -22.311 8.481 8.892 1.00 92.81 277 SER A CA 1
ATOM 2155 C C . SER A 1 277 ? -21.667 9.548 7.998 1.00 92.81 277 SER A C 1
ATOM 2157 O O . SER A 1 277 ? -22.348 10.257 7.252 1.00 92.81 277 SER A O 1
ATOM 2159 N N . SER A 1 278 ? -20.331 9.581 7.962 1.00 91.19 278 SER A N 1
ATOM 2160 C CA . SER A 1 278 ? -19.584 10.467 7.065 1.00 91.19 278 SER A CA 1
ATOM 2161 C C . SER A 1 278 ? -19.827 10.129 5.588 1.00 91.19 278 SER A C 1
ATOM 2163 O O . SER A 1 278 ? -19.994 11.035 4.770 1.00 91.19 278 SER A O 1
ATOM 2165 N N . VAL A 1 279 ? -19.884 8.844 5.219 1.00 92.31 279 VAL A N 1
ATOM 2166 C CA . VAL A 1 279 ? -20.191 8.418 3.840 1.00 92.31 279 VAL A CA 1
ATOM 2167 C C . VAL A 1 279 ? -21.610 8.826 3.447 1.00 92.31 279 VAL A C 1
ATOM 2169 O O . VAL A 1 279 ? -21.807 9.325 2.339 1.00 92.31 279 VAL A O 1
ATOM 2172 N N . LEU A 1 280 ? -22.587 8.659 4.339 1.00 92.00 280 LEU A N 1
ATOM 2173 C CA . LEU A 1 280 ? -23.981 9.035 4.111 1.00 92.00 280 LEU A CA 1
ATOM 2174 C C . LEU A 1 280 ? -24.126 10.551 3.913 1.00 92.00 280 LEU A C 1
ATOM 2176 O O . LEU A 1 280 ? -24.805 10.973 2.980 1.00 92.00 280 LEU A O 1
ATOM 2180 N N . SER A 1 281 ? -23.415 11.358 4.707 1.00 93.50 281 SER A N 1
ATOM 2181 C CA . SER A 1 281 ? -23.360 12.817 4.546 1.00 93.50 281 SER A CA 1
ATOM 2182 C C . SER A 1 281 ? -22.781 13.233 3.183 1.00 93.50 281 SER A C 1
ATOM 2184 O O . SER A 1 281 ? -23.412 13.982 2.443 1.00 93.50 281 SER A O 1
ATOM 2186 N N . ASN A 1 282 ? -21.649 12.654 2.763 1.00 93.44 282 ASN A N 1
ATOM 2187 C CA . ASN A 1 282 ? -21.090 12.916 1.424 1.00 93.44 282 ASN A CA 1
ATOM 2188 C C . ASN A 1 282 ? -22.013 12.412 0.294 1.00 93.44 282 ASN A C 1
ATOM 2190 O O . ASN A 1 282 ? -22.067 12.993 -0.787 1.00 93.44 282 ASN A O 1
ATOM 2194 N N . SER A 1 283 ? -22.757 11.328 0.531 1.00 91.69 283 SER A N 1
ATOM 2195 C CA . SER A 1 283 ? -23.726 10.798 -0.438 1.00 91.69 283 SER A CA 1
ATOM 2196 C C . SER A 1 283 ? -24.924 11.734 -0.613 1.00 91.69 283 SER A C 1
ATOM 2198 O O . SER A 1 283 ? -25.445 11.859 -1.719 1.00 91.69 283 SER A O 1
ATOM 2200 N N . ARG A 1 284 ? -25.327 12.437 0.453 1.00 93.44 284 ARG A N 1
ATOM 2201 C CA . ARG A 1 284 ? -26.340 13.496 0.402 1.00 93.44 284 ARG A CA 1
ATOM 2202 C C . ARG A 1 284 ? -25.920 14.629 -0.536 1.00 93.44 284 ARG A C 1
ATOM 2204 O O . ARG A 1 284 ? -26.706 15.015 -1.396 1.00 93.44 284 ARG A O 1
ATOM 2211 N N . GLU A 1 285 ? -24.683 15.115 -0.408 1.00 92.12 285 GLU A N 1
ATOM 2212 C CA . GLU A 1 285 ? -24.134 16.176 -1.271 1.00 92.12 285 GLU A CA 1
ATOM 2213 C C . GLU A 1 285 ? -24.123 15.761 -2.751 1.00 92.12 285 GLU A C 1
ATOM 2215 O O . GLU A 1 285 ? -24.457 16.554 -3.630 1.00 92.12 285 GLU A O 1
ATOM 2220 N N . ILE A 1 286 ? -23.801 14.494 -3.041 1.00 91.06 286 ILE A N 1
ATOM 2221 C CA . ILE A 1 286 ? -23.832 13.945 -4.407 1.00 91.06 286 ILE A CA 1
ATOM 2222 C C . ILE A 1 286 ? -25.244 13.998 -4.994 1.00 91.06 286 ILE A C 1
ATOM 2224 O O . ILE A 1 286 ? -25.410 14.430 -6.134 1.00 91.06 286 ILE A O 1
ATOM 2228 N N . VAL A 1 287 ? -26.259 13.582 -4.231 1.00 90.50 287 VAL A N 1
ATOM 2229 C CA . VAL A 1 287 ? -27.662 13.609 -4.677 1.00 90.50 287 VAL A CA 1
ATOM 2230 C C . VAL A 1 287 ? -28.146 15.044 -4.872 1.00 90.50 287 VAL A C 1
ATOM 2232 O O . VAL A 1 287 ? -28.826 15.327 -5.857 1.00 90.50 287 VAL A O 1
ATOM 2235 N N . GLU A 1 288 ? -27.753 15.961 -3.987 1.00 91.38 288 GLU A N 1
ATOM 2236 C CA . GLU A 1 288 ? -28.084 17.384 -4.083 1.00 91.38 288 GLU A CA 1
ATOM 2237 C C . GLU A 1 288 ? -27.493 18.016 -5.351 1.00 91.38 288 GLU A C 1
ATOM 2239 O O . GLU A 1 288 ? -28.223 18.590 -6.164 1.00 91.38 288 GLU A O 1
ATOM 2244 N N . HIS A 1 289 ? -26.190 17.835 -5.585 1.00 90.62 289 HIS A N 1
ATOM 2245 C CA . HIS A 1 289 ? -25.530 18.316 -6.797 1.00 90.62 289 HIS A CA 1
ATOM 2246 C C . HIS A 1 289 ? -26.108 17.691 -8.064 1.00 90.62 289 HIS A C 1
ATOM 2248 O O . HIS A 1 289 ? -26.304 18.395 -9.058 1.00 90.62 289 HIS A O 1
ATOM 2254 N N . ARG A 1 290 ? -26.413 16.389 -8.033 1.00 89.25 290 ARG A N 1
ATOM 2255 C CA . ARG A 1 290 ? -27.031 15.691 -9.160 1.00 89.25 290 ARG A CA 1
ATOM 2256 C C . ARG A 1 290 ? -28.410 16.264 -9.474 1.00 89.25 290 ARG A C 1
ATOM 2258 O O . ARG A 1 290 ? -28.657 16.598 -10.628 1.00 89.25 290 ARG A O 1
ATOM 2265 N N . SER A 1 291 ? -29.265 16.441 -8.465 1.00 88.06 291 SER A N 1
ATOM 2266 C CA . SER A 1 291 ? -30.608 17.011 -8.633 1.00 88.06 291 SER A CA 1
ATOM 2267 C C . SER A 1 291 ? -30.548 18.414 -9.242 1.00 88.06 291 SER A C 1
ATOM 2269 O O . SER A 1 291 ? -31.179 18.661 -10.265 1.00 88.06 291 SER A O 1
ATOM 2271 N N . MET A 1 292 ? -29.701 19.300 -8.701 1.00 88.25 292 MET A N 1
ATOM 2272 C CA . MET A 1 292 ? -29.542 20.669 -9.217 1.00 88.25 292 MET A CA 1
ATOM 2273 C C . MET A 1 292 ? -29.057 20.723 -10.673 1.00 88.25 292 MET A C 1
ATOM 2275 O O . MET A 1 292 ? -29.341 21.683 -11.394 1.00 88.25 292 MET A O 1
ATOM 2279 N N . ARG A 1 293 ? -28.254 19.740 -11.100 1.00 88.69 293 ARG A N 1
ATOM 2280 C CA . ARG A 1 293 ? -27.755 19.649 -12.478 1.00 88.69 293 ARG A CA 1
ATOM 2281 C C . ARG A 1 293 ? -28.807 19.046 -13.405 1.00 88.69 293 ARG A C 1
ATOM 2283 O O . ARG A 1 293 ? -28.941 19.527 -14.525 1.00 88.69 293 ARG A O 1
ATOM 2290 N N . GLU A 1 294 ? -29.586 18.068 -12.950 1.00 86.56 294 GLU A N 1
ATOM 2291 C CA . GLU A 1 294 ? -30.708 17.514 -13.718 1.00 86.56 294 GLU A CA 1
ATOM 2292 C C . GLU A 1 294 ? -31.816 18.535 -13.989 1.00 86.56 294 GLU A C 1
ATOM 2294 O O . GLU A 1 294 ? -32.346 18.556 -15.099 1.00 86.56 294 GLU A O 1
ATOM 2299 N N . ASP A 1 295 ? -32.097 19.440 -13.045 1.00 86.38 295 ASP A N 1
ATOM 2300 C CA . ASP A 1 295 ? -33.092 20.514 -13.216 1.00 86.38 295 ASP A CA 1
ATOM 2301 C C . ASP A 1 295 ? -32.762 21.458 -14.391 1.00 86.38 295 ASP A C 1
ATOM 2303 O O . ASP A 1 295 ? -33.633 22.140 -14.928 1.00 86.38 295 ASP A O 1
ATOM 2307 N N . ARG A 1 296 ? -31.499 21.478 -14.840 1.00 85.44 296 ARG A N 1
ATOM 2308 C CA . ARG A 1 296 ? -31.032 22.253 -16.004 1.00 85.44 296 ARG A CA 1
ATOM 2309 C C . ARG A 1 296 ? -31.175 21.492 -17.331 1.00 85.44 296 ARG A C 1
ATOM 2311 O O . ARG A 1 296 ? -30.781 22.008 -18.381 1.00 85.44 296 ARG A O 1
ATOM 2318 N N . GLY A 1 297 ? -31.707 20.268 -17.306 1.00 81.00 297 GLY A N 1
ATOM 2319 C CA . GLY A 1 297 ? -31.959 19.435 -18.481 1.00 81.00 297 GLY A CA 1
ATOM 2320 C C . GLY A 1 297 ? -30.691 19.132 -19.284 1.00 81.00 297 GLY A C 1
ATOM 2321 O O . GLY A 1 297 ? -29.686 18.667 -18.742 1.00 81.00 297 GLY A O 1
ATOM 2322 N N . PHE A 1 298 ? -30.728 19.410 -20.592 1.00 70.75 298 PHE A N 1
ATOM 2323 C CA . PHE A 1 298 ? -29.612 19.159 -21.516 1.00 70.75 298 PHE A CA 1
ATOM 2324 C C . PHE A 1 298 ? -28.334 19.938 -21.149 1.00 70.75 298 PHE A C 1
ATOM 2326 O O . PHE A 1 298 ? -27.231 19.420 -21.306 1.00 70.75 298 PHE A O 1
ATOM 2333 N N . PHE A 1 299 ? -28.465 21.145 -20.586 1.00 76.56 299 PHE A N 1
ATOM 2334 C CA . PHE A 1 299 ? -27.327 21.962 -20.137 1.00 76.56 299 PHE A CA 1
ATOM 2335 C C . PHE A 1 299 ? -26.781 21.553 -18.757 1.00 76.56 299 PHE A C 1
ATOM 2337 O O . PHE A 1 299 ? -25.842 22.166 -18.253 1.00 76.56 299 PHE A O 1
ATOM 2344 N N . GLY A 1 300 ? -27.365 20.529 -18.128 1.00 78.31 300 GLY A N 1
ATOM 2345 C CA . GLY A 1 300 ? -26.918 19.990 -16.846 1.00 78.31 300 GLY A CA 1
ATOM 2346 C C . GLY A 1 300 ? -25.674 19.104 -16.925 1.00 78.31 300 GLY A C 1
ATOM 2347 O O . GLY A 1 300 ? -24.902 19.039 -15.967 1.00 78.31 300 GLY A O 1
ATOM 2348 N N . ARG A 1 301 ? -25.455 18.433 -18.065 1.00 84.19 301 ARG A N 1
ATOM 2349 C CA . ARG A 1 301 ? -24.264 17.604 -18.306 1.00 84.19 301 ARG A CA 1
ATOM 2350 C C . ARG A 1 301 ? -23.086 18.491 -18.696 1.00 84.19 301 ARG A C 1
ATOM 2352 O O . ARG A 1 301 ? -23.202 19.330 -19.587 1.00 84.19 301 ARG A O 1
ATOM 2359 N N . SER A 1 302 ? -21.944 18.290 -18.044 1.00 83.12 302 SER A N 1
ATOM 2360 C CA . SER A 1 302 ? -20.720 19.056 -18.299 1.00 83.12 302 SER A CA 1
ATOM 2361 C C . SER A 1 302 ? -19.607 18.157 -18.833 1.00 83.12 302 SER A C 1
ATOM 2363 O O . SER A 1 302 ? -19.544 16.971 -18.513 1.00 83.12 302 SER A O 1
ATOM 2365 N N . LEU A 1 303 ? -18.713 18.735 -19.641 1.00 83.56 303 LEU A N 1
ATOM 2366 C CA . LEU A 1 303 ? -17.450 18.098 -20.003 1.00 83.56 303 LEU A CA 1
ATOM 2367 C C . LEU A 1 303 ? -16.462 18.285 -18.844 1.00 83.56 303 LEU A C 1
ATOM 2369 O O . LEU A 1 303 ? -16.019 19.401 -18.572 1.00 83.56 303 LEU A O 1
ATOM 2373 N N . TRP A 1 304 ? -16.116 17.200 -18.162 1.00 83.00 304 TRP A N 1
ATOM 2374 C CA . TRP A 1 304 ? -15.173 17.213 -17.052 1.00 83.00 304 TRP A CA 1
ATOM 2375 C C . TRP A 1 304 ? -13.769 16.884 -17.545 1.00 83.00 304 TRP A C 1
ATOM 2377 O O . TRP A 1 304 ? -13.518 15.810 -18.090 1.00 83.00 304 TRP A O 1
ATOM 2387 N N . PHE A 1 305 ? -12.846 17.818 -17.325 1.00 78.38 305 PHE A N 1
ATOM 2388 C CA . PHE A 1 305 ? -11.415 17.630 -17.531 1.00 78.38 305 PHE A CA 1
ATOM 2389 C C . PHE A 1 305 ? -10.647 18.468 -16.505 1.00 78.38 305 PHE A C 1
ATOM 2391 O O . PHE A 1 305 ? -10.916 19.659 -16.345 1.00 78.38 305 PHE A O 1
ATOM 2398 N N . PHE A 1 306 ? -9.696 17.859 -15.794 1.00 70.88 306 PHE A N 1
ATOM 2399 C CA . PHE A 1 306 ? -8.961 18.517 -14.709 1.00 70.88 306 PHE A CA 1
ATOM 2400 C C . PHE A 1 306 ? -7.463 18.638 -15.040 1.00 70.88 306 PHE A C 1
ATOM 2402 O O . PHE A 1 306 ? -6.688 17.778 -14.634 1.00 70.88 306 PHE A O 1
ATOM 2409 N N . PRO A 1 307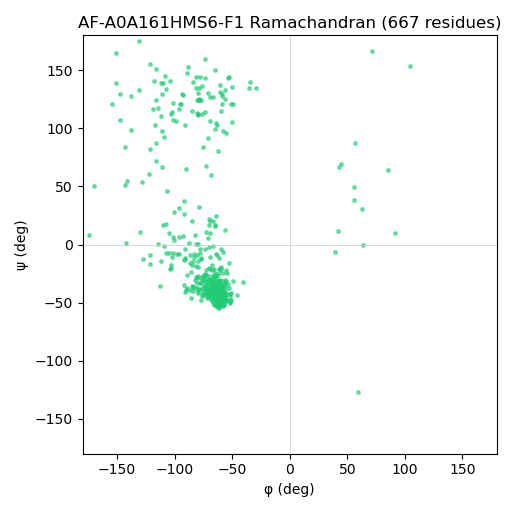 ? -7.016 19.711 -15.724 1.00 56.56 307 PRO A N 1
ATOM 2410 C CA . PRO A 1 307 ? -5.619 19.877 -16.147 1.00 56.56 307 PRO A CA 1
ATOM 2411 C C . PRO A 1 307 ? -4.648 20.330 -15.038 1.00 56.56 307 PRO A C 1
ATOM 2413 O O . PRO A 1 307 ? -3.449 20.464 -15.283 1.00 56.56 307 PRO A O 1
ATOM 2416 N N . VAL A 1 308 ? -5.130 20.617 -13.822 1.00 55.59 308 VAL A N 1
ATOM 2417 C CA . VAL A 1 308 ? -4.284 21.110 -12.719 1.00 55.59 308 VAL A CA 1
ATOM 2418 C C . VAL A 1 308 ? -3.766 19.929 -11.902 1.00 55.59 308 VAL A C 1
ATOM 2420 O O . VAL A 1 308 ? -4.484 19.351 -11.083 1.00 55.59 308 VAL A O 1
ATOM 2423 N N . PHE A 1 309 ? -2.498 19.573 -12.120 1.00 55.53 309 PHE A N 1
ATOM 2424 C CA . PHE A 1 309 ? -1.903 18.358 -11.566 1.00 55.53 309 PHE A CA 1
ATOM 2425 C C . PHE A 1 309 ? -0.902 18.630 -10.439 1.00 55.53 309 PHE A C 1
ATOM 2427 O O . PHE A 1 309 ? 0.039 19.411 -10.575 1.00 55.53 309 PHE A O 1
ATOM 2434 N N . SER A 1 310 ? -1.025 17.873 -9.346 1.00 60.41 310 SER A N 1
ATOM 2435 C CA . SER A 1 310 ? 0.107 17.642 -8.447 1.00 60.41 310 SER A CA 1
ATOM 2436 C C . SER A 1 310 ? 1.107 16.730 -9.157 1.00 60.41 310 SER A C 1
ATOM 2438 O O . SER A 1 310 ? 0.724 15.662 -9.640 1.00 60.41 310 SER A O 1
ATOM 2440 N N . LYS A 1 311 ? 2.396 17.108 -9.180 1.00 62.75 311 LYS A N 1
ATOM 2441 C CA . LYS A 1 311 ? 3.480 16.297 -9.778 1.00 62.75 311 LYS A CA 1
ATOM 2442 C C . LYS A 1 311 ? 3.450 14.837 -9.304 1.00 62.75 311 LYS A C 1
ATOM 2444 O O . LYS A 1 311 ? 3.795 13.943 -10.065 1.00 62.75 311 LYS A O 1
ATOM 2449 N N . LYS A 1 312 ? 2.993 14.595 -8.069 1.00 65.44 312 LYS A N 1
ATOM 2450 C CA . LYS A 1 312 ? 2.850 13.255 -7.483 1.00 65.44 312 LYS A CA 1
ATOM 2451 C C . LYS A 1 312 ? 1.744 12.428 -8.146 1.00 65.44 312 LYS A C 1
ATOM 2453 O O . LYS A 1 312 ? 1.969 11.262 -8.439 1.00 65.44 312 LYS A O 1
ATOM 2458 N N . THR A 1 313 ? 0.573 13.015 -8.392 1.00 62.72 313 THR A N 1
ATOM 2459 C CA . THR A 1 313 ? -0.580 12.311 -8.984 1.00 62.72 313 THR A CA 1
ATOM 2460 C C . THR A 1 313 ? -0.340 12.001 -10.458 1.00 62.72 313 THR A C 1
ATOM 2462 O O . THR A 1 313 ? -0.662 10.908 -10.902 1.00 62.72 313 THR A O 1
ATOM 2465 N N . LEU A 1 314 ? 0.287 12.927 -11.193 1.00 65.88 314 LEU A N 1
ATOM 2466 C CA . LEU A 1 314 ? 0.673 12.703 -12.589 1.00 65.88 314 LEU A CA 1
ATOM 2467 C C . LEU A 1 314 ? 1.763 11.628 -12.705 1.00 65.88 314 LEU A C 1
ATOM 2469 O O . LEU A 1 314 ? 1.686 10.766 -13.570 1.00 65.88 314 LEU A O 1
ATOM 2473 N N . HIS A 1 315 ? 2.758 11.648 -11.811 1.00 65.38 315 HIS A N 1
ATOM 2474 C CA . HIS A 1 315 ? 3.776 10.600 -11.762 1.00 65.38 315 HIS A CA 1
ATOM 2475 C C . HIS A 1 315 ? 3.164 9.234 -11.430 1.00 65.38 315 HIS A C 1
ATOM 2477 O O . HIS A 1 315 ? 3.498 8.259 -12.088 1.00 65.38 315 HIS A O 1
ATOM 2483 N N . LYS A 1 316 ? 2.220 9.180 -10.478 1.00 65.25 316 LYS A N 1
ATOM 2484 C CA . LYS A 1 316 ? 1.463 7.965 -10.159 1.00 65.25 316 LYS A CA 1
ATOM 2485 C C . LYS A 1 316 ? 0.705 7.448 -11.393 1.00 65.25 316 LYS A C 1
ATOM 2487 O O . LYS A 1 316 ? 0.903 6.317 -11.809 1.00 65.25 316 LYS A O 1
ATOM 2492 N N . TYR A 1 317 ? -0.073 8.292 -12.057 1.00 64.69 317 TYR A N 1
ATOM 2493 C CA . TYR A 1 317 ? -0.798 7.894 -13.268 1.00 64.69 317 TYR A CA 1
ATOM 2494 C C . TYR A 1 317 ? 0.111 7.390 -14.403 1.00 64.69 317 TYR A C 1
ATOM 2496 O O . TYR A 1 317 ? -0.192 6.389 -15.037 1.00 64.69 317 TYR A O 1
ATOM 2504 N N . LEU A 1 318 ? 1.245 8.055 -14.647 1.00 64.38 318 LEU A N 1
ATOM 2505 C CA . LEU A 1 318 ? 2.136 7.712 -15.762 1.00 64.38 318 LEU A CA 1
ATOM 2506 C C . LEU A 1 318 ? 3.055 6.510 -15.490 1.00 64.38 318 LEU A C 1
ATOM 2508 O O . LEU A 1 318 ? 3.500 5.878 -16.443 1.00 64.38 318 LEU A O 1
ATOM 2512 N N . TRP A 1 319 ? 3.395 6.232 -14.226 1.00 56.09 319 TRP A N 1
ATOM 2513 C CA . TRP A 1 319 ? 4.447 5.264 -13.876 1.00 56.09 319 TRP A CA 1
ATOM 2514 C C . TRP A 1 319 ? 3.989 4.102 -12.995 1.00 56.09 319 TRP A C 1
ATOM 2516 O O . TRP A 1 319 ? 4.690 3.094 -12.934 1.00 56.09 319 TRP A O 1
ATOM 2526 N N . THR A 1 320 ? 2.836 4.196 -12.333 1.00 51.75 320 THR A N 1
ATOM 2527 C CA . THR A 1 320 ? 2.270 3.071 -11.576 1.00 51.75 320 THR A CA 1
ATOM 2528 C C . THR A 1 320 ? 1.037 2.535 -12.287 1.00 51.75 320 THR A C 1
ATOM 2530 O O . THR A 1 320 ? -0.068 3.007 -12.055 1.00 51.75 320 THR A O 1
ATOM 2533 N N . GLY A 1 321 ? 1.235 1.533 -13.144 1.00 42.81 321 GLY A N 1
ATOM 2534 C CA . GLY A 1 321 ? 0.178 0.584 -13.489 1.00 42.81 321 GLY A CA 1
ATOM 2535 C C . GLY A 1 321 ? 0.077 -0.485 -12.400 1.00 42.81 321 GLY A C 1
ATOM 2536 O O . GLY A 1 321 ? 1.122 -0.946 -11.946 1.00 42.81 321 GLY A O 1
ATOM 2537 N N . GLU A 1 322 ? -1.153 -0.799 -11.973 1.00 38.72 322 GLU A N 1
ATOM 2538 C CA . GLU A 1 322 ? -1.704 -1.959 -11.220 1.00 38.72 322 GLU A CA 1
ATOM 2539 C C . GLU A 1 322 ? -0.920 -2.620 -10.047 1.00 38.72 322 GLU A C 1
ATOM 2541 O O . GLU A 1 322 ? -1.464 -3.440 -9.312 1.00 38.72 322 GLU A O 1
ATOM 2546 N N . ASN A 1 323 ? 0.326 -2.241 -9.769 1.00 35.81 323 ASN A N 1
ATOM 2547 C CA . ASN A 1 323 ? 1.240 -2.944 -8.861 1.00 35.81 323 ASN A CA 1
ATOM 2548 C C . ASN A 1 323 ? 1.222 -2.434 -7.406 1.00 35.81 323 ASN A C 1
ATOM 2550 O O . ASN A 1 323 ? 2.009 -2.904 -6.587 1.00 35.81 323 ASN A O 1
ATOM 2554 N N . ASP A 1 324 ? 0.310 -1.524 -7.052 1.00 38.50 324 ASP A N 1
ATOM 2555 C CA . ASP A 1 324 ? 0.147 -1.011 -5.678 1.00 38.50 324 ASP A CA 1
ATOM 2556 C C . ASP A 1 324 ? -0.702 -1.939 -4.773 1.00 38.50 324 ASP A C 1
ATOM 2558 O O . ASP A 1 324 ? -0.999 -1.590 -3.633 1.00 38.50 324 ASP A O 1
ATOM 2562 N N . LEU A 1 325 ? -1.067 -3.150 -5.218 1.00 36.97 325 LEU A N 1
ATOM 2563 C CA . LEU A 1 325 ? -1.880 -4.114 -4.448 1.00 36.97 325 LEU A CA 1
ATOM 2564 C C . LEU A 1 325 ? -1.170 -4.758 -3.232 1.00 36.97 325 LEU A C 1
ATOM 2566 O O . LEU A 1 325 ? -1.643 -5.763 -2.704 1.00 36.97 325 LEU A O 1
ATOM 2570 N N . LYS A 1 326 ? -0.061 -4.192 -2.745 1.00 31.28 326 LYS A N 1
ATOM 2571 C CA . LYS A 1 326 ? 0.606 -4.627 -1.506 1.00 31.28 326 LYS A CA 1
ATOM 2572 C C . LYS A 1 326 ? 0.462 -3.569 -0.417 1.00 31.28 326 LYS A C 1
ATOM 2574 O O . LYS A 1 326 ? 1.438 -2.961 0.012 1.00 31.28 326 LYS A O 1
ATOM 2579 N N . GLU A 1 327 ? -0.772 -3.362 0.031 1.00 31.61 327 GLU A N 1
ATOM 2580 C CA . GLU A 1 327 ? -1.014 -2.786 1.355 1.00 31.61 327 GLU A CA 1
ATOM 2581 C C . GLU A 1 327 ? -0.742 -3.912 2.369 1.00 31.61 327 GLU A C 1
ATOM 2583 O O . GLU A 1 327 ? -1.397 -4.955 2.340 1.00 31.61 327 GLU A O 1
ATOM 2588 N N . VAL A 1 328 ? 0.317 -3.750 3.166 1.00 31.50 328 VAL A N 1
ATOM 2589 C CA . VAL A 1 328 ? 0.722 -4.686 4.225 1.00 31.50 328 VAL A CA 1
ATOM 2590 C C . VAL A 1 328 ? -0.412 -4.803 5.243 1.00 31.50 328 VAL A C 1
ATOM 2592 O O . VAL A 1 328 ? -1.014 -3.792 5.606 1.00 31.50 328 VAL A O 1
ATOM 2595 N N . ASP A 1 329 ? -0.693 -6.032 5.685 1.00 29.95 329 ASP A N 1
ATOM 2596 C CA . ASP A 1 329 ? -1.591 -6.341 6.799 1.00 29.95 329 ASP A CA 1
ATOM 2597 C C . ASP A 1 329 ? -1.152 -5.586 8.058 1.00 29.95 329 ASP A C 1
ATOM 2599 O O . ASP A 1 329 ? -0.269 -6.028 8.787 1.00 29.95 329 ASP A O 1
ATOM 2603 N N . ILE A 1 330 ? -1.763 -4.430 8.306 1.00 29.89 330 ILE A N 1
ATOM 2604 C CA . ILE A 1 330 ? -1.709 -3.769 9.604 1.00 29.89 330 ILE A CA 1
ATOM 2605 C C . ILE A 1 330 ? -3.119 -3.862 10.167 1.00 29.89 330 ILE A C 1
ATOM 2607 O O . ILE A 1 330 ? -4.056 -3.257 9.645 1.00 29.89 330 ILE A O 1
ATOM 2611 N N . ALA A 1 331 ? -3.271 -4.672 11.213 1.00 32.31 331 ALA A N 1
ATOM 2612 C CA . ALA A 1 331 ? -4.533 -4.984 11.878 1.00 32.31 331 ALA A CA 1
ATOM 2613 C C . ALA A 1 331 ? -5.129 -3.803 12.678 1.00 32.31 331 ALA A C 1
ATOM 2615 O O . ALA A 1 331 ? -5.952 -4.007 13.564 1.00 32.31 331 ALA A O 1
ATOM 2616 N N . SER A 1 332 ? -4.762 -2.556 12.366 1.00 32.28 332 SER A N 1
ATOM 2617 C CA . SER A 1 332 ? -5.346 -1.367 12.984 1.00 32.28 332 SER A CA 1
ATOM 2618 C C . SER A 1 332 ? -5.626 -0.262 11.959 1.00 32.28 332 SER A C 1
ATOM 2620 O O . SER A 1 332 ? -4.777 0.177 11.178 1.00 32.28 332 SER A O 1
ATOM 2622 N N . VAL A 1 333 ? -6.872 0.211 11.988 1.00 35.62 333 VAL A N 1
ATOM 2623 C CA . VAL A 1 333 ? -7.485 1.249 11.130 1.00 35.62 333 VAL A CA 1
ATOM 2624 C C . VAL A 1 333 ? -6.716 2.571 11.134 1.00 35.62 333 VAL A C 1
ATOM 2626 O O . VAL A 1 333 ? -6.814 3.379 10.204 1.00 35.62 333 VAL A O 1
ATOM 2629 N N . HIS A 1 334 ? -5.922 2.797 12.177 1.00 33.97 334 HIS A N 1
ATOM 2630 C CA . HIS A 1 334 ? -5.293 4.080 12.475 1.00 33.97 334 HIS A CA 1
ATOM 2631 C C . HIS A 1 334 ? -4.061 4.383 11.619 1.00 33.97 334 HIS A C 1
ATOM 2633 O O . HIS A 1 334 ? -3.600 5.523 11.575 1.00 33.97 334 HIS A O 1
ATOM 2639 N N . THR A 1 335 ? -3.600 3.420 10.819 1.00 32.44 335 THR A N 1
ATOM 2640 C CA . THR A 1 335 ? -2.493 3.624 9.876 1.00 32.44 335 THR A CA 1
ATOM 2641 C C . THR A 1 335 ? -2.893 4.318 8.564 1.00 32.44 335 THR A C 1
ATOM 2643 O O . THR A 1 335 ? -2.024 4.791 7.827 1.00 32.44 335 THR A O 1
ATOM 2646 N N . SER A 1 336 ? -4.191 4.520 8.288 1.00 24.42 336 SER A N 1
ATOM 2647 C CA . SER A 1 336 ? -4.669 5.131 7.031 1.00 24.42 336 SER A CA 1
ATOM 2648 C C . SER A 1 336 ? -4.867 6.663 7.061 1.00 24.42 336 SER A C 1
ATOM 2650 O O . SER A 1 336 ? -5.756 7.211 6.409 1.00 24.42 336 SER A O 1
ATOM 2652 N N . LYS A 1 337 ? -3.999 7.415 7.750 1.00 29.50 337 LYS A N 1
ATOM 2653 C CA . LYS A 1 337 ? -3.790 8.857 7.483 1.00 29.50 337 LYS A CA 1
ATOM 2654 C C . LYS A 1 337 ? -2.321 9.239 7.665 1.00 29.50 337 LYS A C 1
ATOM 2656 O O . LYS A 1 337 ? -1.925 9.760 8.696 1.00 29.50 337 LYS A O 1
ATOM 2661 N N . SER A 1 338 ? -1.509 9.035 6.626 1.00 23.77 338 SER A N 1
ATOM 2662 C CA . SER A 1 338 ? -0.253 9.780 6.413 1.00 23.77 338 SER A CA 1
ATOM 2663 C C . SER A 1 338 ? 0.328 9.500 5.016 1.00 23.77 338 SER A C 1
ATOM 2665 O O . SER A 1 338 ? 1.513 9.195 4.861 1.00 23.77 338 SER A O 1
ATOM 2667 N N . THR A 1 339 ? -0.475 9.626 3.956 1.00 22.27 339 THR A N 1
ATOM 2668 C CA . THR A 1 339 ? 0.073 9.708 2.594 1.00 22.27 339 THR A CA 1
ATOM 2669 C C . THR A 1 339 ? 0.668 11.103 2.380 1.00 22.27 339 THR A C 1
ATOM 2671 O O . THR A 1 339 ? 0.019 12.006 1.871 1.00 22.27 339 THR A O 1
ATOM 2674 N N . GLY A 1 340 ? 1.917 11.277 2.816 1.00 26.58 340 GLY A N 1
ATOM 2675 C CA . GLY A 1 340 ? 2.880 12.260 2.318 1.00 26.58 340 GLY A CA 1
ATOM 2676 C C . GLY A 1 340 ? 2.394 13.686 2.040 1.00 26.58 340 GLY A C 1
ATOM 2677 O O . GLY A 1 340 ? 2.528 14.153 0.903 1.00 26.58 340 GLY A O 1
ATOM 2678 N N . GLU A 1 341 ? 2.001 14.424 3.073 1.00 20.86 341 GLU A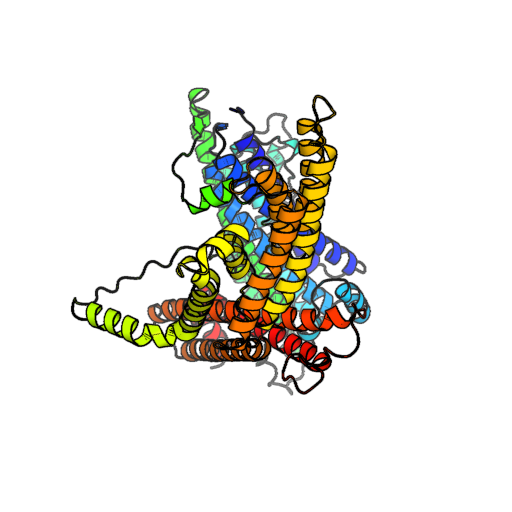 N 1
ATOM 2679 C CA . GLU A 1 341 ? 2.336 15.848 3.123 1.00 20.86 341 GLU A CA 1
ATOM 2680 C C . GLU A 1 341 ? 3.791 15.971 3.573 1.00 20.86 341 GLU A C 1
ATOM 2682 O O . GLU A 1 341 ? 4.210 15.403 4.583 1.00 20.86 341 GLU A O 1
ATOM 2687 N N . ARG A 1 342 ? 4.602 16.662 2.764 1.00 23.06 342 ARG A N 1
ATOM 2688 C CA . ARG A 1 342 ? 5.869 17.191 3.261 1.00 23.06 342 ARG A CA 1
ATOM 2689 C C . ARG A 1 342 ? 5.480 18.108 4.410 1.00 23.06 342 ARG A C 1
ATOM 2691 O O . ARG A 1 342 ? 4.706 19.031 4.186 1.00 23.06 342 ARG A O 1
ATOM 2698 N N . VAL A 1 343 ? 5.990 17.806 5.596 1.00 24.31 343 VAL A N 1
ATOM 2699 C CA . VAL A 1 343 ? 5.918 18.676 6.764 1.00 24.31 343 VAL A CA 1
ATOM 2700 C C . VAL A 1 343 ? 6.410 20.049 6.317 1.00 24.31 343 VAL A C 1
ATOM 2702 O O . VAL A 1 343 ? 7.595 20.226 6.035 1.00 24.31 343 VAL A O 1
ATOM 2705 N N . GLY A 1 344 ? 5.475 20.985 6.162 1.00 21.91 344 GLY A N 1
ATOM 2706 C CA . GLY A 1 344 ? 5.800 22.394 6.237 1.00 21.91 344 GLY A CA 1
ATOM 2707 C C . GLY A 1 344 ? 6.396 22.612 7.616 1.00 21.91 344 GLY A C 1
ATOM 2708 O O . GLY A 1 344 ? 5.837 22.155 8.614 1.00 21.91 344 GLY A O 1
ATOM 2709 N N . HIS A 1 345 ? 7.572 23.229 7.656 1.00 23.80 345 HIS A N 1
ATOM 2710 C CA . HIS A 1 345 ? 8.071 23.813 8.885 1.00 23.80 345 HIS A CA 1
ATOM 2711 C C . HIS A 1 345 ? 6.951 24.675 9.469 1.00 23.80 345 HIS A C 1
ATOM 2713 O O . HIS A 1 345 ? 6.467 25.588 8.804 1.00 23.80 345 HIS A O 1
ATOM 2719 N N . TYR A 1 346 ? 6.523 24.359 10.687 1.00 24.17 346 TYR A N 1
ATOM 2720 C CA . TYR A 1 346 ? 5.841 25.344 11.504 1.00 24.17 346 TYR A CA 1
ATOM 2721 C C . TYR A 1 346 ? 6.872 26.442 11.761 1.00 24.17 346 TYR A C 1
ATOM 2723 O O . TYR A 1 346 ? 7.836 26.224 12.494 1.00 24.17 346 TYR A O 1
ATOM 2731 N N . GLU A 1 347 ? 6.724 27.575 11.076 1.00 23.91 347 GLU A N 1
ATOM 2732 C CA . GLU A 1 347 ? 7.377 28.813 11.479 1.00 23.91 347 GLU A CA 1
ATOM 2733 C C . GLU A 1 347 ? 6.779 29.194 12.833 1.00 23.91 347 GLU A C 1
ATOM 2735 O O . GLU A 1 347 ? 5.670 29.717 12.921 1.00 23.91 347 GLU A O 1
ATOM 2740 N N . THR A 1 348 ? 7.501 28.879 13.908 1.00 27.42 348 THR A N 1
ATOM 2741 C CA . THR A 1 348 ? 7.451 29.729 15.089 1.00 27.42 348 THR A CA 1
ATOM 2742 C C . THR A 1 348 ? 7.954 31.100 14.656 1.00 27.42 348 THR A C 1
ATOM 2744 O O . THR A 1 348 ? 8.978 31.213 13.973 1.00 27.42 348 THR A O 1
ATOM 2747 N N . GLU A 1 349 ? 7.208 32.147 15.003 1.00 33.50 349 GLU A N 1
ATOM 2748 C CA . GLU A 1 349 ? 7.698 33.521 14.953 1.00 33.50 349 GLU A CA 1
ATOM 2749 C C . GLU A 1 349 ? 8.870 33.651 15.933 1.00 33.50 349 GLU A C 1
ATOM 2751 O O . GLU A 1 349 ? 8.719 34.099 17.064 1.00 33.50 349 GLU A O 1
ATOM 2756 N N . ASP A 1 350 ? 10.052 33.213 15.504 1.00 30.48 350 ASP A N 1
ATOM 2757 C CA . ASP A 1 350 ? 11.294 33.411 16.227 1.00 30.48 350 ASP A CA 1
ATOM 2758 C C . ASP A 1 350 ? 12.073 34.558 15.587 1.00 30.48 350 ASP A C 1
ATOM 2760 O O . ASP A 1 350 ? 12.414 34.573 14.397 1.00 30.48 350 ASP A O 1
ATOM 2764 N N . THR A 1 351 ? 12.326 35.541 16.444 1.00 38.00 351 THR A N 1
ATOM 2765 C CA . THR A 1 351 ? 13.197 36.701 16.275 1.00 38.00 351 THR A CA 1
ATOM 2766 C C . THR A 1 351 ? 14.445 36.394 15.432 1.00 38.00 351 THR A C 1
ATOM 2768 O O . THR A 1 351 ? 15.079 35.344 15.546 1.00 38.00 351 THR A O 1
ATOM 2771 N N . GLN A 1 352 ? 14.818 37.344 14.564 1.00 44.34 352 GLN A N 1
ATOM 2772 C CA . GLN A 1 352 ? 15.843 37.216 13.511 1.00 44.34 352 GLN A CA 1
ATOM 2773 C C . GLN A 1 352 ? 17.224 36.699 13.979 1.00 44.34 352 GLN A C 1
ATOM 2775 O O . GLN A 1 352 ? 18.016 36.240 13.158 1.00 44.34 352 GLN A O 1
ATOM 2780 N N . THR A 1 353 ? 17.511 36.712 15.280 1.00 45.62 353 THR A N 1
ATOM 2781 C CA . THR A 1 353 ? 18.752 36.217 15.892 1.00 45.62 353 THR A CA 1
ATOM 2782 C C . THR A 1 353 ? 18.804 34.688 16.060 1.00 45.62 353 THR A C 1
ATOM 2784 O O . THR A 1 353 ? 19.897 34.130 16.155 1.00 45.62 353 THR A O 1
ATOM 2787 N N . GLY A 1 354 ? 17.668 33.977 16.027 1.00 48.34 354 GLY A N 1
ATOM 2788 C CA . GLY A 1 354 ? 17.609 32.510 16.156 1.00 48.34 354 GLY A CA 1
ATOM 2789 C C . GLY A 1 354 ? 17.916 31.735 14.868 1.00 48.34 354 GLY A C 1
ATOM 2790 O O . GLY A 1 354 ? 18.458 30.630 14.920 1.00 48.34 354 GLY A O 1
ATOM 2791 N N . LYS A 1 355 ? 17.648 32.323 13.693 1.00 53.22 355 LYS A N 1
ATOM 2792 C CA . LYS A 1 355 ? 17.828 31.651 12.390 1.00 53.22 355 LYS A CA 1
ATOM 2793 C C . LYS A 1 355 ? 19.297 31.356 12.081 1.00 53.22 355 LYS A C 1
ATOM 2795 O O . LYS A 1 355 ? 19.612 30.266 11.620 1.00 53.22 355 LYS A O 1
ATOM 2800 N N . PHE A 1 356 ? 20.205 32.281 12.399 1.00 59.69 356 PHE A N 1
ATOM 2801 C CA . PHE A 1 356 ? 21.644 32.075 12.197 1.00 59.69 356 PHE A CA 1
ATOM 2802 C C . PHE A 1 356 ? 22.213 30.999 13.124 1.00 59.69 356 PHE A C 1
ATOM 2804 O O . PHE A 1 356 ? 23.027 30.190 12.691 1.00 59.69 356 PHE A O 1
ATOM 2811 N N . ARG A 1 357 ? 21.749 30.950 14.379 1.00 67.81 357 ARG A N 1
ATOM 2812 C CA . ARG A 1 357 ? 22.162 29.921 15.338 1.00 67.81 357 ARG A CA 1
ATOM 2813 C C . ARG A 1 357 ? 21.660 28.539 14.932 1.00 67.81 357 ARG A C 1
ATOM 2815 O O . ARG A 1 357 ? 22.426 27.592 15.025 1.00 67.81 357 ARG A O 1
ATOM 2822 N N . ASN A 1 358 ? 20.428 28.436 14.437 1.00 62.88 358 ASN A N 1
ATOM 2823 C CA . ASN A 1 358 ? 19.870 27.164 13.975 1.00 62.88 358 ASN A CA 1
ATOM 2824 C C . ASN A 1 358 ? 20.550 26.682 12.687 1.00 62.88 358 ASN A C 1
ATOM 2826 O O . ASN A 1 358 ? 20.859 25.507 12.581 1.00 62.88 358 ASN A O 1
ATOM 2830 N N . ILE A 1 359 ? 20.878 27.584 11.753 1.00 69.25 359 ILE A N 1
ATOM 2831 C CA . ILE A 1 359 ? 21.656 27.241 10.549 1.00 69.25 359 ILE A CA 1
ATOM 2832 C C . ILE A 1 359 ? 23.083 26.816 10.917 1.00 69.25 359 ILE A C 1
ATOM 2834 O O . ILE A 1 359 ? 23.612 25.873 10.336 1.00 69.25 359 ILE A O 1
ATOM 2838 N N . LEU A 1 360 ? 23.715 27.498 11.878 1.00 74.31 360 LEU A N 1
ATOM 2839 C CA . LEU A 1 360 ? 25.055 27.146 12.341 1.00 74.31 360 LEU A CA 1
ATOM 2840 C C . LEU A 1 360 ? 25.048 25.815 13.102 1.00 74.31 360 LEU A C 1
ATOM 2842 O O . LEU A 1 360 ? 25.932 25.000 12.874 1.00 74.31 360 LEU A O 1
ATOM 2846 N N . ALA A 1 361 ? 24.041 25.570 13.944 1.00 66.31 361 ALA A N 1
ATOM 2847 C CA . ALA A 1 361 ? 23.839 24.291 14.618 1.00 66.31 361 ALA A CA 1
ATOM 2848 C C . ALA A 1 361 ? 23.593 23.171 13.599 1.00 66.31 361 ALA A C 1
ATOM 2850 O O . ALA A 1 361 ? 24.298 22.172 13.629 1.00 66.31 361 ALA A O 1
ATOM 2851 N N . ASP A 1 362 ? 22.711 23.380 12.617 1.00 67.38 362 ASP A N 1
ATOM 2852 C CA . ASP A 1 362 ? 22.471 22.418 11.538 1.00 67.38 362 ASP A CA 1
ATOM 2853 C C . ASP A 1 362 ? 23.741 22.149 10.717 1.00 67.38 362 ASP A C 1
ATOM 2855 O O . ASP A 1 362 ? 23.978 21.009 10.327 1.00 67.38 362 ASP A O 1
ATOM 2859 N N . PHE A 1 363 ? 24.582 23.160 10.464 1.00 74.44 363 PHE A N 1
ATOM 2860 C CA . PHE A 1 363 ? 25.847 22.999 9.737 1.00 74.44 363 PHE A CA 1
ATOM 2861 C C . PHE A 1 363 ? 26.921 22.282 10.564 1.00 74.44 363 PHE A C 1
ATOM 2863 O O . PHE A 1 363 ? 27.681 21.483 10.020 1.00 74.44 363 PHE A O 1
ATOM 2870 N N . VAL A 1 364 ? 26.984 22.548 11.871 1.00 76.56 364 VAL A N 1
ATOM 2871 C CA . VAL A 1 364 ? 27.913 21.896 12.805 1.00 76.56 364 VAL A CA 1
ATOM 2872 C C . VAL A 1 364 ? 27.497 20.448 13.075 1.00 76.56 364 VAL A C 1
ATOM 2874 O O . VAL A 1 364 ? 28.358 19.577 13.128 1.00 76.56 364 VAL A O 1
ATOM 2877 N N . GLU A 1 365 ? 26.196 20.167 13.166 1.00 73.62 365 GLU A N 1
ATOM 2878 C CA . GLU A 1 365 ? 25.642 18.821 13.360 1.00 73.62 365 GLU A CA 1
ATOM 2879 C C . GLU A 1 365 ? 25.562 18.012 12.051 1.00 73.62 365 GLU A C 1
ATOM 2881 O O . GLU A 1 365 ? 25.477 16.781 12.080 1.00 73.62 365 GLU A O 1
ATOM 2886 N N . PHE A 1 366 ? 25.621 18.666 10.883 1.00 74.06 366 PHE A N 1
ATOM 2887 C CA . PHE A 1 366 ? 25.554 18.024 9.563 1.00 74.06 366 PHE A CA 1
ATOM 2888 C C . PHE A 1 366 ? 26.536 16.847 9.380 1.00 74.06 366 PHE A C 1
ATOM 2890 O O . PHE A 1 366 ? 26.103 15.782 8.921 1.00 74.06 366 PHE A O 1
ATOM 2897 N N . PRO A 1 367 ? 27.835 16.964 9.727 1.00 71.00 367 PRO A N 1
ATOM 2898 C CA . PRO A 1 367 ? 28.806 15.895 9.513 1.00 71.00 367 PRO A CA 1
ATOM 2899 C C . PRO A 1 367 ? 28.544 14.682 10.407 1.00 71.00 367 PRO A C 1
ATOM 2901 O O . PRO A 1 367 ? 28.788 13.551 9.987 1.00 71.00 367 PRO A O 1
ATOM 2904 N N . GLU A 1 368 ? 28.039 14.909 11.619 1.00 70.06 368 GLU A N 1
ATOM 2905 C CA . GLU A 1 368 ? 27.745 13.861 12.596 1.00 70.06 368 GLU A CA 1
ATOM 2906 C C . GLU A 1 368 ? 26.450 13.129 12.223 1.00 70.06 368 GLU A C 1
ATOM 2908 O O . GLU A 1 368 ? 26.438 11.901 12.077 1.00 70.06 368 GLU A O 1
ATOM 2913 N N . ARG A 1 369 ? 25.399 13.895 11.905 1.00 68.50 369 ARG A N 1
ATOM 2914 C CA . ARG A 1 369 ? 24.075 13.397 11.515 1.00 68.50 369 ARG A CA 1
ATOM 2915 C C . ARG A 1 369 ? 24.073 12.621 10.198 1.00 68.50 369 ARG A C 1
ATOM 2917 O O . ARG A 1 369 ? 23.356 11.631 10.072 1.00 68.50 369 ARG A O 1
ATOM 2924 N N . TYR A 1 370 ? 24.872 13.043 9.216 1.00 71.12 370 TYR A N 1
ATOM 2925 C CA . TYR A 1 370 ? 24.948 12.408 7.892 1.00 71.12 370 TYR A CA 1
ATOM 2926 C C . TYR A 1 370 ? 26.240 11.614 7.673 1.00 71.12 370 TYR A C 1
ATOM 2928 O O . TYR A 1 370 ? 26.567 11.265 6.535 1.00 71.12 370 TYR A O 1
ATOM 2936 N N . SER A 1 371 ? 26.963 11.279 8.744 1.00 76.25 371 SER A N 1
ATOM 2937 C CA . SER A 1 371 ? 28.278 10.633 8.666 1.00 76.25 371 SER A CA 1
ATOM 2938 C C . SER A 1 371 ? 28.288 9.365 7.797 1.00 76.25 371 SER A C 1
ATOM 2940 O O . SER A 1 371 ? 29.229 9.153 7.033 1.00 76.25 371 SER A O 1
ATOM 2942 N N . ALA A 1 372 ? 27.230 8.547 7.834 1.00 70.56 372 ALA A N 1
ATOM 2943 C CA . ALA A 1 372 ? 27.090 7.357 6.989 1.00 70.56 372 ALA A CA 1
ATOM 2944 C C . ALA A 1 372 ? 26.942 7.699 5.493 1.00 70.56 372 ALA A C 1
ATOM 2946 O O . ALA A 1 372 ? 27.622 7.111 4.648 1.00 70.56 372 ALA A O 1
ATOM 2947 N N . HIS A 1 373 ? 26.109 8.689 5.160 1.00 81.56 373 HIS A N 1
ATOM 2948 C CA . HIS A 1 373 ? 25.904 9.143 3.783 1.00 81.56 373 HIS A CA 1
ATOM 2949 C C . HIS A 1 373 ? 27.152 9.815 3.205 1.00 81.56 373 HIS A C 1
ATOM 2951 O O . HIS A 1 373 ? 27.479 9.600 2.038 1.00 81.56 373 HIS A O 1
ATOM 2957 N N . ILE A 1 374 ? 27.881 10.579 4.023 1.00 85.38 374 ILE A N 1
ATOM 2958 C CA . ILE A 1 374 ? 29.143 11.218 3.631 1.00 85.38 374 ILE A CA 1
ATOM 2959 C C . ILE A 1 374 ? 30.213 10.154 3.375 1.00 85.38 374 ILE A C 1
ATOM 2961 O O . ILE A 1 374 ? 30.853 10.178 2.324 1.00 85.38 374 ILE A O 1
ATOM 2965 N N . LYS A 1 375 ? 30.365 9.171 4.277 1.00 83.94 375 LYS A N 1
ATOM 2966 C CA . LYS A 1 375 ? 31.298 8.041 4.099 1.00 83.94 375 LYS A CA 1
ATOM 2967 C C . LYS A 1 375 ? 30.997 7.260 2.819 1.00 83.94 375 LYS A C 1
ATOM 2969 O O . LYS A 1 375 ? 31.921 6.948 2.069 1.00 83.94 375 LYS A O 1
ATOM 2974 N N . PHE A 1 376 ? 29.720 6.982 2.543 1.00 84.31 376 PHE A N 1
ATOM 2975 C CA . PHE A 1 376 ? 29.310 6.295 1.317 1.00 84.31 376 PHE A CA 1
ATOM 2976 C C . PHE A 1 376 ? 29.561 7.139 0.059 1.00 84.31 376 PHE A C 1
ATOM 2978 O O . PHE A 1 376 ? 30.124 6.640 -0.911 1.00 84.31 376 PHE A O 1
ATOM 2985 N N . SER A 1 377 ? 29.218 8.428 0.084 1.00 89.12 377 SER A N 1
ATOM 2986 C CA . SER A 1 377 ? 29.436 9.335 -1.051 1.00 89.12 377 SER A CA 1
ATOM 2987 C C . SER A 1 377 ? 30.921 9.499 -1.365 1.00 89.12 377 SER A C 1
ATOM 2989 O O . SER A 1 377 ? 31.324 9.414 -2.519 1.00 89.12 377 SER A O 1
ATOM 2991 N N . PHE A 1 378 ? 31.762 9.664 -0.342 1.00 90.44 378 PHE A N 1
ATOM 2992 C CA . PHE A 1 378 ? 33.211 9.764 -0.506 1.00 90.44 378 PHE A CA 1
ATOM 2993 C C . PHE A 1 378 ? 33.804 8.496 -1.130 1.00 90.44 378 PHE A C 1
ATOM 2995 O O . PHE A 1 378 ? 34.586 8.554 -2.078 1.00 90.44 378 PHE A O 1
ATOM 3002 N N . LYS A 1 379 ? 33.367 7.334 -0.644 1.00 89.75 379 LYS A N 1
ATOM 3003 C CA . LYS A 1 379 ? 33.731 6.026 -1.185 1.00 89.75 379 LYS A CA 1
ATOM 3004 C C . LYS A 1 379 ? 33.312 5.853 -2.647 1.00 89.75 379 LYS A C 1
ATOM 3006 O O . LYS A 1 379 ? 34.116 5.402 -3.460 1.00 89.75 379 LYS A O 1
ATOM 3011 N N . TYR A 1 380 ? 32.081 6.234 -2.979 1.00 91.81 380 TYR A N 1
ATOM 3012 C CA . TYR A 1 380 ? 31.551 6.206 -4.340 1.00 91.81 380 TYR A CA 1
ATOM 3013 C C . TYR A 1 380 ? 32.352 7.116 -5.282 1.00 91.81 380 TYR A C 1
ATOM 3015 O O . TYR A 1 380 ? 32.738 6.701 -6.375 1.00 91.81 380 TYR A O 1
ATOM 3023 N N . THR A 1 381 ? 32.683 8.329 -4.832 1.00 93.69 381 THR A N 1
ATOM 3024 C CA . THR A 1 381 ? 33.525 9.268 -5.583 1.00 93.69 381 THR A CA 1
ATOM 3025 C C . THR A 1 381 ? 34.908 8.686 -5.855 1.00 93.69 381 THR A C 1
ATOM 3027 O O . THR A 1 381 ? 35.372 8.741 -6.992 1.00 93.69 381 THR A O 1
ATOM 3030 N N . ILE A 1 382 ? 35.556 8.071 -4.857 1.00 93.25 382 ILE A N 1
ATOM 3031 C CA . ILE A 1 382 ? 36.862 7.425 -5.054 1.00 93.25 382 ILE A CA 1
ATOM 3032 C C . ILE A 1 382 ? 36.761 6.261 -6.042 1.00 93.25 382 ILE A C 1
ATOM 3034 O O . ILE A 1 382 ? 37.626 6.136 -6.906 1.00 93.25 382 ILE A O 1
ATOM 3038 N N . LEU A 1 383 ? 35.711 5.437 -5.958 1.00 94.06 383 LEU A N 1
ATOM 3039 C CA . LEU A 1 383 ? 35.487 4.343 -6.904 1.00 94.06 383 LEU A CA 1
ATOM 3040 C C . LEU A 1 383 ? 35.418 4.856 -8.348 1.00 94.06 383 LEU A C 1
ATOM 3042 O O . LEU A 1 383 ? 36.146 4.366 -9.212 1.00 94.06 383 LEU A O 1
ATOM 3046 N N . LEU A 1 384 ? 34.572 5.855 -8.609 1.00 93.50 384 LEU A N 1
ATOM 3047 C CA . LEU A 1 384 ? 34.433 6.418 -9.951 1.00 93.50 384 LEU A CA 1
ATOM 3048 C C . LEU A 1 384 ? 35.703 7.127 -10.418 1.00 93.50 384 LEU A C 1
ATOM 3050 O O . LEU A 1 384 ? 36.061 7.009 -11.590 1.00 93.50 384 LEU A O 1
ATOM 3054 N N . MET A 1 385 ? 36.398 7.824 -9.517 1.00 92.88 385 MET A N 1
ATOM 3055 C CA . MET A 1 385 ? 37.670 8.472 -9.821 1.00 92.88 385 MET A CA 1
ATOM 3056 C C . MET A 1 385 ? 38.730 7.441 -10.217 1.00 92.88 385 MET A C 1
ATOM 3058 O O . MET A 1 385 ? 39.399 7.628 -11.228 1.00 92.88 385 MET A O 1
ATOM 3062 N N . LEU A 1 386 ? 38.841 6.327 -9.485 1.00 91.81 386 LEU A N 1
ATOM 3063 C CA . LEU A 1 386 ? 39.789 5.246 -9.768 1.00 91.81 386 LEU A CA 1
ATOM 3064 C C . LEU A 1 386 ? 39.498 4.602 -11.126 1.00 91.81 386 LEU A C 1
ATOM 3066 O O . LEU A 1 386 ? 40.393 4.476 -11.958 1.00 91.81 386 LEU A O 1
ATOM 3070 N N . VAL A 1 387 ? 38.238 4.246 -11.381 1.00 92.88 387 VAL A N 1
ATOM 3071 C CA . VAL A 1 387 ? 37.829 3.597 -12.635 1.00 92.88 387 VAL A CA 1
ATOM 3072 C C . VAL A 1 387 ? 37.955 4.536 -13.841 1.00 92.88 387 VAL A C 1
ATOM 3074 O O . VAL A 1 387 ? 38.240 4.082 -14.949 1.00 92.88 387 VAL A O 1
ATOM 3077 N N . SER A 1 388 ? 37.776 5.843 -13.643 1.00 92.69 388 SER A N 1
ATOM 3078 C CA . SER A 1 388 ? 37.869 6.847 -14.713 1.00 92.69 388 SER A CA 1
ATOM 3079 C C . SER A 1 388 ? 39.278 7.424 -14.886 1.00 92.69 388 SER A C 1
ATOM 3081 O O . SER A 1 388 ? 39.546 8.066 -15.899 1.00 92.69 388 SER A O 1
ATOM 3083 N N . PHE A 1 389 ? 40.197 7.183 -13.946 1.00 92.75 389 PHE A N 1
ATOM 3084 C CA . PHE A 1 389 ? 41.567 7.704 -13.972 1.00 92.75 389 PHE A CA 1
ATOM 3085 C C . PHE A 1 389 ? 42.316 7.433 -15.293 1.00 92.75 389 PHE A C 1
ATOM 3087 O O . PHE A 1 389 ? 42.928 8.370 -15.818 1.00 92.75 389 PHE A O 1
ATOM 3094 N N . PRO A 1 390 ? 42.234 6.231 -15.908 1.00 92.50 390 PRO A N 1
ATOM 3095 C CA . PRO A 1 390 ? 42.936 5.960 -17.163 1.00 92.50 390 PRO A CA 1
ATOM 3096 C C . PRO A 1 390 ? 42.506 6.861 -18.333 1.00 92.50 390 PRO A C 1
ATOM 3098 O O . PRO A 1 390 ? 43.281 7.041 -19.268 1.00 92.50 390 PRO A O 1
ATOM 3101 N N . ALA A 1 391 ? 41.317 7.475 -18.284 1.00 90.75 391 ALA A N 1
ATOM 3102 C CA . ALA A 1 391 ? 40.862 8.418 -19.309 1.00 90.75 391 ALA A CA 1
ATOM 3103 C C . ALA A 1 391 ? 41.669 9.733 -19.312 1.00 90.75 391 ALA A C 1
ATOM 3105 O O . ALA A 1 391 ? 41.856 10.365 -20.359 1.00 90.75 391 ALA A O 1
ATOM 3106 N N . PHE A 1 392 ? 42.161 10.147 -18.140 1.00 90.94 392 PHE A N 1
ATOM 3107 C CA . PHE A 1 392 ? 42.874 11.412 -17.955 1.00 90.94 392 PHE A CA 1
ATOM 3108 C C . PHE A 1 392 ? 44.371 11.302 -18.262 1.00 90.94 392 PHE A C 1
ATOM 3110 O O . PHE A 1 392 ? 44.983 12.295 -18.652 1.00 90.94 392 PHE A O 1
ATOM 3117 N N . SER A 1 393 ? 44.950 10.101 -18.173 1.00 91.88 393 SER A N 1
ATOM 3118 C CA . SER A 1 393 ? 46.351 9.851 -18.526 1.00 91.88 393 SER A CA 1
ATOM 3119 C C . SER A 1 393 ? 46.542 9.747 -20.042 1.00 91.88 393 SER A C 1
ATOM 3121 O O . SER A 1 393 ? 45.907 8.920 -20.695 1.00 91.88 393 SER A O 1
ATOM 3123 N N . ALA A 1 394 ? 47.449 10.549 -20.612 1.00 90.19 394 ALA A N 1
ATOM 3124 C CA . ALA A 1 394 ? 47.720 10.557 -22.054 1.00 90.19 394 ALA A CA 1
ATOM 3125 C C . ALA A 1 394 ? 48.159 9.179 -22.586 1.00 90.19 394 ALA A C 1
ATOM 3127 O O . ALA A 1 394 ? 47.729 8.780 -23.665 1.00 90.19 394 ALA A O 1
ATOM 3128 N N . SER A 1 395 ? 48.939 8.427 -21.802 1.00 92.25 395 SER A N 1
ATOM 3129 C CA . SER A 1 395 ? 49.434 7.098 -22.187 1.00 92.25 395 SER A CA 1
ATOM 3130 C C . SER A 1 395 ? 48.369 5.999 -22.110 1.00 92.25 395 SER A C 1
ATOM 3132 O O . SER A 1 395 ? 48.470 5.008 -22.823 1.00 92.25 395 SER A O 1
ATOM 3134 N N . MET A 1 396 ? 47.358 6.145 -21.243 1.00 89.62 396 MET A N 1
ATOM 3135 C CA . MET A 1 396 ? 46.321 5.121 -21.014 1.00 89.62 396 MET A CA 1
ATOM 3136 C C . MET A 1 396 ? 44.996 5.436 -21.718 1.00 89.62 396 MET A C 1
ATOM 3138 O O . MET A 1 396 ? 44.119 4.576 -21.792 1.00 89.62 396 MET A O 1
ATOM 3142 N N . ARG A 1 397 ? 44.836 6.654 -22.250 1.00 89.81 397 ARG A N 1
ATOM 3143 C CA . ARG A 1 397 ? 43.590 7.125 -22.863 1.00 89.81 397 ARG A CA 1
ATOM 3144 C C . ARG A 1 397 ? 43.175 6.299 -24.075 1.00 89.81 397 ARG A C 1
ATOM 3146 O O . ARG A 1 397 ? 41.997 5.984 -24.203 1.00 89.81 397 ARG A O 1
ATOM 3153 N N . THR A 1 398 ? 44.116 5.957 -24.953 1.00 88.31 398 THR A N 1
ATOM 3154 C CA . THR A 1 398 ? 43.845 5.138 -26.147 1.00 88.31 398 THR A CA 1
ATOM 3155 C C . THR A 1 398 ? 43.311 3.769 -25.741 1.00 88.31 398 THR A C 1
ATOM 3157 O O . THR A 1 398 ? 42.208 3.401 -26.133 1.00 88.31 398 THR A O 1
ATOM 3160 N N . TRP A 1 399 ? 44.009 3.101 -24.820 1.00 88.88 399 TRP A N 1
ATOM 3161 C CA . TRP A 1 399 ? 43.557 1.848 -24.221 1.00 88.88 399 TRP A CA 1
ATOM 3162 C C . TRP A 1 399 ? 42.163 1.973 -23.590 1.00 88.88 399 TRP A C 1
ATOM 3164 O O . TRP A 1 399 ? 41.296 1.143 -23.854 1.00 88.88 399 TRP A O 1
ATOM 3174 N N . TYR A 1 400 ? 41.912 3.029 -22.805 1.00 89.69 400 TYR A N 1
ATOM 3175 C CA . TYR A 1 400 ? 40.621 3.260 -22.150 1.00 89.69 400 TYR A CA 1
ATOM 3176 C C . TYR A 1 400 ? 39.474 3.423 -23.158 1.00 89.69 400 TYR A C 1
ATOM 3178 O O . TYR A 1 400 ? 38.383 2.892 -22.948 1.00 89.69 400 TYR A O 1
ATOM 3186 N N . VAL A 1 401 ? 39.700 4.128 -24.268 1.00 87.50 401 VAL A N 1
ATOM 3187 C CA . VAL A 1 401 ? 38.705 4.282 -25.340 1.00 87.50 401 VAL A CA 1
ATOM 3188 C C . VAL A 1 401 ? 38.461 2.949 -26.060 1.00 87.50 401 VAL A C 1
ATOM 3190 O O . VAL A 1 401 ? 37.302 2.597 -26.309 1.00 87.50 401 VAL A O 1
ATOM 3193 N N . ASP A 1 402 ? 39.514 2.170 -26.311 1.00 86.00 402 ASP A N 1
ATOM 3194 C CA . ASP A 1 402 ? 39.441 0.888 -27.022 1.00 86.00 402 ASP A CA 1
ATOM 3195 C C . ASP A 1 402 ? 38.641 -0.176 -26.261 1.00 86.00 402 ASP A C 1
ATOM 3197 O O . ASP A 1 402 ? 37.834 -0.901 -26.863 1.00 86.00 402 ASP A O 1
ATOM 3201 N N . ILE A 1 403 ? 38.794 -0.228 -24.930 1.00 85.38 403 ILE A N 1
ATOM 3202 C CA . ILE A 1 403 ? 38.024 -1.122 -24.048 1.00 85.38 403 ILE A CA 1
ATOM 3203 C C . ILE A 1 403 ? 36.614 -0.601 -23.728 1.00 85.38 403 ILE A C 1
ATOM 3205 O O . ILE A 1 403 ? 35.884 -1.247 -22.979 1.00 85.38 403 ILE A O 1
ATOM 3209 N N . LYS A 1 404 ? 36.218 0.562 -24.269 1.00 84.69 404 LYS A N 1
ATOM 3210 C CA . LYS A 1 404 ? 34.979 1.274 -23.906 1.00 84.69 404 LYS A CA 1
ATOM 3211 C C . LYS A 1 404 ? 34.896 1.557 -22.399 1.00 84.69 404 LYS A C 1
ATOM 3213 O O . LYS A 1 404 ? 33.875 1.305 -21.764 1.00 84.69 404 LYS A O 1
ATOM 3218 N N . GLY A 1 405 ? 35.963 2.116 -21.833 1.00 84.69 405 GLY A N 1
ATOM 3219 C CA . GLY A 1 405 ? 36.170 2.311 -20.397 1.00 84.69 405 GLY A CA 1
ATOM 3220 C C . GLY A 1 405 ? 35.059 3.070 -19.659 1.00 84.69 405 GLY A C 1
ATOM 3221 O O . GLY A 1 405 ? 34.846 2.833 -18.471 1.00 84.69 405 GLY A O 1
ATOM 3222 N N . THR A 1 406 ? 34.275 3.901 -20.354 1.00 88.75 406 THR A N 1
ATOM 3223 C CA . THR A 1 406 ? 33.084 4.567 -19.790 1.00 88.75 406 THR A CA 1
ATOM 3224 C C . THR A 1 406 ? 32.074 3.570 -19.216 1.00 88.75 406 THR A C 1
ATOM 3226 O O . THR A 1 406 ? 31.408 3.846 -18.218 1.00 88.75 406 THR A O 1
ATOM 3229 N N . TRP A 1 407 ? 32.012 2.368 -19.789 1.00 88.12 407 TRP A N 1
ATOM 3230 C CA . TRP A 1 407 ? 31.166 1.284 -19.306 1.00 88.12 407 TRP A CA 1
ATOM 3231 C C . TRP A 1 407 ? 31.653 0.648 -18.021 1.00 88.12 407 TRP A C 1
ATOM 3233 O O . TRP A 1 407 ? 30.832 0.183 -17.239 1.00 88.12 407 TRP A O 1
ATOM 3243 N N . VAL A 1 408 ? 32.959 0.665 -17.769 1.00 92.12 408 VAL A N 1
ATOM 3244 C CA . VAL A 1 408 ? 33.517 0.208 -16.494 1.00 92.12 408 VAL A CA 1
ATOM 3245 C C . VAL A 1 408 ? 32.998 1.104 -15.366 1.00 92.12 408 VAL A C 1
ATOM 3247 O O . VAL A 1 408 ? 32.590 0.599 -14.325 1.00 92.12 408 VAL A O 1
ATOM 3250 N N . GLY A 1 409 ? 32.923 2.422 -15.597 1.00 91.19 409 GLY A N 1
ATOM 3251 C CA . GLY A 1 409 ? 32.334 3.378 -14.652 1.00 91.19 409 GLY A CA 1
ATOM 3252 C C . GLY A 1 409 ? 30.830 3.168 -14.453 1.00 91.19 409 GLY A C 1
ATOM 3253 O O . GLY A 1 409 ? 30.354 3.140 -13.319 1.00 91.19 409 GLY A O 1
ATOM 3254 N N . PHE A 1 410 ? 30.084 2.942 -15.541 1.00 89.56 410 PHE A N 1
ATOM 3255 C CA . PHE A 1 410 ? 28.656 2.609 -15.469 1.00 89.56 410 PHE A CA 1
ATOM 3256 C C . PHE A 1 410 ? 28.400 1.326 -14.664 1.00 89.56 410 PHE A C 1
ATOM 3258 O O . PHE A 1 410 ? 27.544 1.311 -13.782 1.00 89.56 410 PHE A O 1
ATOM 3265 N N . VAL A 1 411 ? 29.172 0.268 -14.922 1.00 89.75 411 VAL A N 1
ATOM 3266 C CA . VAL A 1 411 ? 29.113 -0.991 -14.168 1.00 89.75 411 VAL A CA 1
ATOM 3267 C C . VAL A 1 411 ? 29.449 -0.759 -12.700 1.00 89.75 411 VAL A C 1
ATOM 3269 O O . VAL A 1 411 ? 28.740 -1.271 -11.840 1.00 89.75 411 VAL A O 1
ATOM 3272 N N . ALA A 1 412 ? 30.510 -0.007 -12.400 1.00 91.38 412 ALA A N 1
ATOM 3273 C CA . ALA A 1 412 ? 30.924 0.260 -11.027 1.00 91.38 412 ALA A CA 1
ATOM 3274 C C . ALA A 1 412 ? 29.799 0.936 -10.223 1.00 91.38 412 ALA A C 1
ATOM 3276 O O . ALA A 1 412 ? 29.531 0.523 -9.097 1.00 91.38 412 ALA A O 1
ATOM 3277 N N . ASN A 1 413 ? 29.084 1.890 -10.832 1.00 90.31 413 ASN A N 1
ATOM 3278 C CA . ASN A 1 413 ? 27.883 2.499 -10.252 1.00 90.31 413 ASN A CA 1
ATOM 3279 C C . ASN A 1 413 ? 26.730 1.496 -10.083 1.00 90.31 413 ASN A C 1
ATOM 3281 O O . ASN A 1 413 ? 26.054 1.480 -9.063 1.00 90.31 413 ASN A O 1
ATOM 3285 N N . LEU A 1 414 ? 26.505 0.629 -11.070 1.00 86.69 414 LEU A N 1
ATOM 3286 C CA . LEU A 1 414 ? 25.434 -0.363 -11.002 1.00 86.69 414 LEU A CA 1
ATOM 3287 C C . LEU A 1 414 ? 25.700 -1.406 -9.904 1.00 86.69 414 LEU A C 1
ATOM 3289 O O . LEU A 1 414 ? 24.765 -1.885 -9.269 1.00 86.69 414 LEU A O 1
ATOM 3293 N N . VAL A 1 415 ? 26.964 -1.780 -9.692 1.00 85.00 415 VAL A N 1
ATOM 3294 C CA . VAL A 1 415 ? 27.363 -2.849 -8.770 1.00 85.00 415 VAL A CA 1
ATOM 3295 C C . VAL A 1 415 ? 27.469 -2.374 -7.323 1.00 85.00 415 VAL A C 1
ATOM 3297 O O . VAL A 1 415 ? 27.115 -3.152 -6.438 1.00 85.00 415 VAL A O 1
ATOM 3300 N N . ILE A 1 416 ? 27.941 -1.148 -7.073 1.00 86.69 416 ILE A N 1
ATOM 3301 C CA . ILE A 1 416 ? 28.119 -0.636 -5.710 1.00 86.69 416 ILE A CA 1
ATOM 3302 C C . ILE A 1 416 ? 26.777 -0.464 -4.995 1.00 86.69 416 ILE A C 1
ATOM 3304 O O . ILE A 1 416 ? 25.861 0.189 -5.484 1.00 86.69 416 ILE A O 1
ATOM 3308 N N . GLU A 1 417 ? 26.672 -1.052 -3.809 1.00 83.62 417 GLU A N 1
ATOM 3309 C CA . GLU A 1 417 ? 25.487 -0.970 -2.957 1.00 83.62 417 GLU A CA 1
ATOM 3310 C C . GLU A 1 417 ? 25.902 -0.598 -1.527 1.00 83.62 417 GLU A C 1
ATOM 3312 O O . GLU A 1 417 ? 27.089 -0.486 -1.198 1.00 83.62 417 GLU A O 1
ATOM 3317 N N . SER A 1 418 ? 24.914 -0.391 -0.655 1.00 77.19 418 SER A N 1
ATOM 3318 C CA . SER A 1 418 ? 25.121 0.137 0.701 1.00 77.19 418 SER A CA 1
ATOM 3319 C C . SER A 1 418 ? 26.061 -0.721 1.561 1.00 77.19 418 SER A C 1
ATOM 3321 O O . SER A 1 418 ? 26.824 -0.192 2.372 1.00 77.19 418 SER A O 1
ATOM 3323 N N . SER A 1 419 ? 26.070 -2.042 1.347 1.00 72.62 419 SER A N 1
ATOM 3324 C CA . SER A 1 419 ? 26.840 -2.995 2.146 1.00 72.62 419 SER A CA 1
ATOM 3325 C C . SER A 1 419 ? 27.836 -3.824 1.325 1.00 72.62 419 SER A C 1
ATOM 3327 O O . SER A 1 419 ? 27.702 -4.008 0.111 1.00 72.62 419 SER A O 1
ATOM 3329 N N . VAL A 1 420 ? 28.885 -4.315 2.000 1.00 73.88 420 VAL A N 1
ATOM 3330 C CA . VAL A 1 420 ? 29.956 -5.119 1.373 1.00 73.88 420 VAL A CA 1
ATOM 3331 C C . VAL A 1 420 ? 29.426 -6.428 0.812 1.00 73.88 420 VAL A C 1
ATOM 3333 O O . VAL A 1 420 ? 29.718 -6.768 -0.334 1.00 73.88 420 VAL A O 1
ATOM 3336 N N . GLY A 1 421 ? 28.640 -7.145 1.617 1.00 63.50 421 GLY A N 1
ATOM 3337 C CA . GLY A 1 421 ? 28.048 -8.401 1.191 1.00 63.50 421 GLY A CA 1
ATOM 3338 C C . GLY A 1 421 ? 27.194 -8.181 -0.049 1.00 63.50 421 GLY A C 1
ATOM 3339 O O . GLY A 1 421 ? 27.416 -8.846 -1.056 1.00 63.50 421 GLY A O 1
ATOM 3340 N N . GLU A 1 422 ? 26.268 -7.222 0.011 1.00 68.62 422 GLU A N 1
ATOM 3341 C CA . GLU A 1 422 ? 25.299 -6.954 -1.058 1.00 68.62 422 GLU A CA 1
ATOM 3342 C C . GLU A 1 422 ? 25.963 -6.631 -2.390 1.00 68.62 422 GLU A C 1
ATOM 3344 O O . GLU A 1 422 ? 25.616 -7.222 -3.413 1.00 68.62 422 GLU A O 1
ATOM 3349 N N . THR A 1 423 ? 26.992 -5.784 -2.352 1.00 79.06 423 THR A N 1
ATOM 3350 C CA . THR A 1 423 ? 27.819 -5.465 -3.518 1.00 79.06 423 THR A CA 1
ATOM 3351 C C . THR A 1 423 ? 28.431 -6.735 -4.129 1.00 79.06 423 THR A C 1
ATOM 3353 O O . THR A 1 423 ? 28.384 -6.920 -5.344 1.00 79.06 423 THR A O 1
ATOM 3356 N N . ALA A 1 424 ? 28.961 -7.651 -3.309 1.00 80.00 424 ALA A N 1
ATOM 3357 C CA . ALA A 1 424 ? 29.600 -8.878 -3.787 1.00 80.00 424 ALA A CA 1
ATOM 3358 C C . ALA A 1 424 ? 28.605 -9.899 -4.368 1.00 80.00 424 ALA A C 1
ATOM 3360 O O . ALA A 1 424 ? 28.858 -10.470 -5.429 1.00 80.00 424 ALA A O 1
ATOM 3361 N N . MET A 1 425 ? 27.460 -10.127 -3.719 1.00 72.38 425 MET A N 1
ATOM 3362 C CA . MET A 1 425 ? 26.456 -11.070 -4.228 1.00 72.38 425 MET A CA 1
ATOM 3363 C C . MET A 1 425 ? 25.805 -10.551 -5.510 1.00 72.38 425 MET A C 1
ATOM 3365 O O . MET A 1 425 ? 25.673 -11.289 -6.490 1.00 72.38 425 MET A O 1
ATOM 3369 N N . LEU A 1 426 ? 25.424 -9.272 -5.533 1.00 77.94 426 LEU A N 1
ATOM 3370 C CA . LEU A 1 426 ? 24.812 -8.682 -6.715 1.00 77.94 426 LEU A CA 1
ATOM 3371 C C . LEU A 1 426 ? 25.804 -8.558 -7.860 1.00 77.94 426 LEU A C 1
ATOM 3373 O O . LEU A 1 426 ? 25.387 -8.710 -9.003 1.00 77.94 426 LEU A O 1
ATOM 3377 N N . PHE A 1 427 ? 27.096 -8.351 -7.591 1.00 84.31 427 PHE A N 1
ATOM 3378 C CA . PHE A 1 427 ? 28.129 -8.457 -8.618 1.00 84.31 427 PHE A CA 1
ATOM 3379 C C . PHE A 1 427 ? 28.049 -9.804 -9.351 1.00 84.31 427 PHE A C 1
ATOM 3381 O O . PHE A 1 427 ? 27.988 -9.819 -10.580 1.00 84.31 427 PHE A O 1
ATOM 3388 N N . VAL A 1 428 ? 27.957 -10.925 -8.626 1.00 84.69 428 VAL A N 1
ATOM 3389 C CA . VAL A 1 428 ? 27.858 -12.266 -9.232 1.00 84.69 428 VAL A CA 1
ATOM 3390 C C . VAL A 1 428 ? 26.564 -12.422 -10.032 1.00 84.69 428 VAL A C 1
ATOM 3392 O O . VAL A 1 428 ? 26.611 -12.765 -11.213 1.00 84.69 428 VAL A O 1
ATOM 3395 N N . ILE A 1 429 ? 25.410 -12.120 -9.428 1.00 82.81 429 ILE A N 1
ATOM 3396 C CA . ILE A 1 429 ? 24.099 -12.286 -10.082 1.00 82.81 429 ILE A CA 1
ATOM 3397 C C . ILE A 1 429 ? 23.990 -11.395 -11.329 1.00 82.81 429 ILE A C 1
ATOM 3399 O O . ILE A 1 429 ? 23.547 -11.846 -12.386 1.00 82.81 429 ILE A O 1
ATOM 3403 N N . ARG A 1 430 ? 24.431 -10.136 -11.241 1.00 87.50 430 ARG A N 1
ATOM 3404 C CA . ARG A 1 430 ? 24.440 -9.202 -12.377 1.00 87.50 430 ARG A CA 1
ATOM 3405 C C . ARG A 1 430 ? 25.425 -9.633 -13.456 1.00 87.50 430 ARG A C 1
ATOM 3407 O O . ARG A 1 430 ? 25.147 -9.397 -14.624 1.00 87.50 430 ARG A O 1
ATOM 3414 N N . THR A 1 431 ? 26.541 -10.271 -13.094 1.00 89.94 431 THR A N 1
ATOM 3415 C CA . THR A 1 431 ? 27.502 -10.788 -14.081 1.00 89.94 431 THR A CA 1
ATOM 3416 C C . THR A 1 431 ? 26.870 -11.915 -14.888 1.00 89.94 431 THR A C 1
ATOM 3418 O O . THR A 1 431 ? 26.963 -11.904 -16.110 1.00 89.94 431 THR A O 1
ATOM 3421 N N . ILE A 1 432 ? 26.142 -12.827 -14.235 1.00 89.50 432 ILE A N 1
ATOM 3422 C CA . ILE A 1 432 ? 25.378 -13.880 -14.920 1.00 89.50 432 ILE A CA 1
ATOM 3423 C C . ILE A 1 432 ? 24.329 -13.259 -15.854 1.00 89.50 432 ILE A C 1
ATOM 3425 O O . ILE A 1 432 ? 24.278 -13.602 -17.034 1.00 89.50 432 ILE A O 1
ATOM 3429 N N . GLY A 1 433 ? 23.540 -12.301 -15.355 1.00 88.62 433 GLY A N 1
ATOM 3430 C CA . GLY A 1 433 ? 22.533 -11.601 -16.160 1.00 88.62 433 GLY A CA 1
ATOM 3431 C C . GLY A 1 433 ? 23.130 -10.881 -17.374 1.00 88.62 433 GLY A C 1
ATOM 3432 O O . GLY A 1 433 ? 22.590 -10.980 -18.475 1.00 88.62 433 GLY A O 1
ATOM 3433 N N . LEU A 1 434 ? 24.275 -10.214 -17.200 1.00 92.25 434 LEU A N 1
ATOM 3434 C CA . LEU A 1 434 ? 25.001 -9.547 -18.279 1.00 92.25 434 LEU A CA 1
ATOM 3435 C C . LEU A 1 434 ? 25.510 -10.538 -19.325 1.00 92.25 434 LEU A C 1
ATOM 3437 O O . LEU A 1 434 ? 25.344 -10.276 -20.510 1.00 92.25 434 LEU A O 1
ATOM 3441 N N . VAL A 1 435 ? 26.106 -11.661 -18.912 1.00 93.44 435 VAL A N 1
ATOM 3442 C CA . VAL A 1 435 ? 26.627 -12.675 -19.843 1.00 93.44 435 VAL A CA 1
ATOM 3443 C C . VAL A 1 435 ? 25.494 -13.276 -20.670 1.00 93.44 435 VAL A C 1
ATOM 3445 O O . VAL A 1 435 ? 25.621 -13.355 -21.889 1.00 93.44 435 VAL A O 1
ATOM 3448 N N . ILE A 1 436 ? 24.367 -13.627 -20.040 1.00 92.75 436 ILE A N 1
ATOM 3449 C CA . ILE A 1 436 ? 23.184 -14.156 -20.738 1.00 92.75 436 ILE A CA 1
ATOM 3450 C C . ILE A 1 436 ? 22.624 -13.114 -21.713 1.00 92.75 436 ILE A C 1
ATOM 3452 O O . ILE A 1 436 ? 22.395 -13.420 -22.880 1.00 92.75 436 ILE A O 1
ATOM 3456 N N . GLY A 1 437 ? 22.449 -11.871 -21.259 1.00 92.75 437 GLY A N 1
ATOM 3457 C CA . GLY A 1 437 ? 21.943 -10.786 -22.097 1.00 92.75 437 GLY A CA 1
ATOM 3458 C C . GLY A 1 437 ? 22.855 -10.486 -23.284 1.00 92.75 437 GLY A C 1
ATOM 3459 O O . GLY A 1 437 ? 22.402 -10.433 -24.423 1.00 92.75 437 GLY A O 1
ATOM 3460 N N . ALA A 1 438 ? 24.158 -10.349 -23.041 1.00 93.31 438 ALA A N 1
ATOM 3461 C CA . ALA A 1 438 ? 25.154 -10.105 -24.079 1.00 93.31 438 ALA A CA 1
ATOM 3462 C C . ALA A 1 438 ? 25.251 -11.274 -25.075 1.00 93.31 438 ALA A C 1
ATOM 3464 O O . ALA A 1 438 ? 25.403 -11.030 -26.271 1.00 93.31 438 ALA A O 1
ATOM 3465 N N . ALA A 1 439 ? 25.124 -12.522 -24.610 1.00 94.19 439 ALA A N 1
ATOM 3466 C CA . ALA A 1 439 ? 25.085 -13.704 -25.470 1.00 94.19 439 ALA A CA 1
ATOM 3467 C C . ALA A 1 439 ? 23.821 -13.734 -26.340 1.00 94.19 439 ALA A C 1
ATOM 3469 O O . ALA A 1 439 ? 23.895 -14.080 -27.517 1.00 94.19 439 ALA A O 1
ATOM 3470 N N . TRP A 1 440 ? 22.676 -13.305 -25.802 1.00 94.31 440 TRP A N 1
ATOM 3471 C CA . TRP A 1 440 ? 21.448 -13.167 -26.586 1.00 94.31 440 TRP A CA 1
ATOM 3472 C C . TRP A 1 440 ? 21.574 -12.091 -27.670 1.00 94.31 440 TRP A C 1
ATOM 3474 O O . TRP A 1 440 ? 21.176 -12.309 -28.811 1.00 94.31 440 TRP A O 1
ATOM 3484 N N . GLY A 1 441 ? 22.194 -10.953 -27.342 1.00 92.06 441 GLY A N 1
ATOM 3485 C CA . GLY A 1 441 ? 22.525 -9.915 -28.322 1.00 92.06 441 GLY A CA 1
ATOM 3486 C C . GLY A 1 441 ? 23.473 -10.424 -29.414 1.00 92.06 441 GLY A C 1
ATOM 3487 O O . GLY A 1 441 ? 23.242 -10.180 -30.595 1.00 92.06 441 GLY A O 1
ATOM 3488 N N . TYR A 1 442 ? 24.501 -11.190 -29.036 1.00 92.25 442 TYR A N 1
ATOM 3489 C CA . TYR A 1 442 ? 25.403 -11.851 -29.985 1.00 92.25 442 TYR A CA 1
ATOM 3490 C C . TYR A 1 442 ? 24.631 -12.773 -30.944 1.00 92.25 442 TYR A C 1
ATOM 3492 O O . TYR A 1 442 ? 24.782 -12.665 -32.159 1.00 92.25 442 TYR A O 1
ATOM 3500 N N . ALA A 1 443 ? 23.759 -13.632 -30.408 1.00 91.62 443 ALA A N 1
ATOM 3501 C CA . ALA A 1 443 ? 22.941 -14.547 -31.201 1.00 91.62 443 ALA A CA 1
ATOM 3502 C C . ALA A 1 443 ? 21.977 -13.810 -32.145 1.00 91.62 443 ALA A C 1
ATOM 3504 O O . ALA A 1 443 ? 21.819 -14.212 -33.294 1.00 91.62 443 ALA A O 1
ATOM 3505 N N . ALA A 1 444 ? 21.369 -12.710 -31.691 1.00 90.69 444 ALA A N 1
ATOM 3506 C CA . ALA A 1 444 ? 20.476 -11.905 -32.519 1.00 90.69 444 ALA A CA 1
ATOM 3507 C C . ALA A 1 444 ? 21.194 -11.254 -33.711 1.00 90.69 444 ALA A C 1
ATOM 3509 O O . ALA A 1 444 ? 20.638 -11.204 -34.807 1.00 90.69 444 ALA A O 1
ATOM 3510 N N . TYR A 1 445 ? 22.429 -10.785 -33.508 1.00 88.56 445 TYR A N 1
ATOM 3511 C CA . TYR A 1 445 ? 23.242 -10.214 -34.581 1.00 88.56 445 TYR A CA 1
ATOM 3512 C C . TYR A 1 445 ? 23.642 -11.272 -35.617 1.00 88.56 445 TYR A C 1
ATOM 3514 O O . TYR A 1 445 ? 23.476 -11.039 -36.810 1.00 88.56 445 TYR A O 1
ATOM 3522 N N . GLU A 1 446 ? 24.100 -12.451 -35.184 1.00 87.31 446 GLU A N 1
ATOM 3523 C CA . GLU A 1 446 ? 24.448 -13.556 -36.096 1.00 87.31 446 GLU A CA 1
ATOM 3524 C C . GLU A 1 446 ? 23.230 -14.071 -36.881 1.00 87.31 446 GLU A C 1
ATOM 3526 O O . GLU A 1 446 ? 23.351 -14.446 -38.045 1.00 87.31 446 GLU A O 1
ATOM 3531 N N . ALA A 1 447 ? 22.040 -14.050 -36.269 1.00 83.81 447 ALA A N 1
ATOM 3532 C CA . ALA A 1 447 ? 20.803 -14.491 -36.908 1.00 83.81 447 ALA A CA 1
ATOM 3533 C C . ALA A 1 447 ? 20.316 -13.552 -38.027 1.00 83.81 447 ALA A C 1
ATOM 3535 O O . ALA A 1 447 ? 19.660 -14.015 -38.959 1.00 83.81 447 ALA A O 1
ATOM 3536 N N . GLY A 1 448 ? 20.595 -12.247 -37.935 1.00 73.81 448 GLY A N 1
ATOM 3537 C CA . GLY A 1 448 ? 20.073 -11.255 -38.881 1.00 73.81 448 GLY A CA 1
ATOM 3538 C C . GLY A 1 448 ? 21.114 -10.591 -39.781 1.00 73.81 448 GLY A C 1
ATOM 3539 O O . GLY A 1 448 ? 20.839 -10.347 -40.947 1.00 73.81 448 GLY A O 1
ATOM 3540 N N . TRP A 1 449 ? 22.329 -10.327 -39.301 1.00 68.31 449 TRP A N 1
ATOM 3541 C CA . TRP A 1 449 ? 23.317 -9.497 -40.008 1.00 68.31 449 TRP A CA 1
ATOM 3542 C C . TRP A 1 449 ? 24.397 -10.315 -40.743 1.00 68.31 449 TRP A C 1
ATOM 3544 O O . TRP A 1 449 ? 25.508 -9.849 -40.978 1.00 68.31 449 TRP A O 1
ATOM 3554 N N . SER A 1 450 ? 24.103 -11.545 -41.175 1.00 58.25 450 SER A N 1
ATOM 3555 C CA . SER A 1 450 ? 25.078 -12.367 -41.921 1.00 58.25 450 SER A CA 1
ATOM 3556 C C . SER A 1 450 ? 25.321 -11.900 -43.377 1.00 58.25 450 SER A C 1
ATOM 3558 O O . SER A 1 450 ? 25.930 -12.607 -44.178 1.00 58.25 450 SER A O 1
ATOM 3560 N N . GLY A 1 451 ? 24.836 -10.712 -43.766 1.00 56.97 451 GLY A N 1
ATOM 3561 C CA . GLY A 1 451 ? 25.098 -10.073 -45.067 1.00 56.97 451 GLY A CA 1
ATOM 3562 C C . GLY A 1 451 ? 24.565 -10.813 -46.304 1.00 56.97 451 GLY A C 1
ATOM 3563 O O . GLY A 1 451 ? 24.739 -10.336 -47.420 1.00 56.97 451 GLY A O 1
ATOM 3564 N N . THR A 1 452 ? 23.919 -11.966 -46.125 1.00 56.91 452 THR A N 1
ATOM 3565 C CA . THR A 1 452 ? 23.528 -12.895 -47.198 1.00 56.91 452 THR A CA 1
ATOM 3566 C C . THR A 1 452 ? 22.016 -12.986 -47.410 1.00 56.91 452 THR A C 1
ATOM 3568 O O . THR A 1 452 ? 21.583 -13.455 -48.460 1.00 56.91 452 THR A O 1
ATOM 3571 N N . THR A 1 453 ? 21.199 -12.494 -46.473 1.00 57.84 453 THR A N 1
ATOM 3572 C CA . THR A 1 453 ? 19.730 -12.571 -46.530 1.00 57.84 453 THR A CA 1
ATOM 3573 C C . THR A 1 453 ? 19.093 -11.181 -46.659 1.00 57.84 453 THR A C 1
ATOM 3575 O O . THR A 1 453 ? 19.203 -10.368 -45.736 1.00 57.84 453 THR A O 1
ATOM 3578 N N . PRO A 1 454 ? 18.368 -10.889 -47.757 1.00 60.28 454 PRO A N 1
ATOM 3579 C CA . PRO A 1 454 ? 17.496 -9.718 -47.825 1.00 60.28 454 PRO A CA 1
ATOM 3580 C C . PRO A 1 454 ? 16.474 -9.764 -46.675 1.00 60.28 454 PRO A C 1
ATOM 3582 O O . PRO A 1 454 ? 15.771 -10.760 -46.520 1.00 60.28 454 PRO A O 1
ATOM 3585 N N . GLY A 1 455 ? 16.398 -8.710 -45.853 1.00 69.38 455 GLY A N 1
ATOM 3586 C CA . GLY A 1 455 ? 15.484 -8.637 -44.698 1.00 69.38 455 GLY A CA 1
ATOM 3587 C C . GLY A 1 455 ? 16.053 -9.127 -43.356 1.00 69.38 455 GLY A C 1
ATOM 3588 O O . GLY A 1 455 ? 15.308 -9.230 -42.381 1.00 69.38 455 GLY A O 1
ATOM 3589 N N . GLY A 1 456 ? 17.358 -9.394 -43.278 1.00 76.06 456 GLY A N 1
ATOM 3590 C CA . GLY A 1 456 ? 18.042 -9.831 -42.057 1.00 76.06 456 GLY A CA 1
ATOM 3591 C C . GLY A 1 456 ? 17.869 -8.915 -40.831 1.00 76.06 456 GLY A C 1
ATOM 3592 O O . GLY A 1 456 ? 17.748 -9.400 -39.704 1.00 76.06 456 GLY A O 1
ATOM 3593 N N . ASP A 1 457 ? 17.724 -7.605 -41.040 1.00 79.00 457 ASP A N 1
ATOM 3594 C CA . ASP A 1 457 ? 17.479 -6.628 -39.966 1.00 79.00 457 ASP A CA 1
ATOM 3595 C C . ASP A 1 457 ? 16.174 -6.908 -39.208 1.00 79.00 457 ASP A C 1
ATOM 3597 O O . ASP A 1 457 ? 16.109 -6.777 -37.984 1.00 79.00 457 ASP A O 1
ATOM 3601 N N . VAL A 1 458 ? 15.140 -7.363 -39.926 1.00 84.12 458 VAL A N 1
ATOM 3602 C CA . VAL A 1 458 ? 13.840 -7.721 -39.342 1.00 84.12 458 VAL A CA 1
ATOM 3603 C C . VAL A 1 458 ? 13.982 -8.960 -38.463 1.00 84.12 458 VAL A C 1
ATOM 3605 O O . VAL A 1 458 ? 13.447 -8.994 -37.355 1.00 84.12 458 VAL A O 1
ATOM 3608 N N . VAL A 1 459 ? 14.748 -9.957 -38.918 1.00 85.69 459 VAL A N 1
ATOM 3609 C CA . VAL A 1 459 ? 15.020 -11.185 -38.157 1.00 85.69 459 VAL A CA 1
ATOM 3610 C C . VAL A 1 459 ? 15.742 -10.852 -36.852 1.00 85.69 459 VAL A C 1
ATOM 3612 O O . VAL A 1 459 ? 15.305 -11.285 -35.786 1.00 85.69 459 VAL A O 1
ATOM 3615 N N . MET A 1 460 ? 16.779 -10.014 -36.904 1.00 86.88 460 MET A N 1
ATOM 3616 C CA . MET A 1 460 ? 17.489 -9.541 -35.712 1.00 86.88 460 MET A CA 1
ATOM 3617 C C . MET A 1 460 ? 16.545 -8.844 -34.721 1.00 86.88 460 MET A C 1
ATOM 3619 O O . MET A 1 460 ? 16.578 -9.150 -33.527 1.00 86.88 460 MET A O 1
ATOM 3623 N N . CYS A 1 461 ? 15.675 -7.943 -35.193 1.00 86.50 461 CYS A N 1
ATOM 3624 C CA . CYS A 1 461 ? 14.690 -7.275 -34.340 1.00 86.50 461 CYS A CA 1
ATOM 3625 C C . CYS A 1 461 ? 13.749 -8.275 -33.656 1.00 86.50 461 CYS A C 1
ATOM 3627 O O . CYS A 1 461 ? 13.526 -8.168 -32.451 1.00 86.50 461 CYS A O 1
ATOM 3629 N N . VAL A 1 462 ? 13.241 -9.271 -34.388 1.00 89.94 462 VAL A N 1
ATOM 3630 C CA . VAL A 1 462 ? 12.364 -10.311 -33.828 1.00 89.94 462 VAL A CA 1
ATOM 3631 C C . VAL A 1 462 ? 13.087 -11.122 -32.747 1.00 89.94 462 VAL A C 1
ATOM 3633 O O . VAL A 1 462 ? 12.540 -11.304 -31.659 1.00 89.94 462 VAL A O 1
ATOM 3636 N N . VAL A 1 463 ? 14.333 -11.551 -32.986 1.00 90.44 463 VAL A N 1
ATOM 3637 C CA . VAL A 1 463 ? 15.115 -12.308 -31.989 1.00 90.44 463 VAL A CA 1
ATOM 3638 C C . VAL A 1 463 ? 15.394 -11.470 -30.734 1.00 90.44 463 VAL A C 1
ATOM 3640 O O . VAL A 1 463 ? 15.288 -11.982 -29.616 1.00 90.44 463 VAL A O 1
ATOM 3643 N N . ILE A 1 464 ? 15.690 -10.172 -30.879 1.00 91.12 464 ILE A N 1
ATOM 3644 C CA . ILE A 1 464 ? 15.841 -9.263 -29.730 1.00 91.12 464 ILE A CA 1
ATOM 3645 C C . ILE A 1 464 ? 14.529 -9.157 -28.954 1.00 91.12 464 ILE A C 1
ATOM 3647 O O . ILE A 1 464 ? 14.551 -9.298 -27.735 1.00 91.12 464 ILE A O 1
ATOM 3651 N N . VAL A 1 465 ? 13.390 -8.960 -29.626 1.00 93.00 465 VAL A N 1
ATOM 3652 C CA . VAL A 1 465 ? 12.074 -8.844 -28.972 1.00 93.00 465 VAL A CA 1
ATOM 3653 C C . VAL A 1 465 ? 11.742 -10.090 -28.151 1.00 93.00 465 VAL A C 1
ATOM 3655 O O . VAL A 1 465 ? 11.297 -9.959 -27.013 1.00 93.00 465 VAL A O 1
ATOM 3658 N N . VAL A 1 466 ? 12.031 -11.291 -28.660 1.00 92.94 466 VAL A N 1
ATOM 3659 C CA . VAL A 1 466 ? 11.862 -12.539 -27.893 1.00 92.94 466 VAL A CA 1
ATOM 3660 C C . VAL A 1 466 ? 12.714 -12.521 -26.619 1.00 92.94 466 VAL A C 1
ATOM 3662 O O . VAL A 1 466 ? 12.212 -12.812 -25.531 1.00 92.94 466 VAL A O 1
ATOM 3665 N N . GLY A 1 467 ? 13.980 -12.111 -26.724 1.00 89.00 467 GLY A N 1
ATOM 3666 C CA . GLY A 1 467 ? 14.865 -11.960 -25.566 1.00 89.00 467 GLY A CA 1
ATOM 3667 C C . GLY A 1 467 ? 14.389 -10.906 -24.570 1.00 89.00 467 GLY A C 1
ATOM 3668 O O . GLY A 1 467 ? 14.505 -11.104 -23.362 1.00 89.00 467 GLY A O 1
ATOM 3669 N N . LEU A 1 468 ? 13.807 -9.808 -25.057 1.00 92.06 468 LEU A N 1
ATOM 3670 C CA . LEU A 1 468 ? 13.229 -8.759 -24.221 1.00 92.06 468 LEU A CA 1
ATOM 3671 C C . LEU A 1 468 ? 12.006 -9.261 -23.456 1.00 92.06 468 LEU A C 1
ATOM 3673 O O . LEU A 1 468 ? 11.910 -8.980 -22.268 1.00 92.06 468 LEU A O 1
ATOM 3677 N N . ILE A 1 469 ? 11.112 -10.034 -24.081 1.00 92.50 469 ILE A N 1
ATOM 3678 C CA . ILE A 1 469 ? 9.948 -10.627 -23.399 1.00 92.50 469 ILE A CA 1
ATOM 3679 C C . ILE A 1 469 ? 10.411 -11.513 -22.239 1.00 92.50 469 ILE A C 1
ATOM 3681 O O . ILE A 1 469 ? 9.937 -11.359 -21.113 1.00 92.50 469 ILE A O 1
ATOM 3685 N N . VAL A 1 470 ? 11.391 -12.389 -22.487 1.00 90.00 470 VAL A N 1
ATOM 3686 C CA . VAL A 1 470 ? 11.982 -13.241 -21.443 1.00 90.00 470 VAL A CA 1
ATOM 3687 C C . VAL A 1 470 ? 12.653 -12.386 -20.362 1.00 90.00 470 VAL A C 1
ATOM 3689 O O . VAL A 1 470 ? 12.443 -12.611 -19.170 1.00 90.00 470 VAL A O 1
ATOM 3692 N N . GLY A 1 471 ? 13.413 -11.364 -20.755 1.00 87.88 471 GLY A N 1
ATOM 3693 C CA . GLY A 1 471 ? 14.063 -10.434 -19.834 1.00 87.88 471 GLY A CA 1
ATOM 3694 C C . GLY A 1 471 ? 13.074 -9.682 -18.939 1.00 87.88 471 GLY A C 1
ATOM 3695 O O . GLY A 1 471 ? 13.280 -9.615 -17.728 1.00 87.88 471 GLY A O 1
ATOM 3696 N N . TYR A 1 472 ? 11.986 -9.149 -19.503 1.00 91.12 472 TYR A N 1
ATOM 3697 C CA . TYR A 1 472 ? 10.939 -8.442 -18.762 1.00 91.12 472 TYR A CA 1
ATOM 3698 C C . TYR A 1 472 ? 10.160 -9.379 -17.841 1.00 91.12 472 TYR A C 1
ATOM 3700 O O . TYR A 1 472 ? 9.860 -8.998 -16.710 1.00 91.12 472 TYR A O 1
ATOM 3708 N N . TYR A 1 473 ? 9.908 -10.620 -18.266 1.00 90.19 473 TYR A N 1
ATOM 3709 C CA . TYR A 1 473 ? 9.333 -11.640 -17.394 1.00 90.19 473 TYR A CA 1
ATOM 3710 C C . TYR A 1 473 ? 10.216 -11.874 -16.162 1.00 90.19 473 TYR A C 1
ATOM 3712 O O . TYR A 1 473 ? 9.733 -11.784 -15.036 1.00 90.19 473 TYR A O 1
ATOM 3720 N N . PHE A 1 474 ? 11.528 -12.074 -16.340 1.00 84.06 474 PHE A N 1
ATOM 3721 C CA . PHE A 1 474 ? 12.448 -12.201 -15.204 1.00 84.06 474 PHE A CA 1
ATOM 3722 C C . PHE A 1 474 ? 12.543 -10.918 -14.371 1.00 84.06 474 PHE A C 1
ATOM 3724 O O . PHE A 1 474 ? 12.699 -10.996 -13.154 1.00 84.06 474 PHE A O 1
ATOM 3731 N N . MET A 1 475 ? 12.424 -9.739 -14.980 1.00 86.81 475 MET A N 1
ATOM 3732 C CA . MET A 1 475 ? 12.416 -8.469 -14.253 1.00 86.81 475 MET A CA 1
ATOM 3733 C C . MET A 1 475 ? 11.193 -8.328 -13.336 1.00 86.81 475 MET A C 1
ATOM 3735 O O . MET A 1 475 ? 11.332 -7.774 -12.250 1.00 86.81 475 MET A O 1
ATOM 3739 N N . LEU A 1 476 ? 10.029 -8.839 -13.743 1.00 84.75 476 LEU A N 1
ATOM 3740 C CA . LEU A 1 476 ? 8.790 -8.771 -12.960 1.00 84.75 476 LEU A CA 1
ATOM 3741 C C . LEU A 1 476 ? 8.640 -9.934 -11.968 1.00 84.75 476 LEU A C 1
ATOM 3743 O O . LEU A 1 476 ? 8.176 -9.729 -10.850 1.00 84.75 476 LEU A O 1
ATOM 3747 N N . ALA A 1 477 ? 9.034 -11.148 -12.362 1.00 77.81 477 ALA A N 1
ATOM 3748 C CA . ALA A 1 477 ? 8.814 -12.362 -11.576 1.00 77.81 477 ALA A CA 1
ATOM 3749 C C . ALA A 1 477 ? 9.947 -12.676 -10.585 1.00 77.81 477 ALA A C 1
ATOM 3751 O O . ALA A 1 477 ? 9.716 -13.353 -9.583 1.00 77.81 477 ALA A O 1
ATOM 3752 N N . SER A 1 478 ? 11.184 -12.232 -10.849 1.00 73.81 478 SER A N 1
ATOM 3753 C CA . SER A 1 478 ? 12.334 -12.588 -10.008 1.00 73.81 478 SER A CA 1
ATOM 3754 C C . SER A 1 478 ? 12.542 -11.619 -8.834 1.00 73.81 478 SER A C 1
ATOM 3756 O O . SER A 1 478 ? 12.261 -10.425 -8.944 1.00 73.81 478 SER A O 1
ATOM 3758 N N . PRO A 1 479 ? 13.139 -12.084 -7.719 1.00 65.31 479 PRO A N 1
ATOM 3759 C CA . PRO A 1 479 ? 13.529 -11.215 -6.607 1.00 65.31 479 PRO A CA 1
ATOM 3760 C C . PRO A 1 479 ? 14.720 -10.292 -6.932 1.00 65.31 479 PRO A C 1
ATOM 3762 O O . PRO A 1 479 ? 15.106 -9.486 -6.086 1.00 65.31 479 PRO A O 1
ATOM 3765 N N . TYR A 1 480 ? 15.308 -10.386 -8.135 1.00 71.44 480 TYR A N 1
ATOM 3766 C CA . TYR A 1 480 ? 16.484 -9.616 -8.561 1.00 71.44 480 TYR A CA 1
ATOM 3767 C C . TYR A 1 480 ? 16.210 -8.791 -9.833 1.00 71.44 480 TYR A C 1
ATOM 3769 O O . TYR A 1 480 ? 16.912 -8.948 -10.839 1.00 71.44 480 TYR A O 1
ATOM 3777 N N . PRO A 1 481 ? 15.251 -7.845 -9.805 1.00 78.75 481 PRO A N 1
ATOM 3778 C CA . PRO A 1 481 ? 14.849 -7.074 -10.986 1.00 78.75 481 PRO A CA 1
ATOM 3779 C C . PRO A 1 481 ? 16.015 -6.288 -11.602 1.00 78.75 481 PRO A C 1
ATOM 3781 O O . PRO A 1 481 ? 16.147 -6.195 -12.822 1.00 78.75 481 PRO A O 1
ATOM 3784 N N . LYS A 1 482 ? 16.925 -5.777 -10.758 1.00 78.56 482 LYS A N 1
ATOM 3785 C CA . LYS A 1 482 ? 18.116 -5.041 -11.202 1.00 78.56 482 LYS A CA 1
ATOM 3786 C C . LYS A 1 482 ? 19.060 -5.909 -12.047 1.00 78.56 482 LYS A C 1
ATOM 3788 O O . LYS A 1 482 ? 19.725 -5.371 -12.921 1.00 78.56 482 LYS A O 1
ATOM 3793 N N . ALA A 1 483 ? 19.142 -7.221 -11.807 1.00 80.31 483 ALA A N 1
ATOM 3794 C CA . ALA A 1 483 ? 19.994 -8.114 -12.595 1.00 80.31 483 ALA A CA 1
ATOM 3795 C C . ALA A 1 483 ? 19.393 -8.412 -13.977 1.00 80.31 483 ALA A C 1
ATOM 3797 O O . ALA A 1 483 ? 20.117 -8.389 -14.973 1.00 80.31 483 ALA A O 1
ATOM 3798 N N . ALA A 1 484 ? 18.072 -8.603 -14.049 1.00 86.31 484 ALA A N 1
ATOM 3799 C CA . ALA A 1 484 ? 17.351 -8.739 -15.314 1.00 86.31 484 ALA A CA 1
ATOM 3800 C C . ALA A 1 484 ? 17.473 -7.467 -16.173 1.00 86.31 484 ALA A C 1
ATOM 3802 O O . ALA A 1 484 ? 17.741 -7.555 -17.370 1.00 86.31 484 ALA A O 1
ATOM 3803 N N . MET A 1 485 ? 17.400 -6.285 -15.547 1.00 87.00 485 MET A N 1
ATOM 3804 C CA . MET A 1 485 ? 17.649 -5.000 -16.208 1.00 87.00 485 MET A CA 1
ATOM 3805 C C . MET A 1 485 ? 19.039 -4.944 -16.864 1.00 87.00 485 MET A C 1
ATOM 3807 O O . MET A 1 485 ? 19.146 -4.535 -18.018 1.00 87.00 485 MET A O 1
ATOM 3811 N N . VAL A 1 486 ? 20.099 -5.400 -16.177 1.00 88.31 486 VAL A N 1
ATOM 3812 C CA . VAL A 1 486 ? 21.452 -5.461 -16.770 1.00 88.31 486 VAL A CA 1
ATOM 3813 C C . VAL A 1 486 ? 21.481 -6.380 -17.989 1.00 88.31 486 VAL A C 1
ATOM 3815 O O . VAL A 1 486 ? 22.102 -6.031 -18.993 1.00 88.31 486 VAL A O 1
ATOM 3818 N N . GLY A 1 487 ? 20.800 -7.527 -17.933 1.00 90.19 487 GLY A N 1
ATOM 3819 C CA . GLY A 1 487 ? 20.709 -8.460 -19.058 1.00 90.19 487 GLY A CA 1
ATOM 3820 C C . GLY A 1 487 ? 20.001 -7.854 -20.272 1.00 90.19 487 GLY A C 1
ATOM 3821 O O . GLY A 1 487 ? 20.546 -7.876 -21.376 1.00 90.19 487 GLY A O 1
ATOM 3822 N N . ILE A 1 488 ? 18.843 -7.223 -20.060 1.00 91.44 488 ILE A N 1
ATOM 3823 C CA . ILE A 1 488 ? 18.081 -6.527 -21.109 1.00 91.44 488 ILE A CA 1
ATOM 3824 C C . ILE A 1 488 ? 18.940 -5.447 -21.780 1.00 91.44 488 ILE A C 1
ATOM 3826 O O . ILE A 1 488 ? 19.093 -5.432 -23.004 1.00 91.44 488 ILE A O 1
ATOM 3830 N N . VAL A 1 489 ? 19.557 -4.576 -20.980 1.00 90.62 489 VAL A N 1
ATOM 3831 C CA . VAL A 1 489 ? 20.417 -3.496 -21.480 1.00 90.62 489 VAL A CA 1
ATOM 3832 C C . VAL A 1 489 ? 21.621 -4.068 -22.237 1.00 90.62 489 VAL A C 1
ATOM 3834 O O . VAL A 1 489 ? 21.970 -3.584 -23.310 1.00 90.62 489 VAL A O 1
ATOM 3837 N N . SER A 1 490 ? 22.228 -5.147 -21.743 1.00 91.25 490 SER A N 1
ATOM 3838 C CA . SER A 1 490 ? 23.383 -5.773 -22.401 1.00 91.25 490 SER A CA 1
ATOM 3839 C C . SER A 1 490 ? 23.022 -6.405 -23.748 1.00 91.25 490 SER A C 1
ATOM 3841 O O . SER A 1 490 ? 23.809 -6.301 -24.689 1.00 91.25 490 SER A O 1
ATOM 3843 N N . SER A 1 491 ? 21.828 -6.996 -23.871 1.00 90.94 491 SER A N 1
ATOM 3844 C CA . SER A 1 491 ? 21.359 -7.621 -25.119 1.00 90.94 491 SER A CA 1
ATOM 3845 C C . SER A 1 491 ? 21.193 -6.630 -26.270 1.00 90.94 491 SER A C 1
ATOM 3847 O O . SER A 1 491 ? 21.577 -6.917 -27.400 1.00 90.94 491 SER A O 1
ATOM 3849 N N . THR A 1 492 ? 20.706 -5.426 -25.975 1.00 90.31 492 THR A N 1
ATOM 3850 C CA . THR A 1 492 ? 20.489 -4.376 -26.980 1.00 90.31 492 THR A CA 1
ATOM 3851 C C . THR A 1 492 ? 21.788 -3.653 -27.328 1.00 90.31 492 THR A C 1
ATOM 3853 O O . THR A 1 492 ? 22.069 -3.373 -28.493 1.00 90.31 492 THR A O 1
ATOM 3856 N N . ILE A 1 493 ? 22.633 -3.391 -26.331 1.00 88.56 493 ILE A N 1
ATOM 3857 C CA . ILE A 1 493 ? 23.830 -2.567 -26.507 1.00 88.56 493 ILE A CA 1
ATOM 3858 C C . ILE A 1 493 ? 24.942 -3.281 -27.268 1.00 88.56 493 ILE A C 1
ATOM 3860 O O . ILE A 1 493 ? 25.663 -2.619 -28.015 1.00 88.56 493 ILE A O 1
ATOM 3864 N N . VAL A 1 494 ? 25.110 -4.597 -27.109 1.00 90.00 494 VAL A N 1
ATOM 3865 C CA . VAL A 1 494 ? 26.108 -5.367 -27.878 1.00 90.00 494 VAL A CA 1
ATOM 3866 C C . VAL A 1 494 ? 25.811 -5.294 -29.376 1.00 90.00 494 VAL A C 1
ATOM 3868 O O . VAL A 1 494 ? 26.719 -5.044 -30.169 1.00 90.00 494 VAL A O 1
ATOM 3871 N N . VAL A 1 495 ? 24.535 -5.417 -29.746 1.00 89.00 495 VAL A N 1
ATOM 3872 C CA . VAL A 1 495 ? 24.068 -5.296 -31.131 1.00 89.00 495 VAL A CA 1
ATOM 3873 C C . VAL A 1 495 ? 24.267 -3.870 -31.639 1.00 89.00 495 VAL A C 1
ATOM 3875 O O . VAL A 1 495 ? 24.944 -3.659 -32.643 1.00 89.00 495 VAL A O 1
ATOM 3878 N N . LEU A 1 496 ? 23.774 -2.871 -30.900 1.00 88.06 496 LEU A N 1
ATOM 3879 C CA . LEU A 1 496 ? 23.858 -1.469 -31.314 1.00 88.06 496 LEU A CA 1
ATOM 3880 C C . LEU A 1 496 ? 25.309 -0.981 -31.460 1.00 88.06 496 LEU A C 1
ATOM 3882 O O . LEU A 1 496 ? 25.624 -0.263 -32.405 1.00 88.06 496 LEU A O 1
ATOM 3886 N N . SER A 1 497 ? 26.205 -1.413 -30.563 1.00 85.44 497 SER A N 1
ATOM 3887 C CA . SER A 1 497 ? 27.641 -1.081 -30.622 1.00 85.44 497 SER A CA 1
ATOM 3888 C C . SER A 1 497 ? 28.340 -1.686 -31.843 1.00 85.44 497 SER A C 1
ATOM 3890 O O . SER A 1 497 ? 29.411 -1.212 -32.217 1.00 85.44 497 SER A O 1
ATOM 3892 N N . THR A 1 498 ? 27.762 -2.737 -32.428 1.00 86.25 498 THR A N 1
ATOM 3893 C CA . THR A 1 498 ? 28.304 -3.428 -33.602 1.00 86.25 498 THR A CA 1
ATOM 3894 C C . THR A 1 498 ? 27.769 -2.823 -34.899 1.00 86.25 498 THR A C 1
ATOM 3896 O O . THR A 1 498 ? 28.539 -2.644 -35.834 1.00 86.25 498 THR A O 1
ATOM 3899 N N . ILE A 1 499 ? 26.486 -2.443 -34.939 1.00 85.00 499 ILE A N 1
ATOM 3900 C CA . ILE A 1 499 ? 25.868 -1.782 -36.105 1.00 85.00 499 ILE A CA 1
ATOM 3901 C C . ILE A 1 499 ? 26.388 -0.350 -36.271 1.00 85.00 499 ILE A C 1
ATOM 3903 O O . ILE A 1 499 ? 26.680 0.080 -37.384 1.00 85.00 499 ILE A O 1
ATOM 3907 N N . TYR A 1 500 ? 26.541 0.381 -35.162 1.00 83.94 500 TYR A N 1
ATOM 3908 C CA . TYR A 1 500 ? 27.034 1.761 -35.149 1.00 83.94 500 TYR A CA 1
ATOM 3909 C C . TYR A 1 500 ? 28.371 1.856 -34.395 1.00 83.94 500 TYR A C 1
ATOM 3911 O O . TYR A 1 500 ? 28.429 2.365 -33.267 1.00 83.94 500 TYR A O 1
ATOM 3919 N N . PRO A 1 501 ? 29.471 1.3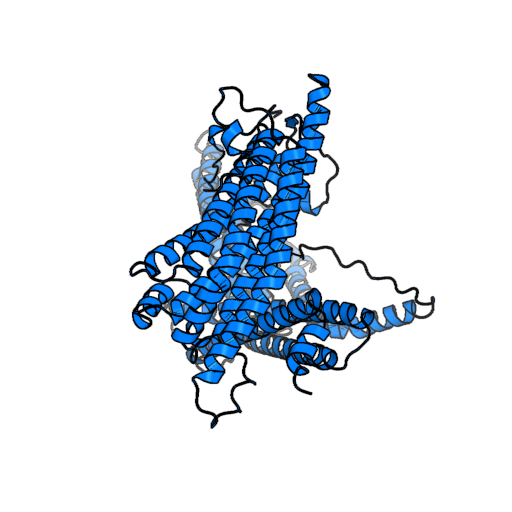42 -34.979 1.00 78.19 501 PRO A N 1
ATOM 3920 C CA . PRO A 1 501 ? 30.755 1.285 -34.303 1.00 78.19 501 PRO A CA 1
ATOM 3921 C C . PRO A 1 501 ? 31.395 2.674 -34.225 1.00 78.19 501 PRO A C 1
ATOM 3923 O O . PRO A 1 501 ? 31.834 3.240 -35.219 1.00 78.19 501 PRO A O 1
ATOM 3926 N N . VAL A 1 502 ? 31.537 3.204 -33.008 1.00 75.50 502 VAL A N 1
ATOM 3927 C CA . VAL A 1 502 ? 32.411 4.371 -32.750 1.00 75.50 502 VAL A CA 1
ATOM 3928 C C . VAL A 1 502 ? 33.892 3.983 -32.879 1.00 75.50 502 VAL A C 1
ATOM 3930 O O . VAL A 1 502 ? 34.740 4.812 -33.185 1.00 75.50 502 VAL A O 1
ATOM 3933 N N . THR A 1 503 ? 34.207 2.709 -32.634 1.00 75.69 503 THR A N 1
ATOM 3934 C CA . THR A 1 503 ? 35.511 2.105 -32.922 1.00 75.69 503 THR A CA 1
ATOM 3935 C C . THR A 1 503 ? 35.266 0.798 -33.676 1.00 75.69 503 THR A C 1
ATOM 3937 O O . THR A 1 503 ? 34.394 0.033 -33.244 1.00 75.69 503 THR A O 1
ATOM 3940 N N . PRO A 1 504 ? 35.975 0.532 -34.788 1.00 76.56 504 PRO A N 1
ATOM 3941 C CA . PRO A 1 504 ? 35.770 -0.683 -35.570 1.00 76.56 504 PRO A CA 1
ATOM 3942 C C . PRO A 1 504 ? 36.044 -1.893 -34.675 1.00 76.56 504 PRO A C 1
ATOM 3944 O O . PRO A 1 504 ? 37.140 -2.049 -34.144 1.00 76.56 504 PRO A O 1
ATOM 3947 N N . SER A 1 505 ? 35.008 -2.685 -34.415 1.00 80.81 505 SER A N 1
ATOM 3948 C CA . SER A 1 505 ? 35.081 -3.851 -33.538 1.00 80.81 505 SER A CA 1
ATOM 3949 C C . SER A 1 505 ? 34.066 -4.893 -33.966 1.00 80.81 505 SER A C 1
ATOM 3951 O O . SER A 1 505 ? 32.939 -4.568 -34.340 1.00 80.81 505 SER A O 1
ATOM 3953 N N . THR A 1 506 ? 34.482 -6.154 -33.931 1.00 87.31 506 THR A N 1
ATOM 3954 C CA . THR A 1 506 ? 33.615 -7.282 -34.282 1.00 87.31 506 THR A CA 1
ATOM 3955 C C . THR A 1 506 ? 32.587 -7.552 -33.177 1.00 87.31 506 THR A C 1
ATOM 3957 O O . THR A 1 506 ? 32.782 -7.184 -32.016 1.00 87.31 506 THR A O 1
ATOM 3960 N N . ILE A 1 507 ? 31.492 -8.248 -33.501 1.00 87.88 507 ILE A N 1
ATOM 3961 C CA . ILE A 1 507 ? 30.461 -8.629 -32.516 1.00 87.88 507 ILE A CA 1
ATOM 3962 C C . ILE A 1 507 ? 31.052 -9.421 -31.336 1.00 87.88 507 ILE A C 1
ATOM 3964 O O . ILE A 1 507 ? 30.692 -9.195 -30.178 1.00 87.88 507 ILE A O 1
ATOM 3968 N N . ARG A 1 508 ? 32.033 -10.292 -31.612 1.00 89.38 508 ARG A N 1
ATOM 3969 C CA . ARG A 1 508 ? 32.762 -11.071 -30.600 1.00 89.38 508 ARG A CA 1
ATOM 3970 C C . ARG A 1 508 ? 33.583 -10.176 -29.679 1.00 89.38 508 ARG A C 1
ATOM 3972 O O . ARG A 1 508 ? 33.571 -10.371 -28.465 1.00 89.38 508 ARG A O 1
ATOM 3979 N N . GLU A 1 509 ? 34.275 -9.188 -30.237 1.00 89.81 509 GLU A N 1
ATOM 3980 C CA . GLU A 1 509 ? 35.015 -8.207 -29.446 1.00 89.81 509 GLU A CA 1
ATOM 3981 C C . GLU A 1 509 ? 34.081 -7.355 -28.594 1.00 89.81 509 GLU A C 1
ATOM 3983 O O . GLU A 1 509 ? 34.385 -7.110 -27.432 1.00 89.81 509 GLU A O 1
ATOM 3988 N N . ASN A 1 510 ? 32.932 -6.933 -29.127 1.00 89.38 510 ASN A N 1
ATOM 3989 C CA . ASN A 1 510 ? 31.955 -6.162 -28.365 1.00 89.38 510 ASN A CA 1
ATOM 3990 C C . ASN A 1 510 ? 31.380 -6.977 -27.204 1.00 89.38 510 ASN A C 1
ATOM 3992 O O . ASN A 1 510 ? 31.349 -6.478 -26.080 1.00 89.38 510 ASN A O 1
ATOM 3996 N N . PHE A 1 511 ? 31.020 -8.242 -27.431 1.00 92.00 511 PHE A N 1
ATOM 3997 C CA . PHE A 1 511 ? 30.629 -9.172 -26.369 1.00 92.00 511 PHE A CA 1
ATOM 3998 C C . PHE A 1 511 ? 31.719 -9.309 -25.288 1.00 92.00 511 PHE A C 1
ATOM 4000 O O . PHE A 1 511 ? 31.445 -9.136 -24.095 1.00 92.00 511 PHE A O 1
ATOM 4007 N N . ALA A 1 512 ? 32.970 -9.547 -25.696 1.00 91.88 512 ALA A N 1
ATOM 4008 C CA . ALA A 1 512 ? 34.094 -9.700 -24.774 1.00 91.88 512 ALA A CA 1
ATOM 4009 C C . ALA A 1 512 ? 34.359 -8.415 -23.971 1.00 91.88 512 ALA A C 1
ATOM 4011 O O . ALA A 1 512 ? 34.497 -8.470 -22.749 1.00 91.88 512 ALA A O 1
ATOM 4012 N N . LYS A 1 513 ? 34.345 -7.247 -24.626 1.00 90.00 513 LYS A N 1
ATOM 4013 C CA . LYS A 1 513 ? 34.501 -5.933 -23.982 1.00 90.00 513 LYS A CA 1
ATOM 4014 C C . LYS A 1 513 ? 33.426 -5.694 -22.917 1.00 90.00 513 LYS A C 1
ATOM 4016 O O . LYS A 1 513 ? 33.749 -5.161 -21.859 1.00 90.00 513 LYS A O 1
ATOM 4021 N N . ARG A 1 514 ? 32.174 -6.135 -23.127 1.00 89.06 514 ARG A N 1
ATOM 4022 C CA . ARG A 1 514 ? 31.109 -6.049 -22.100 1.00 89.06 514 ARG A CA 1
ATOM 4023 C C . ARG A 1 514 ? 31.381 -6.925 -20.888 1.00 89.06 514 ARG A C 1
ATOM 4025 O O . ARG A 1 514 ? 31.256 -6.447 -19.763 1.00 89.06 514 ARG A O 1
ATOM 4032 N N . CYS A 1 515 ? 31.778 -8.174 -21.109 1.00 91.56 515 CYS A N 1
ATOM 4033 C CA . CYS A 1 515 ? 32.094 -9.093 -20.018 1.00 91.56 515 CYS A CA 1
ATOM 4034 C C . CYS A 1 515 ? 33.296 -8.590 -19.205 1.00 91.56 515 CYS A C 1
ATOM 4036 O O . CYS A 1 515 ? 33.251 -8.561 -17.978 1.00 91.56 515 CYS A O 1
ATOM 4038 N N . ILE A 1 516 ? 34.339 -8.107 -19.884 1.00 91.62 516 ILE A N 1
ATOM 4039 C CA . ILE A 1 516 ? 35.530 -7.534 -19.246 1.00 91.62 516 ILE A CA 1
ATOM 4040 C C . ILE A 1 516 ? 35.170 -6.268 -18.459 1.00 91.62 516 ILE A C 1
ATOM 4042 O O . ILE A 1 516 ? 35.590 -6.128 -17.313 1.00 91.62 516 ILE A O 1
ATOM 4046 N N . ALA A 1 517 ? 34.351 -5.372 -19.020 1.00 90.75 517 ALA A N 1
ATOM 4047 C CA . ALA A 1 517 ? 33.912 -4.170 -18.314 1.00 90.75 517 ALA A CA 1
ATOM 4048 C C . ALA A 1 517 ? 33.116 -4.500 -17.041 1.00 90.75 517 ALA A C 1
ATOM 4050 O O . ALA A 1 517 ? 33.314 -3.844 -16.016 1.00 90.75 517 ALA A O 1
ATOM 4051 N N . MET A 1 518 ? 32.276 -5.543 -17.086 1.00 91.06 518 MET A N 1
ATOM 4052 C CA . MET A 1 518 ? 31.549 -6.048 -15.920 1.00 91.06 518 MET A CA 1
ATOM 4053 C C . MET A 1 518 ? 32.504 -6.514 -14.818 1.00 91.06 518 MET A C 1
ATOM 4055 O O . MET A 1 518 ? 32.367 -6.117 -13.661 1.00 91.06 518 MET A O 1
ATOM 4059 N N . LEU A 1 519 ? 33.501 -7.321 -15.189 1.00 92.50 519 LEU A N 1
ATOM 4060 C CA . LEU A 1 519 ? 34.483 -7.861 -14.253 1.00 92.50 519 LEU A CA 1
ATOM 4061 C C . LEU A 1 519 ? 35.353 -6.764 -13.639 1.00 92.50 519 LEU A C 1
ATOM 4063 O O . LEU A 1 519 ? 35.505 -6.737 -12.424 1.00 92.50 519 LEU A O 1
ATOM 4067 N N . ILE A 1 520 ? 35.886 -5.839 -14.444 1.00 92.44 520 ILE A N 1
ATOM 4068 C CA . ILE A 1 520 ? 36.750 -4.757 -13.947 1.00 92.44 520 ILE A CA 1
ATOM 4069 C C . ILE A 1 520 ? 35.951 -3.800 -13.055 1.00 92.44 520 ILE A C 1
ATOM 4071 O O . ILE A 1 520 ? 36.386 -3.496 -11.946 1.00 92.44 520 ILE A O 1
ATOM 4075 N N . GLY A 1 521 ? 34.777 -3.345 -13.506 1.00 91.69 521 GLY A N 1
ATOM 4076 C CA . GLY A 1 521 ? 33.961 -2.386 -12.758 1.00 91.69 521 GLY A CA 1
ATOM 4077 C C . GLY A 1 521 ? 33.415 -2.982 -11.464 1.00 91.69 521 GLY A C 1
ATOM 4078 O O . GLY A 1 521 ? 33.477 -2.349 -10.411 1.00 91.69 521 GLY A O 1
ATOM 4079 N N . GLY A 1 522 ? 32.945 -4.230 -11.517 1.00 90.44 522 GLY A N 1
ATOM 4080 C CA . GLY A 1 522 ? 32.443 -4.932 -10.345 1.00 90.44 522 GLY A CA 1
ATOM 4081 C C . GLY A 1 52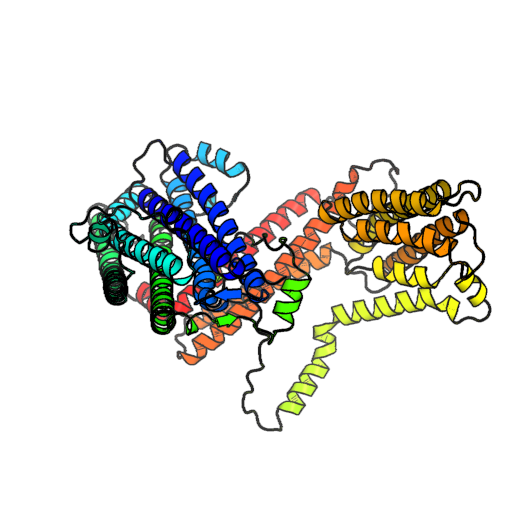2 ? 33.541 -5.333 -9.359 1.00 90.44 522 GLY A C 1
ATOM 4082 O O . GLY A 1 522 ? 33.363 -5.156 -8.155 1.00 90.44 522 GLY A O 1
ATOM 4083 N N . ALA A 1 523 ? 34.709 -5.778 -9.837 1.00 90.69 523 ALA A N 1
ATOM 4084 C CA . ALA A 1 523 ? 35.855 -6.046 -8.970 1.00 90.69 523 ALA A CA 1
ATOM 4085 C C . ALA A 1 523 ? 36.364 -4.765 -8.299 1.00 90.69 523 ALA A C 1
ATOM 4087 O O . ALA A 1 523 ? 36.593 -4.769 -7.091 1.00 90.69 523 ALA A O 1
ATOM 4088 N N . ALA A 1 524 ? 36.481 -3.657 -9.039 1.00 92.69 524 ALA A N 1
ATOM 4089 C CA . ALA A 1 524 ? 36.846 -2.361 -8.471 1.00 92.69 524 ALA A CA 1
ATOM 4090 C C . ALA A 1 524 ? 35.840 -1.916 -7.398 1.00 92.69 524 ALA A C 1
ATOM 4092 O O . ALA A 1 524 ? 36.254 -1.485 -6.320 1.00 92.69 524 ALA A O 1
ATOM 4093 N N . ALA A 1 525 ? 34.536 -2.091 -7.650 1.00 89.94 525 ALA A N 1
ATOM 4094 C CA . ALA A 1 525 ? 33.487 -1.799 -6.678 1.00 89.94 525 ALA A CA 1
ATOM 4095 C C . ALA A 1 525 ? 33.648 -2.639 -5.406 1.00 89.94 525 ALA A C 1
ATOM 4097 O O . ALA A 1 525 ? 33.680 -2.073 -4.320 1.00 89.94 525 ALA A O 1
ATOM 4098 N N . VAL A 1 526 ? 33.834 -3.958 -5.516 1.00 85.94 526 VAL A N 1
ATOM 4099 C CA . VAL A 1 526 ? 34.041 -4.846 -4.358 1.00 85.94 526 VAL A CA 1
ATOM 4100 C C . VAL A 1 526 ? 35.326 -4.504 -3.597 1.00 85.94 526 VAL A C 1
ATOM 4102 O O . VAL A 1 526 ? 35.308 -4.449 -2.368 1.00 85.94 526 VAL A O 1
ATOM 4105 N N . VAL A 1 527 ? 36.432 -4.227 -4.296 1.00 87.81 527 VAL A N 1
ATOM 4106 C CA . VAL A 1 527 ? 37.714 -3.852 -3.675 1.00 87.81 527 VAL A CA 1
ATOM 4107 C C . VAL A 1 527 ? 37.563 -2.562 -2.881 1.00 87.81 527 VAL A C 1
ATOM 4109 O O . VAL A 1 527 ? 37.869 -2.552 -1.692 1.00 87.81 527 VAL A O 1
ATOM 4112 N N . VAL A 1 528 ? 37.027 -1.503 -3.496 1.00 89.81 528 VAL A N 1
ATOM 4113 C CA . VAL A 1 528 ? 36.737 -0.241 -2.800 1.00 89.81 528 VAL A CA 1
ATOM 4114 C C . VAL A 1 528 ? 35.750 -0.471 -1.658 1.00 89.81 528 VAL A C 1
ATOM 4116 O O . VAL A 1 528 ? 35.886 0.123 -0.587 1.00 89.81 528 VAL A O 1
ATOM 4119 N N . GLN A 1 529 ? 34.788 -1.381 -1.845 1.00 84.69 529 GLN A N 1
ATOM 4120 C CA . GLN A 1 529 ? 33.804 -1.718 -0.829 1.00 84.69 529 GLN A CA 1
ATOM 4121 C C . GLN A 1 529 ? 34.437 -2.302 0.435 1.00 84.69 529 GLN A C 1
ATOM 4123 O O . GLN A 1 529 ? 34.021 -1.938 1.538 1.00 84.69 529 GLN A O 1
ATOM 4128 N N . ILE A 1 530 ? 35.455 -3.145 0.264 1.00 81.50 530 ILE A N 1
ATOM 4129 C CA . ILE A 1 530 ? 36.205 -3.807 1.333 1.00 81.50 530 ILE A CA 1
ATOM 4130 C C . ILE A 1 530 ? 37.248 -2.875 1.967 1.00 81.50 530 ILE A C 1
ATOM 4132 O O . ILE A 1 530 ? 37.445 -2.937 3.181 1.00 81.50 530 ILE A O 1
ATOM 4136 N N . THR A 1 531 ? 37.925 -2.032 1.181 1.00 82.56 531 THR A N 1
ATOM 4137 C CA . THR A 1 531 ? 39.042 -1.200 1.663 1.00 82.56 531 THR A CA 1
ATOM 4138 C C . THR A 1 531 ? 38.589 0.100 2.322 1.00 82.56 531 THR A C 1
ATOM 4140 O O . THR A 1 531 ? 39.153 0.487 3.345 1.00 82.56 531 THR A O 1
ATOM 4143 N N . LEU A 1 532 ? 37.570 0.771 1.777 1.00 82.19 532 LEU A N 1
ATOM 4144 C CA . LEU A 1 532 ? 37.097 2.069 2.262 1.00 82.19 532 LEU A CA 1
ATOM 4145 C C . LEU A 1 532 ? 35.812 1.911 3.074 1.00 82.19 532 LEU A C 1
ATOM 4147 O O . LEU A 1 532 ? 34.759 1.597 2.522 1.00 82.19 532 LEU A O 1
ATOM 4151 N N . PHE A 1 533 ? 35.891 2.165 4.384 1.00 80.25 533 PHE A N 1
ATOM 4152 C CA . PHE A 1 533 ? 34.758 2.118 5.321 1.00 80.25 533 PHE A CA 1
ATOM 4153 C C . PHE A 1 533 ? 33.864 0.873 5.116 1.00 80.25 533 PHE A C 1
ATOM 4155 O O . PHE A 1 533 ? 32.743 0.985 4.605 1.00 80.25 533 PHE A O 1
ATOM 4162 N N . PRO A 1 534 ? 34.351 -0.339 5.444 1.00 76.06 534 PRO A N 1
ATOM 4163 C CA . PRO A 1 534 ? 33.598 -1.566 5.209 1.00 76.06 534 PRO A CA 1
ATOM 4164 C C . PRO A 1 534 ? 32.375 -1.649 6.131 1.00 76.06 534 PRO A C 1
ATOM 4166 O O . PRO A 1 534 ? 32.493 -1.937 7.322 1.00 76.06 534 PRO A O 1
ATOM 4169 N N . VAL A 1 535 ? 31.189 -1.440 5.558 1.00 68.81 535 VAL A N 1
ATOM 4170 C CA . VAL A 1 535 ? 29.901 -1.600 6.247 1.00 68.81 535 VAL A CA 1
ATOM 4171 C C . VAL A 1 535 ? 29.475 -3.068 6.182 1.00 68.81 535 VAL A C 1
ATOM 4173 O O . VAL A 1 535 ? 29.229 -3.616 5.101 1.00 68.81 535 VAL A O 1
ATOM 4176 N N . LYS A 1 536 ? 29.420 -3.728 7.344 1.00 68.88 536 LYS A N 1
ATOM 4177 C CA . LYS A 1 536 ? 29.038 -5.142 7.463 1.00 68.88 536 LYS A CA 1
ATOM 4178 C C . LYS A 1 536 ? 27.540 -5.248 7.742 1.00 68.88 536 LYS A C 1
ATOM 4180 O O . LYS A 1 536 ? 27.055 -4.671 8.707 1.00 68.88 536 LYS A O 1
ATOM 4185 N N . ALA A 1 537 ? 26.827 -6.071 6.973 1.00 63.69 537 ALA A N 1
ATOM 4186 C CA . ALA A 1 537 ? 25.381 -6.259 7.145 1.00 63.69 537 ALA A CA 1
ATOM 4187 C C . ALA A 1 537 ? 24.994 -6.716 8.568 1.00 63.69 537 ALA A C 1
ATOM 4189 O O . ALA A 1 537 ? 23.969 -6.302 9.090 1.00 63.69 537 ALA A O 1
ATOM 4190 N N . ARG A 1 538 ? 25.843 -7.514 9.236 1.00 67.44 538 ARG A N 1
ATOM 4191 C CA . ARG A 1 538 ? 25.613 -7.947 10.625 1.00 67.44 538 ARG A CA 1
ATOM 4192 C C . ARG A 1 538 ? 25.695 -6.804 11.639 1.00 67.44 538 ARG A C 1
ATOM 4194 O O . ARG A 1 538 ? 24.902 -6.785 12.571 1.00 67.44 538 ARG A O 1
ATOM 4201 N N . SER A 1 539 ? 26.675 -5.908 11.510 1.00 72.44 539 SER A N 1
ATOM 4202 C CA . SER A 1 539 ? 26.783 -4.778 12.442 1.00 72.44 539 SER A CA 1
ATOM 4203 C C . SER A 1 539 ? 25.641 -3.802 12.219 1.00 72.44 539 SER A C 1
ATOM 4205 O O . SER A 1 539 ? 25.062 -3.338 13.187 1.00 72.44 539 SER A O 1
ATOM 4207 N N . GLU A 1 540 ? 25.261 -3.571 10.961 1.00 72.94 540 GLU A N 1
ATOM 4208 C CA . GLU A 1 540 ? 24.096 -2.744 10.647 1.00 72.94 540 GLU A CA 1
ATOM 4209 C C . GLU A 1 540 ? 22.798 -3.350 11.173 1.00 72.94 540 GLU A C 1
ATOM 4211 O O . GLU A 1 540 ? 22.030 -2.637 11.799 1.00 72.94 540 GLU A O 1
ATOM 4216 N N . LEU A 1 541 ? 22.581 -4.662 11.030 1.00 75.81 541 LEU A N 1
ATOM 4217 C CA . LEU A 1 541 ? 21.424 -5.344 11.619 1.00 75.81 541 LEU A CA 1
ATOM 4218 C C . LEU A 1 541 ? 21.293 -5.049 13.121 1.00 75.81 541 LEU A C 1
ATOM 4220 O O . LEU A 1 541 ? 20.227 -4.652 13.582 1.00 75.81 541 LEU A O 1
ATOM 4224 N N . VAL A 1 542 ? 22.383 -5.216 13.874 1.00 82.06 542 VAL A N 1
ATOM 4225 C CA . VAL A 1 542 ? 22.392 -4.950 15.319 1.00 82.06 542 VAL A CA 1
ATOM 4226 C C . VAL A 1 542 ? 22.185 -3.462 15.602 1.00 82.06 542 VAL A C 1
ATOM 4228 O O . VAL A 1 542 ? 21.372 -3.127 16.454 1.00 82.06 542 VAL A O 1
ATOM 4231 N N . ASN A 1 543 ? 22.846 -2.569 14.862 1.00 82.69 543 ASN A N 1
ATOM 4232 C CA . ASN A 1 543 ? 22.692 -1.121 15.027 1.00 82.69 543 ASN A CA 1
ATOM 4233 C C . ASN A 1 543 ? 21.249 -0.660 14.779 1.00 82.69 543 ASN A C 1
ATOM 4235 O O . ASN A 1 543 ? 20.746 0.188 15.508 1.00 82.69 543 ASN A O 1
ATOM 4239 N N . GLN A 1 544 ? 20.569 -1.225 13.779 1.00 83.19 544 GLN A N 1
ATOM 4240 C CA . GLN A 1 544 ? 19.172 -0.902 13.493 1.00 83.19 544 GLN A CA 1
ATOM 4241 C C . GLN A 1 544 ? 18.230 -1.411 14.592 1.00 83.19 544 GLN A C 1
ATOM 4243 O O . GLN A 1 544 ? 17.293 -0.706 14.960 1.00 83.19 544 GLN A O 1
ATOM 4248 N N . ILE A 1 545 ? 18.499 -2.594 15.158 1.00 86.50 545 ILE A N 1
ATOM 4249 C CA . ILE A 1 545 ? 17.755 -3.123 16.313 1.00 86.50 545 ILE A CA 1
ATOM 4250 C C . ILE A 1 545 ? 17.964 -2.234 17.546 1.00 86.50 545 ILE A C 1
ATOM 4252 O O . ILE A 1 545 ? 16.993 -1.883 18.206 1.00 86.50 545 ILE A O 1
ATOM 4256 N N . VAL A 1 546 ? 19.203 -1.821 17.831 1.00 88.31 546 VAL A N 1
ATOM 4257 C CA . VAL A 1 546 ? 19.515 -0.906 18.943 1.00 88.31 546 VAL A CA 1
ATOM 4258 C C . VAL A 1 546 ? 18.834 0.446 18.741 1.00 88.31 546 VAL A C 1
ATOM 4260 O O . VAL A 1 546 ? 18.154 0.921 19.639 1.00 88.31 546 VAL A O 1
ATOM 4263 N N . SER A 1 547 ? 18.913 1.022 17.540 1.00 84.06 547 SER A N 1
ATOM 4264 C CA . SER A 1 547 ? 18.216 2.274 17.220 1.00 84.06 547 SER A CA 1
ATOM 4265 C C . SER A 1 547 ? 16.698 2.151 17.388 1.00 84.06 547 SER A C 1
ATOM 4267 O O . SER A 1 547 ? 16.036 3.102 17.799 1.00 84.06 547 SER A O 1
ATOM 4269 N N . CYS A 1 548 ? 16.136 0.981 17.083 1.00 86.06 548 CYS A N 1
ATOM 4270 C CA . CYS A 1 548 ? 14.729 0.700 17.315 1.00 86.06 548 CYS A CA 1
ATOM 4271 C C . CYS A 1 548 ? 14.396 0.626 18.812 1.00 86.06 548 CYS A C 1
ATOM 4273 O O . CYS A 1 548 ? 13.396 1.203 19.226 1.00 86.06 548 CYS A O 1
ATOM 4275 N N . LEU A 1 549 ? 15.239 -0.026 19.618 1.00 89.56 549 LEU A N 1
ATOM 4276 C CA . LEU A 1 549 ? 15.098 -0.083 21.076 1.00 89.56 549 LEU A CA 1
ATOM 4277 C C . LEU A 1 549 ? 15.173 1.311 21.712 1.00 89.56 549 LEU A C 1
ATOM 4279 O O . LEU A 1 549 ? 14.305 1.649 22.505 1.00 89.56 549 LEU A O 1
ATOM 4283 N N . GLU A 1 550 ? 16.122 2.151 21.293 1.00 88.94 550 GLU A N 1
ATOM 4284 C CA . GLU A 1 550 ? 16.206 3.557 21.725 1.00 88.94 550 GLU A CA 1
ATOM 4285 C C . GLU A 1 550 ? 14.946 4.352 21.349 1.00 88.94 550 GLU A C 1
ATOM 4287 O O . GLU A 1 550 ? 14.528 5.265 22.060 1.00 88.94 550 GLU A O 1
ATOM 4292 N N . CYS A 1 551 ? 14.326 4.041 20.205 1.00 85.31 551 CYS A N 1
ATOM 4293 C CA . CYS A 1 551 ? 13.047 4.645 19.845 1.00 85.31 551 CYS A CA 1
ATOM 4294 C C . CYS A 1 551 ? 11.915 4.128 20.740 1.00 85.31 551 CYS A C 1
ATOM 4296 O O . CYS A 1 551 ? 11.069 4.929 21.119 1.00 85.31 551 CYS A O 1
ATOM 4298 N N . CYS A 1 552 ? 11.894 2.839 21.089 1.00 85.31 552 CYS A N 1
ATOM 4299 C CA . CYS A 1 552 ? 10.921 2.279 22.030 1.00 85.31 552 CYS A CA 1
ATOM 4300 C C . CYS A 1 552 ? 11.049 2.908 23.423 1.00 85.31 552 CYS A C 1
ATOM 4302 O O . CYS A 1 552 ? 10.034 3.300 23.983 1.00 85.31 552 CYS A O 1
ATOM 4304 N N . GLU A 1 553 ? 12.268 3.092 23.932 1.00 85.12 553 GLU A N 1
ATOM 4305 C CA . GLU A 1 553 ? 12.533 3.784 25.202 1.00 85.12 553 GLU A CA 1
ATOM 4306 C C . GLU A 1 553 ? 11.990 5.221 25.178 1.00 85.12 553 GLU A C 1
ATOM 4308 O O . GLU A 1 553 ? 11.284 5.645 26.086 1.00 85.12 553 GLU A O 1
ATOM 4313 N N . LYS A 1 554 ? 12.212 5.960 24.084 1.00 81.88 554 LYS A N 1
ATOM 4314 C CA . LYS A 1 554 ? 11.644 7.310 23.926 1.00 81.88 554 LYS A CA 1
ATOM 4315 C C . LYS A 1 554 ? 10.121 7.309 23.787 1.00 81.88 554 LYS A C 1
ATOM 4317 O O . LYS A 1 554 ? 9.471 8.265 24.199 1.00 81.88 554 LYS A O 1
ATOM 4322 N N . LEU A 1 555 ? 9.541 6.282 23.159 1.00 78.75 555 LEU A N 1
ATOM 4323 C CA . LEU A 1 555 ? 8.085 6.123 23.097 1.00 78.75 555 LEU A CA 1
ATOM 4324 C C . LEU A 1 555 ? 7.517 5.882 24.499 1.00 78.75 555 LEU A C 1
ATOM 4326 O O . LEU A 1 555 ? 6.511 6.496 24.843 1.00 78.75 555 LEU A O 1
ATOM 4330 N N . GLU A 1 556 ? 8.182 5.055 25.302 1.00 77.75 556 GLU A N 1
ATOM 4331 C CA . GLU A 1 556 ? 7.839 4.814 26.702 1.00 77.75 556 GLU A CA 1
ATOM 4332 C C . GLU A 1 556 ? 7.941 6.096 27.531 1.00 77.75 556 GLU A C 1
ATOM 4334 O O . GLU A 1 556 ? 6.982 6.449 28.209 1.00 77.75 556 GLU A O 1
ATOM 4339 N N . GLU A 1 557 ? 9.034 6.852 27.401 1.00 73.19 557 GLU A N 1
ATOM 4340 C CA . GLU A 1 557 ? 9.236 8.121 28.106 1.00 73.19 557 GLU A CA 1
ATOM 4341 C C . GLU A 1 557 ? 8.131 9.142 27.783 1.00 73.19 557 GLU A C 1
ATOM 4343 O O . GLU A 1 557 ? 7.555 9.741 28.689 1.00 73.19 557 GLU A O 1
ATOM 4348 N N . ILE A 1 558 ? 7.767 9.308 26.505 1.00 69.75 558 ILE A N 1
ATOM 4349 C CA . ILE A 1 558 ? 6.688 10.227 26.096 1.00 69.75 558 ILE A CA 1
ATOM 4350 C C . ILE A 1 558 ? 5.329 9.760 26.629 1.00 69.75 558 ILE A C 1
ATOM 4352 O O . ILE A 1 558 ? 4.485 10.579 27.003 1.00 69.75 558 ILE A O 1
ATOM 4356 N N . VAL A 1 559 ? 5.089 8.447 26.654 1.00 69.62 559 VAL A N 1
ATOM 4357 C CA . VAL A 1 559 ? 3.857 7.883 27.214 1.00 69.62 559 VAL A CA 1
ATOM 4358 C C . VAL A 1 559 ? 3.820 8.056 28.735 1.00 69.62 559 VAL A C 1
ATOM 4360 O O . VAL A 1 559 ? 2.763 8.415 29.257 1.00 69.62 559 VAL A O 1
ATOM 4363 N N . ALA A 1 560 ? 4.944 7.888 29.430 1.00 66.75 560 ALA A N 1
ATOM 4364 C CA . ALA A 1 560 ? 5.074 8.104 30.868 1.00 66.75 560 ALA A CA 1
ATOM 4365 C C . ALA A 1 560 ? 4.888 9.582 31.244 1.00 66.75 560 ALA A C 1
ATOM 4367 O O . ALA A 1 560 ? 4.083 9.892 32.110 1.00 66.75 560 ALA A O 1
ATOM 4368 N N . GLN A 1 561 ? 5.516 10.515 30.521 1.00 64.06 561 GLN A N 1
ATOM 4369 C CA . GLN A 1 561 ? 5.323 11.961 30.721 1.00 64.06 561 GLN A CA 1
ATOM 4370 C C . GLN A 1 561 ? 3.872 12.408 30.482 1.00 64.06 561 GLN A C 1
ATOM 4372 O O . GLN A 1 561 ? 3.423 13.418 31.017 1.00 64.06 561 GLN A O 1
ATOM 4377 N N . GLY A 1 562 ? 3.116 11.657 29.677 1.00 55.09 562 GLY A N 1
ATOM 4378 C CA . GLY A 1 562 ? 1.685 11.879 29.481 1.00 55.09 562 GLY A CA 1
ATOM 4379 C C . GLY A 1 562 ? 0.793 11.465 30.661 1.00 55.09 562 GLY A C 1
ATOM 4380 O O . GLY A 1 562 ? -0.410 11.672 30.547 1.00 55.09 562 GLY A O 1
ATOM 4381 N N . VAL A 1 563 ? 1.347 10.871 31.728 1.00 46.00 563 VAL A N 1
ATOM 4382 C CA . VAL A 1 563 ? 0.648 10.520 32.985 1.00 46.00 563 VAL A CA 1
ATOM 4383 C C . VAL A 1 563 ? 0.599 11.709 33.961 1.00 46.00 563 VAL A C 1
ATOM 4385 O O . VAL A 1 563 ? -0.259 11.751 34.829 1.00 46.00 563 VAL A O 1
ATOM 4388 N N . ASP A 1 564 ? 1.442 12.733 33.786 1.00 45.19 564 ASP A N 1
ATOM 4389 C CA . ASP A 1 564 ? 1.535 13.871 34.721 1.00 45.19 564 ASP A CA 1
ATOM 4390 C C . ASP A 1 564 ? 0.617 15.072 34.368 1.00 45.19 564 ASP A C 1
ATOM 4392 O O . ASP A 1 564 ? 0.905 16.218 34.714 1.00 45.19 564 ASP A O 1
ATOM 4396 N N . GLY A 1 565 ? -0.509 14.856 33.672 1.00 46.75 565 GLY A N 1
ATOM 4397 C CA . GLY A 1 565 ? -1.605 15.845 33.607 1.00 46.75 565 GLY A CA 1
ATOM 4398 C C . GLY A 1 565 ? -1.311 17.215 32.955 1.00 46.75 565 GLY A C 1
ATOM 4399 O O . GLY A 1 565 ? -1.905 18.228 33.330 1.00 46.75 565 GLY A O 1
ATOM 4400 N N . GLY A 1 566 ? -0.406 17.302 31.973 1.00 48.53 566 GLY A N 1
ATOM 4401 C CA . GLY A 1 566 ? -0.119 18.562 31.263 1.00 48.53 566 GLY A CA 1
ATOM 4402 C C . GLY A 1 566 ? -1.300 19.120 30.433 1.00 48.53 566 GLY A C 1
ATOM 4403 O O . GLY A 1 566 ? -2.116 18.374 29.901 1.00 48.53 566 GLY A O 1
ATOM 4404 N N . SER A 1 567 ? -1.382 20.452 30.277 1.00 45.97 567 SER A N 1
ATOM 4405 C CA . SER A 1 567 ? -2.449 21.160 29.533 1.00 45.97 567 SER A CA 1
ATOM 4406 C C . SER A 1 567 ? -2.673 20.651 28.092 1.00 45.97 567 SER A C 1
ATOM 4408 O O . SER A 1 567 ? -1.715 20.443 27.365 1.00 45.97 567 SER A O 1
ATOM 4410 N N . TYR A 1 568 ? -3.921 20.621 27.598 1.00 45.00 568 TYR A N 1
ATOM 4411 C CA . TYR A 1 568 ? -4.348 20.137 26.256 1.00 45.00 568 TYR A CA 1
ATOM 4412 C C . TYR A 1 568 ? -3.442 20.495 25.045 1.00 45.00 568 TYR A C 1
ATOM 4414 O O . TYR A 1 568 ? -3.314 19.724 24.093 1.00 45.00 568 TYR A O 1
ATOM 4422 N N . ARG A 1 569 ? -2.773 21.660 25.059 1.00 39.97 569 ARG A N 1
ATOM 4423 C CA . ARG A 1 569 ? -1.823 22.084 24.007 1.00 39.97 569 ARG A CA 1
ATOM 4424 C C . ARG A 1 569 ? -0.506 21.289 23.997 1.00 39.97 569 ARG A C 1
ATOM 4426 O O . ARG A 1 569 ? 0.063 21.124 22.919 1.00 39.97 569 ARG A O 1
ATOM 4433 N N . SER A 1 570 ? -0.030 20.799 25.145 1.00 51.47 570 SER A N 1
ATOM 4434 C CA . SER A 1 570 ? 1.166 19.948 25.227 1.00 51.47 570 SER A CA 1
ATOM 4435 C C . SER A 1 570 ? 0.871 18.529 24.737 1.00 51.47 570 SER A C 1
ATOM 4437 O O . SER A 1 570 ? 1.683 17.961 24.014 1.00 51.47 570 SER A O 1
ATOM 4439 N N . THR A 1 571 ? -0.331 18.001 24.987 1.00 50.44 571 THR A N 1
ATOM 4440 C CA . THR A 1 571 ? -0.767 16.660 24.556 1.00 50.44 571 THR A CA 1
ATOM 4441 C C . THR A 1 571 ? -0.707 16.473 23.034 1.00 50.44 571 THR A C 1
ATOM 4443 O O . THR A 1 571 ? -0.225 15.451 22.543 1.00 50.44 571 THR A O 1
ATOM 4446 N N . GLN A 1 572 ? -1.125 17.480 22.257 1.00 53.06 572 GLN A N 1
ATOM 4447 C CA . GLN A 1 572 ? -1.083 17.420 20.789 1.00 53.06 572 GLN A CA 1
ATOM 4448 C C . GLN A 1 572 ? 0.352 17.471 20.231 1.00 53.06 572 GLN A C 1
ATOM 4450 O O . GLN A 1 572 ? 0.656 16.814 19.230 1.00 53.06 572 GLN A O 1
ATOM 4455 N N . GLN A 1 573 ? 1.249 18.224 20.879 1.00 58.78 573 GLN A N 1
ATOM 4456 C CA . GLN A 1 573 ? 2.671 18.276 20.520 1.00 58.78 573 GLN A CA 1
ATOM 4457 C C . GLN A 1 573 ? 3.385 16.962 20.875 1.00 58.78 573 GLN A C 1
ATOM 4459 O O . GLN A 1 573 ? 4.133 16.438 20.045 1.00 58.78 573 GLN A O 1
ATOM 4464 N N . SER A 1 574 ? 3.083 16.376 22.037 1.00 59.12 574 SER A N 1
ATOM 4465 C CA . SER A 1 574 ? 3.581 15.060 22.456 1.00 59.12 574 SER A CA 1
ATOM 4466 C C . SER A 1 574 ? 3.126 13.945 21.514 1.00 59.12 574 SER A C 1
ATOM 4468 O O . SER A 1 574 ? 3.918 13.075 21.160 1.00 59.12 574 SER A O 1
ATOM 4470 N N . TYR A 1 575 ? 1.891 14.000 21.007 1.00 64.31 575 TYR A N 1
ATOM 4471 C CA . TYR A 1 575 ? 1.392 13.021 20.039 1.00 64.31 575 TYR A CA 1
ATOM 4472 C C . TYR A 1 575 ? 2.098 13.114 18.675 1.00 64.31 575 TYR A C 1
ATOM 4474 O O . TYR A 1 575 ? 2.476 12.099 18.086 1.00 64.31 575 TYR A O 1
ATOM 4482 N N . ALA A 1 576 ? 2.340 14.330 18.175 1.00 64.88 576 ALA A N 1
ATOM 4483 C CA . ALA A 1 576 ? 3.113 14.529 16.949 1.00 64.88 576 ALA A CA 1
ATOM 4484 C C . ALA A 1 576 ? 4.571 14.050 17.103 1.00 64.88 576 ALA A C 1
ATOM 4486 O O . ALA A 1 576 ? 5.134 13.461 16.172 1.00 64.88 576 ALA A O 1
ATOM 4487 N N . ALA A 1 577 ? 5.171 14.258 18.281 1.00 67.94 577 ALA A N 1
ATOM 4488 C CA . ALA A 1 577 ? 6.488 13.730 18.624 1.00 67.94 577 ALA A CA 1
ATOM 4489 C C . ALA A 1 577 ? 6.489 12.192 18.661 1.00 67.94 577 ALA A C 1
ATOM 4491 O O . ALA A 1 577 ? 7.332 11.570 18.012 1.00 67.94 577 ALA A O 1
ATOM 4492 N N . LEU A 1 578 ? 5.493 11.578 19.303 1.00 72.19 578 LEU A N 1
ATOM 4493 C CA . LEU A 1 578 ? 5.314 10.127 19.369 1.00 72.19 578 LEU A CA 1
ATOM 4494 C C . LEU A 1 578 ? 5.174 9.519 17.967 1.00 72.19 578 LEU A C 1
ATOM 4496 O O . LEU A 1 578 ? 5.908 8.597 17.612 1.00 72.19 578 LEU A O 1
ATOM 4500 N N . GLN A 1 579 ? 4.320 10.087 17.108 1.00 75.38 579 GLN A N 1
ATOM 4501 C CA . GLN A 1 579 ? 4.183 9.635 15.719 1.00 75.38 579 GLN A CA 1
ATOM 4502 C C . GLN A 1 579 ? 5.494 9.735 14.929 1.00 75.38 579 GLN A C 1
ATOM 4504 O O . GLN A 1 579 ? 5.773 8.892 14.072 1.00 75.38 579 GLN A O 1
ATOM 4509 N N . LYS A 1 580 ? 6.301 10.772 15.172 1.00 77.38 580 LYS A N 1
ATOM 4510 C CA . LYS A 1 580 ? 7.598 10.943 14.506 1.00 77.38 580 LYS A CA 1
ATOM 4511 C C . LYS A 1 580 ? 8.575 9.840 14.914 1.00 77.38 580 LYS A C 1
ATOM 4513 O O . LYS A 1 580 ? 9.219 9.268 14.034 1.00 77.38 580 LYS A O 1
ATOM 4518 N N . ILE A 1 581 ? 8.655 9.531 16.208 1.00 77.69 581 ILE A N 1
ATOM 4519 C CA . ILE A 1 581 ? 9.532 8.484 16.746 1.00 77.69 581 ILE A CA 1
ATOM 4520 C C . ILE A 1 581 ? 9.060 7.101 16.295 1.00 77.69 581 ILE A C 1
ATOM 4522 O O . ILE A 1 581 ? 9.867 6.316 15.808 1.00 77.69 581 ILE A O 1
ATOM 4526 N N . TRP A 1 582 ? 7.752 6.839 16.310 1.00 81.88 582 TRP A N 1
ATOM 4527 C CA . TRP A 1 582 ? 7.172 5.605 15.774 1.00 81.88 582 TRP A CA 1
ATOM 4528 C C . TRP A 1 582 ? 7.539 5.388 14.297 1.00 81.88 582 TRP A C 1
ATOM 4530 O O . TRP A 1 582 ? 8.006 4.318 13.906 1.00 81.88 582 TRP A O 1
ATOM 4540 N N . LYS A 1 583 ? 7.425 6.434 13.460 1.00 80.62 583 LYS A N 1
ATOM 4541 C CA . LYS A 1 583 ? 7.837 6.371 12.043 1.00 80.62 583 LYS A CA 1
ATOM 4542 C C . LYS A 1 583 ? 9.332 6.093 11.886 1.00 80.62 583 LYS A C 1
ATOM 4544 O O . LYS A 1 583 ? 9.730 5.510 10.880 1.00 80.62 583 LYS A O 1
ATOM 4549 N N . GLN A 1 584 ? 10.161 6.562 12.815 1.00 80.44 584 GLN A N 1
ATOM 4550 C CA . GLN A 1 584 ? 11.594 6.286 12.819 1.00 80.44 584 GLN A CA 1
ATOM 4551 C C . GLN A 1 584 ? 11.870 4.830 13.211 1.00 80.44 584 GLN A C 1
ATOM 4553 O O . GLN A 1 584 ? 12.587 4.156 12.475 1.00 80.44 584 GLN A O 1
ATOM 4558 N N . ALA A 1 585 ? 11.226 4.327 14.267 1.00 81.06 585 ALA A N 1
ATOM 4559 C CA . ALA A 1 585 ? 11.332 2.939 14.715 1.00 81.06 585 ALA A CA 1
ATOM 4560 C C . ALA A 1 585 ? 10.961 1.951 13.594 1.00 81.06 585 ALA A C 1
ATOM 4562 O O . ALA A 1 585 ? 11.746 1.067 13.255 1.00 81.06 585 ALA A O 1
ATOM 4563 N N . ASN A 1 586 ? 9.832 2.186 12.914 1.00 81.88 586 ASN A N 1
ATOM 4564 C CA . ASN A 1 586 ? 9.385 1.344 11.801 1.00 81.88 586 ASN A CA 1
ATOM 4565 C C . ASN A 1 586 ? 10.352 1.327 10.609 1.00 81.88 586 ASN A C 1
ATOM 4567 O O . ASN A 1 586 ? 10.517 0.301 9.949 1.00 81.88 586 ASN A O 1
ATOM 4571 N N . LYS A 1 587 ? 11.023 2.451 10.326 1.00 79.38 587 LYS A N 1
ATOM 4572 C CA . LYS A 1 587 ? 12.055 2.500 9.279 1.00 79.38 587 LYS A CA 1
ATOM 4573 C C . LYS A 1 587 ? 13.286 1.697 9.675 1.00 79.38 587 LYS A C 1
ATOM 4575 O O . LYS A 1 587 ? 13.761 0.913 8.858 1.00 79.38 587 LYS A O 1
ATOM 4580 N N . SER A 1 588 ? 13.791 1.884 10.894 1.00 78.12 588 SER A N 1
ATOM 4581 C CA . SER A 1 588 ? 14.954 1.142 11.394 1.00 78.12 588 SER A CA 1
ATOM 4582 C C . SER A 1 588 ? 14.690 -0.363 11.366 1.00 78.12 588 SER A C 1
ATOM 4584 O O . SER A 1 588 ? 15.529 -1.144 10.925 1.00 78.12 588 SER A O 1
ATOM 4586 N N . LEU A 1 589 ? 13.482 -0.777 11.737 1.00 81.00 589 LEU A N 1
ATOM 4587 C CA . LEU A 1 589 ? 13.127 -2.185 11.814 1.00 81.00 589 LEU A CA 1
ATOM 4588 C C . LEU A 1 589 ? 12.902 -2.830 10.431 1.00 81.00 589 LEU A C 1
ATOM 4590 O O . LEU A 1 589 ? 13.401 -3.928 10.184 1.00 81.00 589 LEU A O 1
ATOM 4594 N N . ALA A 1 590 ? 12.309 -2.106 9.474 1.00 73.38 590 ALA A N 1
ATOM 4595 C CA . ALA A 1 590 ? 12.270 -2.537 8.071 1.00 73.38 590 ALA A CA 1
ATOM 4596 C C . ALA A 1 590 ? 13.684 -2.685 7.467 1.00 73.38 590 ALA A C 1
ATOM 4598 O O . ALA A 1 590 ? 13.960 -3.612 6.698 1.00 73.38 590 ALA A O 1
ATOM 4599 N N . LEU A 1 591 ? 14.616 -1.795 7.834 1.00 70.38 591 LEU A N 1
ATOM 4600 C CA . LEU A 1 591 ? 16.021 -1.914 7.434 1.00 70.38 591 LEU A CA 1
ATOM 4601 C C . LEU A 1 591 ? 16.683 -3.144 8.071 1.00 70.38 591 LEU A C 1
ATOM 4603 O O . LEU A 1 591 ? 17.363 -3.891 7.364 1.00 70.38 591 LEU A O 1
ATOM 4607 N N . ALA A 1 592 ? 16.446 -3.405 9.360 1.00 76.06 592 ALA A N 1
ATOM 4608 C CA . ALA A 1 592 ? 16.919 -4.607 10.048 1.00 76.06 592 ALA A CA 1
ATOM 4609 C C . ALA A 1 592 ? 16.443 -5.888 9.339 1.00 76.06 592 ALA A C 1
ATOM 4611 O O . ALA A 1 592 ? 17.249 -6.775 9.050 1.00 76.06 592 ALA A O 1
ATOM 4612 N N . GLU A 1 593 ? 15.167 -5.964 8.961 1.00 76.25 593 GLU A N 1
ATOM 4613 C CA . GLU A 1 593 ? 14.627 -7.113 8.232 1.00 76.25 593 GLU A CA 1
ATOM 4614 C C . GLU A 1 593 ? 15.308 -7.302 6.865 1.00 76.25 593 GLU A C 1
ATOM 4616 O O . GLU A 1 593 ? 15.688 -8.421 6.499 1.00 76.25 593 GLU A O 1
ATOM 4621 N N . SER A 1 594 ? 15.553 -6.209 6.135 1.00 67.06 594 SER A N 1
ATOM 4622 C CA . SER A 1 594 ? 16.259 -6.260 4.850 1.00 67.06 594 SER A CA 1
ATOM 4623 C C . SER A 1 594 ? 17.697 -6.787 4.988 1.00 67.06 594 SER A C 1
ATOM 4625 O O . SER A 1 594 ? 18.096 -7.691 4.244 1.00 67.06 594 SER A O 1
ATOM 4627 N N . PHE A 1 595 ? 18.451 -6.323 5.995 1.00 70.06 595 PHE A N 1
ATOM 4628 C CA . PHE A 1 595 ? 19.799 -6.817 6.290 1.00 70.06 595 PHE A CA 1
ATOM 4629 C C . PHE A 1 595 ? 19.805 -8.280 6.734 1.00 70.06 595 PHE A C 1
ATOM 4631 O O . PHE A 1 595 ? 20.691 -9.041 6.333 1.00 70.06 595 PHE A O 1
ATOM 4638 N N . ARG A 1 596 ? 18.804 -8.707 7.511 1.00 72.88 596 ARG A N 1
ATOM 4639 C CA . ARG A 1 596 ? 18.636 -10.106 7.916 1.00 72.88 596 ARG A CA 1
ATOM 4640 C C . ARG A 1 596 ? 18.361 -11.014 6.714 1.00 72.88 596 ARG A C 1
ATOM 4642 O O . ARG A 1 596 ? 19.067 -12.006 6.523 1.00 72.88 596 ARG A O 1
ATOM 4649 N N . LYS A 1 597 ? 17.390 -10.662 5.862 1.00 66.31 597 LYS A N 1
ATOM 4650 C CA . LYS A 1 597 ? 17.063 -11.404 4.629 1.00 66.31 597 LYS A CA 1
ATOM 4651 C C . LYS A 1 597 ? 18.286 -11.539 3.726 1.00 66.31 597 LYS A C 1
ATOM 4653 O O . LYS A 1 597 ? 18.549 -12.614 3.182 1.00 66.31 597 LYS A O 1
ATOM 4658 N N . TYR A 1 598 ? 19.061 -10.467 3.600 1.00 60.44 598 TYR A N 1
ATOM 4659 C CA . TYR A 1 598 ? 20.300 -10.458 2.839 1.00 60.44 598 TYR A CA 1
ATOM 4660 C C . TYR A 1 598 ? 21.340 -11.439 3.411 1.00 60.44 598 TYR A C 1
ATOM 4662 O O . TYR A 1 598 ? 21.867 -12.293 2.693 1.00 60.44 598 TYR A O 1
ATOM 4670 N N . TYR A 1 599 ? 21.571 -11.381 4.724 1.00 62.34 599 TYR A N 1
ATOM 4671 C CA . TYR A 1 599 ? 22.493 -12.271 5.427 1.00 62.34 599 TYR A CA 1
ATOM 4672 C C . TYR A 1 599 ? 22.081 -13.751 5.293 1.00 62.34 599 TYR A C 1
ATOM 4674 O O . TYR A 1 599 ? 22.922 -14.616 5.043 1.00 62.34 599 TYR A O 1
ATOM 4682 N N . ARG A 1 600 ? 20.774 -14.044 5.356 1.00 60.28 600 ARG A N 1
ATOM 4683 C CA . ARG A 1 600 ? 20.208 -15.378 5.097 1.00 60.28 600 ARG A CA 1
ATOM 4684 C C . ARG A 1 600 ? 20.446 -15.844 3.658 1.00 60.28 600 ARG A C 1
ATOM 4686 O O . ARG A 1 600 ? 20.804 -17.000 3.441 1.00 60.28 600 ARG A O 1
ATOM 4693 N N . THR A 1 601 ? 20.284 -14.960 2.675 1.00 51.16 601 THR A N 1
ATOM 4694 C CA . THR A 1 601 ? 20.422 -15.301 1.247 1.00 51.16 601 THR A CA 1
ATOM 4695 C C . THR A 1 601 ? 21.884 -15.542 0.847 1.00 51.16 601 THR A C 1
ATOM 4697 O O . THR A 1 601 ? 22.158 -16.455 0.068 1.00 51.16 601 THR A O 1
ATOM 4700 N N . SER A 1 602 ? 22.833 -14.815 1.455 1.00 49.66 602 SER A N 1
ATOM 4701 C CA . SER A 1 602 ? 24.279 -15.089 1.335 1.00 49.66 602 SER A CA 1
ATOM 4702 C C . SER A 1 602 ? 24.624 -16.530 1.760 1.00 49.66 602 SER A C 1
ATOM 4704 O O . SER A 1 602 ? 25.469 -17.188 1.154 1.00 49.66 602 SER A O 1
ATOM 4706 N N . ILE A 1 603 ? 23.903 -17.076 2.749 1.00 48.06 603 ILE A N 1
ATOM 4707 C CA . ILE A 1 603 ? 24.082 -18.452 3.241 1.00 48.06 603 ILE A CA 1
ATOM 4708 C C . ILE A 1 603 ? 23.301 -19.477 2.402 1.00 48.06 603 ILE A C 1
ATOM 4710 O O . ILE A 1 603 ? 23.795 -20.585 2.187 1.00 48.06 603 ILE A O 1
ATOM 4714 N N . LEU A 1 604 ? 22.110 -19.129 1.897 1.00 38.41 604 LEU A N 1
ATOM 4715 C CA . LEU A 1 604 ? 21.263 -20.044 1.117 1.00 38.41 604 LEU A CA 1
ATOM 4716 C C . LEU A 1 604 ? 21.912 -20.466 -0.219 1.00 38.41 604 LEU A C 1
ATOM 4718 O O . LEU A 1 604 ? 21.672 -21.569 -0.705 1.00 38.41 604 LEU A O 1
ATOM 4722 N N . HIS A 1 605 ? 22.827 -19.659 -0.767 1.00 46.09 605 HIS A N 1
ATOM 4723 C CA . HIS A 1 605 ? 23.654 -20.035 -1.923 1.00 46.09 605 HIS A CA 1
ATOM 4724 C C . HIS A 1 605 ? 24.736 -21.093 -1.631 1.00 46.09 605 HIS A C 1
ATOM 4726 O O . HIS A 1 605 ? 25.474 -21.480 -2.535 1.00 46.09 605 HIS A O 1
ATOM 4732 N N . ARG A 1 606 ? 24.773 -21.672 -0.421 1.00 44.56 606 ARG A N 1
ATOM 4733 C CA . ARG A 1 606 ? 25.481 -22.935 -0.146 1.00 44.56 606 ARG A CA 1
ATOM 4734 C C . ARG A 1 606 ? 24.926 -24.124 -0.960 1.00 44.56 606 ARG A C 1
ATOM 4736 O O . ARG A 1 606 ? 25.583 -25.157 -1.026 1.00 44.56 606 ARG A O 1
ATOM 4743 N N . TYR A 1 607 ? 23.771 -23.983 -1.619 1.00 41.06 607 TYR A N 1
ATOM 4744 C CA . TYR A 1 607 ? 23.233 -25.001 -2.531 1.00 41.06 607 TYR A CA 1
ATOM 4745 C C . TYR A 1 607 ? 23.863 -25.017 -3.939 1.00 41.06 607 TYR A C 1
ATOM 4747 O O . TYR A 1 607 ? 23.746 -26.028 -4.626 1.00 41.06 607 TYR A O 1
ATOM 4755 N N . ILE A 1 608 ? 24.613 -23.986 -4.358 1.00 39.62 608 ILE A N 1
ATOM 4756 C CA . ILE A 1 608 ? 25.425 -24.041 -5.593 1.00 39.62 608 ILE A CA 1
ATOM 4757 C C . ILE A 1 608 ? 26.825 -24.572 -5.233 1.00 39.62 608 ILE A C 1
ATOM 4759 O O . ILE A 1 608 ? 27.845 -23.890 -5.312 1.00 39.62 608 ILE A O 1
ATOM 4763 N N . ASN A 1 609 ? 26.861 -25.827 -4.783 1.00 33.09 609 ASN A N 1
ATOM 4764 C CA . ASN A 1 609 ? 28.072 -26.621 -4.560 1.00 33.09 609 ASN A CA 1
ATOM 4765 C C . ASN A 1 609 ? 28.696 -27.047 -5.908 1.00 33.09 609 ASN A C 1
ATOM 4767 O O . ASN A 1 609 ? 28.679 -28.226 -6.249 1.00 33.09 609 ASN A O 1
ATOM 4771 N N . ILE A 1 610 ? 29.231 -26.109 -6.702 1.00 35.97 610 ILE A N 1
ATOM 4772 C CA . ILE A 1 610 ? 30.023 -26.449 -7.911 1.00 35.97 610 ILE A CA 1
ATOM 4773 C C . ILE A 1 610 ? 31.405 -25.773 -7.952 1.00 35.97 610 ILE A C 1
ATOM 4775 O O . ILE A 1 610 ? 32.278 -26.217 -8.690 1.00 35.97 610 ILE A O 1
ATOM 4779 N N . LEU A 1 611 ? 31.703 -24.789 -7.099 1.00 30.27 611 LEU A N 1
ATOM 4780 C CA . LEU A 1 611 ? 33.066 -24.251 -6.987 1.00 30.27 611 LEU A CA 1
ATOM 4781 C C . LEU A 1 611 ? 33.595 -24.509 -5.577 1.00 30.27 611 LEU A C 1
ATOM 4783 O O . LEU A 1 611 ? 33.167 -23.907 -4.595 1.00 30.27 611 LEU A O 1
ATOM 4787 N N . GLY A 1 612 ? 34.461 -25.518 -5.501 1.00 30.05 612 GLY A N 1
ATOM 4788 C CA . GLY A 1 612 ? 34.825 -26.240 -4.293 1.00 30.05 612 GLY A CA 1
ATOM 4789 C C . GLY A 1 612 ? 35.310 -25.382 -3.129 1.00 30.05 612 GLY A C 1
ATOM 4790 O O . GLY A 1 612 ? 36.035 -24.414 -3.310 1.00 30.05 612 GLY A O 1
ATOM 4791 N N . ASN A 1 613 ? 34.920 -25.809 -1.924 1.00 31.38 613 ASN A N 1
ATOM 4792 C CA . ASN A 1 613 ? 35.713 -25.933 -0.689 1.00 31.38 613 ASN A CA 1
ATOM 4793 C C . ASN A 1 613 ? 36.729 -24.842 -0.264 1.00 31.38 613 ASN A C 1
ATOM 4795 O O . ASN A 1 613 ? 37.448 -25.054 0.709 1.00 31.38 613 ASN A O 1
ATOM 4799 N N . GLN A 1 614 ? 36.758 -23.660 -0.877 1.00 29.45 614 GLN A N 1
ATOM 4800 C CA . GLN A 1 614 ? 37.683 -22.564 -0.551 1.00 29.45 614 GLN A CA 1
ATOM 4801 C C . GLN A 1 614 ? 36.967 -21.264 -0.144 1.00 29.45 614 GLN A C 1
ATOM 4803 O O . GLN A 1 614 ? 37.588 -20.376 0.427 1.00 29.45 614 GLN A O 1
ATOM 4808 N N . ALA A 1 615 ? 35.642 -21.168 -0.298 1.00 27.84 615 ALA A N 1
ATOM 4809 C CA . ALA A 1 615 ? 34.856 -20.004 0.132 1.00 27.84 615 ALA A CA 1
ATOM 4810 C C . ALA A 1 615 ? 34.205 -20.184 1.521 1.00 27.84 615 ALA A C 1
ATOM 4812 O O . ALA A 1 615 ? 33.147 -19.631 1.806 1.00 27.84 615 ALA A O 1
ATOM 4813 N N . LYS A 1 616 ? 34.830 -20.942 2.436 1.00 29.88 616 LYS A N 1
ATOM 4814 C CA . LYS A 1 616 ? 34.352 -21.105 3.831 1.00 29.88 616 LYS A CA 1
ATOM 4815 C C . LYS A 1 616 ? 34.480 -19.832 4.687 1.00 29.88 616 LYS A C 1
ATOM 4817 O O . LYS A 1 616 ? 34.316 -19.889 5.903 1.00 29.88 616 LYS A O 1
ATOM 4822 N N . LYS A 1 617 ? 34.805 -18.695 4.077 1.00 32.16 617 LYS A N 1
ATOM 4823 C CA . LYS A 1 617 ? 35.022 -17.417 4.740 1.00 32.16 617 LYS A CA 1
ATOM 4824 C C . LYS A 1 617 ? 34.581 -16.309 3.785 1.00 32.16 617 LYS A C 1
ATOM 4826 O O . LYS A 1 617 ? 35.331 -15.950 2.885 1.00 32.16 617 LYS A O 1
ATOM 4831 N N . GLU A 1 618 ? 33.444 -15.668 4.056 1.00 35.19 618 GLU A N 1
ATOM 4832 C CA . GLU A 1 618 ? 33.509 -14.205 4.003 1.00 35.19 618 GLU A CA 1
ATOM 4833 C C . GLU A 1 618 ? 34.720 -13.805 4.867 1.00 35.19 618 GLU A C 1
ATOM 4835 O O . GLU A 1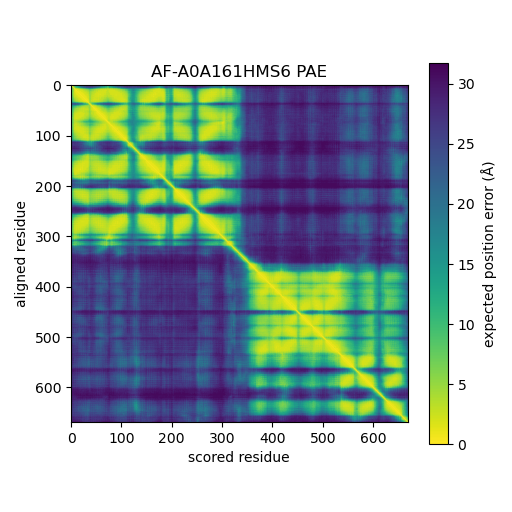 618 ? 34.905 -14.410 5.936 1.00 35.19 618 GLU A O 1
ATOM 4840 N N . PRO A 1 619 ? 35.593 -12.882 4.429 1.00 36.09 619 PRO A N 1
ATOM 4841 C CA . PRO A 1 619 ? 36.790 -12.546 5.183 1.00 36.09 619 PRO A CA 1
ATOM 4842 C C . PRO A 1 619 ? 36.398 -12.058 6.591 1.00 36.09 619 PRO A C 1
ATOM 4844 O O . PRO A 1 619 ? 36.070 -10.894 6.791 1.00 36.09 619 PRO A O 1
ATOM 4847 N N . ARG A 1 620 ? 36.470 -12.973 7.574 1.00 43.03 620 ARG A N 1
ATOM 4848 C CA . ARG A 1 620 ? 36.276 -12.804 9.031 1.00 43.03 620 ARG A CA 1
ATOM 4849 C C . ARG A 1 620 ? 34.840 -12.862 9.596 1.00 43.03 620 ARG A C 1
ATOM 4851 O O . ARG A 1 620 ? 34.425 -11.933 10.287 1.00 43.03 620 ARG A O 1
ATOM 4858 N N . LEU A 1 621 ? 34.157 -14.006 9.499 1.00 41.62 621 LEU A N 1
ATOM 4859 C CA . LEU A 1 621 ? 33.084 -14.371 10.447 1.00 41.62 621 LEU A CA 1
ATOM 4860 C C . LEU A 1 621 ? 33.429 -15.669 11.203 1.00 41.62 621 LEU A C 1
ATOM 4862 O O . LEU A 1 621 ? 33.597 -16.730 10.608 1.00 41.62 621 LEU A O 1
ATOM 4866 N N . LYS A 1 622 ? 33.574 -15.563 12.532 1.00 36.03 622 LYS A N 1
ATOM 4867 C CA . LYS A 1 622 ? 33.610 -16.692 13.478 1.00 36.03 622 LYS A CA 1
ATOM 4868 C C . LYS A 1 622 ? 32.156 -17.135 13.749 1.00 36.03 622 LYS A C 1
ATOM 4870 O O . LYS A 1 622 ? 31.367 -16.304 14.192 1.00 36.03 622 LYS A O 1
ATOM 4875 N N . GLY A 1 623 ? 31.827 -18.413 13.534 1.00 51.53 623 GLY A N 1
ATOM 4876 C CA . GLY A 1 623 ? 30.587 -19.062 14.009 1.00 51.53 623 GLY A CA 1
ATOM 4877 C C . GLY A 1 623 ? 29.482 -19.311 12.964 1.00 51.53 623 GLY A C 1
ATOM 4878 O O . GLY A 1 623 ? 29.387 -18.616 11.956 1.00 51.53 623 GLY A O 1
ATOM 4879 N N . SER A 1 624 ? 28.647 -20.330 13.218 1.00 53.00 624 SER A N 1
ATOM 4880 C CA . SER A 1 624 ? 27.442 -20.678 12.442 1.00 53.00 624 SER A CA 1
ATOM 4881 C C . SER A 1 624 ? 26.284 -19.744 12.812 1.00 53.00 624 SER A C 1
ATOM 4883 O O . SER A 1 624 ? 25.926 -19.644 13.981 1.00 53.00 624 SER A O 1
ATOM 4885 N N . PHE A 1 625 ? 25.691 -19.068 11.826 1.00 56.38 625 PHE A N 1
ATOM 4886 C CA . PHE A 1 625 ? 24.604 -18.103 12.039 1.00 56.38 625 PHE A CA 1
ATOM 4887 C C . PHE A 1 625 ? 23.195 -18.714 11.969 1.00 56.38 625 PHE A C 1
ATOM 4889 O O . PHE A 1 625 ? 22.227 -18.011 12.218 1.00 56.38 625 PHE A O 1
ATOM 4896 N N . GLY A 1 626 ? 23.048 -20.008 11.661 1.00 58.16 626 GLY A N 1
ATOM 4897 C CA . GLY A 1 626 ? 21.720 -20.625 11.510 1.00 58.16 626 GLY A CA 1
ATOM 4898 C C . GLY A 1 626 ? 20.828 -20.465 12.749 1.00 58.16 626 GLY A C 1
ATOM 4899 O O . GLY A 1 626 ? 19.661 -20.132 12.612 1.00 58.16 626 GLY A O 1
ATOM 4900 N N . ALA A 1 627 ? 21.398 -20.609 13.949 1.00 62.78 627 ALA A N 1
ATOM 4901 C CA . ALA A 1 627 ? 20.671 -20.406 15.205 1.00 62.78 627 ALA A CA 1
ATOM 4902 C C . ALA A 1 627 ? 20.394 -18.920 15.515 1.00 62.78 627 ALA A C 1
ATOM 4904 O O . ALA A 1 627 ? 19.378 -18.591 16.113 1.00 62.78 627 ALA A O 1
ATOM 4905 N N . LEU A 1 628 ? 21.283 -18.014 15.090 1.00 66.75 628 LEU A N 1
ATOM 4906 C CA . LEU A 1 628 ? 21.147 -16.571 15.320 1.00 66.75 628 LEU A CA 1
ATOM 4907 C C . LEU A 1 628 ? 20.076 -15.938 14.422 1.00 66.75 628 LEU A C 1
ATOM 4909 O O . LEU A 1 628 ? 19.445 -14.974 14.841 1.00 66.75 628 LEU A O 1
ATOM 4913 N N . ASP A 1 629 ? 19.847 -16.467 13.215 1.00 64.81 629 ASP A N 1
ATOM 4914 C CA . ASP A 1 629 ? 18.801 -15.956 12.317 1.00 64.81 629 ASP A CA 1
ATOM 4915 C C . ASP A 1 629 ? 17.399 -16.089 12.923 1.00 64.81 629 ASP A C 1
ATOM 4917 O O . ASP A 1 629 ? 16.601 -15.160 12.804 1.00 64.81 629 ASP A O 1
ATOM 4921 N N . THR A 1 630 ? 17.111 -17.210 13.592 1.00 69.62 630 THR A N 1
ATOM 4922 C CA . THR A 1 630 ? 15.838 -17.431 14.294 1.00 69.62 630 THR A CA 1
ATOM 4923 C C . THR A 1 630 ? 15.671 -16.442 15.444 1.00 69.62 630 THR A C 1
ATOM 4925 O O . THR A 1 630 ? 14.644 -15.782 15.535 1.00 69.62 630 THR A O 1
ATOM 4928 N N . VAL A 1 631 ? 16.721 -16.239 16.245 1.00 76.75 631 VAL A N 1
ATOM 4929 C CA . VAL A 1 631 ? 16.696 -15.284 17.365 1.00 76.75 631 VAL A CA 1
ATOM 4930 C C . VAL A 1 631 ? 16.461 -13.852 16.875 1.00 76.75 631 VAL A C 1
ATOM 4932 O O . VAL A 1 631 ? 15.613 -13.144 17.406 1.00 76.75 631 VAL A O 1
ATOM 4935 N N . PHE A 1 632 ? 17.154 -13.409 15.820 1.00 77.44 632 PHE A N 1
ATOM 4936 C CA . PHE A 1 632 ? 16.901 -12.082 15.247 1.00 77.44 632 PHE A CA 1
ATOM 4937 C C . PHE A 1 632 ? 15.516 -11.972 14.596 1.00 77.44 632 PHE A C 1
ATOM 4939 O O . PHE A 1 632 ? 14.967 -10.874 14.550 1.00 77.44 632 PHE A O 1
ATOM 4946 N N . ALA A 1 633 ? 14.933 -13.078 14.120 1.00 73.94 633 ALA A N 1
ATOM 4947 C CA . ALA A 1 633 ? 13.542 -13.114 13.671 1.00 73.94 633 ALA A CA 1
ATOM 4948 C C . ALA A 1 633 ? 12.576 -12.747 14.778 1.00 73.94 633 ALA A C 1
ATOM 4950 O O . ALA A 1 633 ? 11.723 -11.885 14.592 1.00 73.94 633 ALA A O 1
ATOM 4951 N N . GLU A 1 634 ? 12.746 -13.417 15.909 1.00 76.06 634 GLU A N 1
ATOM 4952 C CA . GLU A 1 634 ? 11.903 -13.257 17.078 1.00 76.06 634 GLU A CA 1
ATOM 4953 C C . GLU A 1 634 ? 12.055 -11.847 17.643 1.00 76.06 634 GLU A C 1
ATOM 4955 O O . GLU A 1 634 ? 11.054 -11.189 17.895 1.00 76.06 634 GLU A O 1
ATOM 4960 N N . ILE A 1 635 ? 13.284 -11.325 17.731 1.00 79.56 635 ILE A N 1
ATOM 4961 C CA . ILE A 1 635 ? 13.534 -9.950 18.189 1.00 79.56 635 ILE A CA 1
ATOM 4962 C C . ILE A 1 635 ? 12.829 -8.924 17.289 1.00 79.56 635 ILE A C 1
ATOM 4964 O O . ILE A 1 635 ? 12.142 -8.041 17.793 1.00 79.56 635 ILE A O 1
ATOM 4968 N N . ILE A 1 636 ? 12.981 -9.032 15.964 1.00 75.00 636 ILE A N 1
ATOM 4969 C CA . ILE A 1 636 ? 12.341 -8.112 15.005 1.00 75.00 636 ILE A CA 1
ATOM 4970 C C . ILE A 1 636 ? 10.814 -8.199 15.120 1.00 75.00 636 ILE A C 1
ATOM 4972 O O . ILE A 1 636 ? 10.138 -7.174 15.126 1.00 75.00 636 ILE A O 1
ATOM 4976 N N . PHE A 1 637 ? 10.276 -9.411 15.251 1.00 76.31 637 PHE A N 1
ATOM 4977 C CA . PHE A 1 637 ? 8.844 -9.640 15.407 1.00 76.31 637 PHE A CA 1
ATOM 4978 C C . PHE A 1 637 ? 8.289 -9.012 16.695 1.00 76.31 637 PHE A C 1
ATOM 4980 O O . PHE A 1 637 ? 7.314 -8.268 16.642 1.00 76.31 637 PHE A O 1
ATOM 4987 N N . VAL A 1 638 ? 8.939 -9.246 17.837 1.00 78.06 638 VAL A N 1
ATOM 4988 C CA . VAL A 1 638 ? 8.531 -8.675 19.132 1.00 78.06 638 VAL A CA 1
ATOM 4989 C C . VAL A 1 638 ? 8.614 -7.148 19.111 1.00 78.06 638 VAL A C 1
ATOM 4991 O O . VAL A 1 638 ? 7.717 -6.471 19.607 1.00 78.06 638 VAL A O 1
ATOM 4994 N N . LEU A 1 639 ? 9.653 -6.579 18.496 1.00 78.56 639 LEU A N 1
ATOM 4995 C CA . LEU A 1 639 ? 9.784 -5.128 18.381 1.00 78.56 639 LEU A CA 1
ATOM 4996 C C . LEU A 1 639 ? 8.677 -4.503 17.519 1.00 78.56 639 LEU A C 1
ATOM 4998 O O . LEU A 1 639 ? 8.162 -3.456 17.904 1.00 78.56 639 LEU A O 1
ATOM 5002 N N . TYR A 1 640 ? 8.253 -5.146 16.422 1.00 80.62 640 TYR A N 1
ATOM 5003 C CA . TYR A 1 640 ? 7.062 -4.715 15.673 1.00 80.62 640 TYR A CA 1
ATOM 5004 C C . TYR A 1 640 ? 5.825 -4.661 16.581 1.00 80.62 640 TYR A C 1
ATOM 5006 O O . TYR A 1 640 ? 5.137 -3.642 16.621 1.00 80.62 640 TYR A O 1
ATOM 5014 N N . GLN A 1 641 ? 5.588 -5.713 17.373 1.00 74.25 641 GLN A N 1
ATOM 5015 C CA . GLN A 1 641 ? 4.443 -5.768 18.288 1.00 74.25 641 GLN A CA 1
ATOM 5016 C C . GLN A 1 641 ? 4.469 -4.643 19.331 1.00 74.25 641 GLN A C 1
ATOM 5018 O O . GLN A 1 641 ? 3.447 -4.010 19.584 1.00 74.25 641 GLN A O 1
ATOM 5023 N N . ILE A 1 642 ? 5.631 -4.371 19.932 1.00 77.44 642 ILE A N 1
ATOM 5024 C CA . ILE A 1 642 ? 5.790 -3.299 20.927 1.00 77.44 642 ILE A CA 1
ATOM 5025 C C . ILE A 1 642 ? 5.466 -1.934 20.303 1.00 77.44 642 ILE A C 1
ATOM 5027 O O . ILE A 1 642 ? 4.703 -1.148 20.867 1.00 77.44 642 ILE A O 1
ATOM 5031 N N . ILE A 1 643 ? 6.013 -1.662 19.119 1.00 77.44 643 ILE A N 1
ATOM 5032 C CA . ILE A 1 643 ? 5.818 -0.404 18.388 1.00 77.44 643 ILE A CA 1
ATOM 5033 C C . ILE A 1 643 ? 4.342 -0.196 18.022 1.00 77.44 643 ILE A C 1
ATOM 5035 O O . ILE A 1 643 ? 3.826 0.917 18.156 1.00 77.44 643 ILE A O 1
ATOM 5039 N N . ASP A 1 644 ? 3.647 -1.254 17.605 1.00 73.25 644 ASP A N 1
ATOM 5040 C CA . ASP A 1 644 ? 2.219 -1.203 17.286 1.00 73.25 644 ASP A CA 1
ATOM 5041 C C . ASP A 1 644 ? 1.356 -0.981 18.537 1.00 73.25 644 ASP A C 1
ATOM 5043 O O . ASP A 1 644 ? 0.424 -0.172 18.504 1.00 73.25 644 ASP A O 1
ATOM 5047 N N . LYS A 1 645 ? 1.706 -1.594 19.677 1.00 70.19 645 LYS A N 1
ATOM 5048 C CA . LYS A 1 645 ? 1.036 -1.327 20.963 1.00 70.19 645 LYS A CA 1
ATOM 5049 C C . LYS A 1 645 ? 1.172 0.137 21.381 1.00 70.19 645 LYS A C 1
ATOM 5051 O O . LYS A 1 645 ? 0.166 0.766 21.708 1.00 70.19 645 LYS A O 1
ATOM 5056 N N . PHE A 1 646 ? 2.372 0.717 21.304 1.00 69.44 646 PHE A N 1
ATOM 5057 C CA . PHE A 1 646 ? 2.577 2.143 21.593 1.00 69.44 646 PHE A CA 1
ATOM 5058 C C . PHE A 1 646 ? 1.770 3.053 20.663 1.00 69.44 646 PHE A C 1
ATOM 5060 O O . PHE A 1 646 ? 1.241 4.076 21.100 1.00 69.44 646 PHE A O 1
ATOM 5067 N N . HIS A 1 647 ? 1.634 2.681 19.390 1.00 69.25 647 HIS A N 1
ATOM 5068 C CA . HIS A 1 647 ? 0.807 3.425 18.445 1.00 69.25 647 HIS A CA 1
ATOM 5069 C C . HIS A 1 647 ? -0.675 3.390 18.814 1.00 69.25 647 HIS A C 1
ATOM 5071 O O . HIS A 1 647 ? -1.332 4.432 18.793 1.00 69.25 647 HIS A O 1
ATOM 5077 N N . ASN A 1 648 ? -1.180 2.215 19.196 1.00 64.50 648 ASN A N 1
ATOM 5078 C CA . ASN A 1 648 ? -2.558 2.044 19.641 1.00 64.50 648 ASN A CA 1
ATOM 5079 C C . ASN A 1 648 ? -2.829 2.853 20.920 1.00 64.50 648 ASN A C 1
ATOM 5081 O O . ASN A 1 648 ? -3.806 3.593 20.967 1.00 64.50 648 ASN A O 1
ATOM 5085 N N . ILE A 1 649 ? -1.931 2.809 21.912 1.00 64.25 649 ILE A N 1
ATOM 5086 C CA . ILE A 1 649 ? -2.037 3.613 23.146 1.00 64.25 649 ILE A CA 1
ATOM 5087 C C . ILE A 1 649 ? -2.073 5.108 22.823 1.00 64.25 649 ILE A C 1
ATOM 5089 O O . ILE A 1 649 ? -2.927 5.844 23.321 1.00 64.25 649 ILE A O 1
ATOM 5093 N N . ALA A 1 650 ? -1.162 5.570 21.967 1.00 59.28 650 ALA A N 1
ATOM 5094 C CA . ALA A 1 650 ? -1.120 6.964 21.558 1.00 59.28 650 ALA A CA 1
ATOM 5095 C C . ALA A 1 650 ? -2.421 7.378 20.861 1.00 59.28 650 ALA A C 1
ATOM 5097 O O . ALA A 1 650 ? -2.940 8.466 21.104 1.00 59.28 650 ALA A O 1
ATOM 5098 N N . PHE A 1 651 ? -2.937 6.521 19.978 1.00 57.50 651 PHE A N 1
ATOM 5099 C CA . PHE A 1 651 ? -4.190 6.759 19.277 1.00 57.50 651 PHE A CA 1
ATOM 5100 C C . PHE A 1 651 ? -5.376 6.862 20.246 1.00 57.50 651 PHE A C 1
ATOM 5102 O O . PHE A 1 651 ? -6.155 7.810 20.149 1.00 57.50 651 PHE A O 1
ATOM 5109 N N . LEU A 1 652 ? -5.478 5.945 21.213 1.00 54.19 652 LEU A N 1
ATOM 5110 C CA . LEU A 1 652 ? -6.524 5.969 22.238 1.00 54.19 652 LEU A CA 1
ATOM 5111 C C . LEU A 1 652 ? -6.484 7.276 23.039 1.00 54.19 652 LEU A C 1
ATOM 5113 O O . LEU A 1 652 ? -7.508 7.942 23.179 1.00 54.19 652 LEU A O 1
ATOM 5117 N N . ARG A 1 653 ? -5.292 7.712 23.464 1.00 56.94 653 ARG A N 1
ATOM 5118 C CA . ARG A 1 653 ? -5.106 8.996 24.165 1.00 56.94 653 ARG A CA 1
ATOM 5119 C C . ARG A 1 653 ? -5.509 10.210 23.327 1.00 56.94 653 ARG A C 1
ATOM 5121 O O . ARG A 1 653 ? -5.959 11.206 23.884 1.00 56.94 653 ARG A O 1
ATOM 5128 N N . GLN A 1 654 ? -5.365 10.147 22.002 1.00 54.47 654 GLN A N 1
ATOM 5129 C CA . GLN A 1 654 ? -5.775 11.231 21.108 1.00 54.47 654 GLN A CA 1
ATOM 5130 C C . GLN A 1 654 ? -7.302 11.349 20.993 1.00 54.47 654 GLN A C 1
ATOM 5132 O O . GLN A 1 654 ? -7.813 12.464 20.918 1.00 54.47 654 GLN A O 1
ATOM 5137 N N . GLN A 1 655 ? -8.016 10.223 20.937 1.00 48.91 655 GLN A N 1
ATOM 5138 C CA . GLN A 1 655 ? -9.469 10.212 20.729 1.00 48.91 655 GLN A CA 1
ATOM 5139 C C . GLN A 1 655 ? -10.264 10.406 22.021 1.00 48.91 655 GLN A C 1
ATOM 5141 O O . GLN A 1 655 ? -11.298 11.066 22.006 1.00 48.91 655 GLN A O 1
ATOM 5146 N N . TYR A 1 656 ? -9.780 9.841 23.127 1.00 47.53 656 TYR A N 1
ATOM 5147 C CA . TYR A 1 656 ? -10.507 9.783 24.397 1.00 47.53 656 TYR A CA 1
ATOM 5148 C C . TYR A 1 656 ? -9.975 10.770 25.452 1.00 47.53 656 TYR A C 1
ATOM 5150 O O . TYR A 1 656 ? -10.602 10.967 26.488 1.00 47.53 656 TYR A O 1
ATOM 5158 N N . GLY A 1 657 ? -8.850 11.443 25.186 1.00 48.72 657 GLY A N 1
ATOM 5159 C CA . GLY A 1 657 ? -8.176 12.304 26.162 1.00 48.72 657 GLY A CA 1
ATOM 5160 C C . GLY A 1 657 ? -7.485 11.507 27.280 1.00 48.72 657 GLY A C 1
ATOM 5161 O O . GLY A 1 657 ? -7.704 10.307 27.440 1.00 48.72 657 GLY A O 1
ATOM 5162 N N . SER A 1 658 ? -6.613 12.166 28.052 1.00 46.56 658 SER A N 1
ATOM 5163 C CA . SER A 1 658 ? -5.926 11.551 29.206 1.00 46.56 658 SER A CA 1
ATOM 5164 C C . SER A 1 658 ? -6.891 11.185 30.338 1.00 46.56 658 SER A C 1
ATOM 5166 O O . SER A 1 658 ? -6.679 10.183 31.013 1.00 46.56 658 SER A O 1
ATOM 5168 N N . ALA A 1 659 ? -7.984 11.943 30.473 1.00 40.16 659 ALA A N 1
ATOM 5169 C CA . ALA A 1 659 ? -8.961 11.801 31.548 1.00 40.16 659 ALA A CA 1
ATOM 5170 C C . ALA A 1 659 ? -9.694 10.452 31.551 1.00 40.16 659 ALA A C 1
ATOM 5172 O O . ALA A 1 659 ? -9.949 9.933 32.618 1.00 40.16 659 ALA A O 1
ATOM 5173 N N . ILE A 1 660 ? -9.981 9.827 30.402 1.00 41.19 660 ILE A N 1
ATOM 5174 C CA . ILE A 1 660 ? -10.699 8.535 30.391 1.00 41.19 660 ILE A CA 1
ATOM 5175 C C . ILE A 1 660 ? -9.802 7.389 30.884 1.00 41.19 660 ILE A C 1
ATOM 5177 O O . ILE A 1 660 ? -10.284 6.465 31.529 1.00 41.19 660 ILE A O 1
ATOM 5181 N N . LEU A 1 661 ? -8.491 7.456 30.627 1.00 41.06 661 LEU A N 1
ATOM 5182 C CA . LEU A 1 661 ? -7.526 6.481 31.148 1.00 41.06 661 LEU A CA 1
ATOM 5183 C C . LEU A 1 661 ? -7.212 6.715 32.633 1.00 41.06 661 LEU A C 1
ATOM 5185 O O . LEU A 1 661 ? -6.945 5.748 33.339 1.00 41.06 661 LEU A O 1
ATOM 5189 N N . GLU A 1 662 ? -7.266 7.968 33.098 1.00 40.38 662 GLU A N 1
ATOM 5190 C CA . GLU A 1 662 ? -7.142 8.314 34.519 1.00 40.38 662 GLU A CA 1
ATOM 5191 C C . GLU A 1 662 ? -8.426 8.008 35.304 1.00 40.38 662 GLU A C 1
ATOM 5193 O O . GLU A 1 662 ? -8.327 7.386 36.350 1.00 40.38 662 GLU A O 1
ATOM 5198 N N . ASP A 1 663 ? -9.624 8.307 34.798 1.00 39.50 663 ASP A N 1
ATOM 5199 C CA . ASP A 1 663 ? -10.913 7.981 35.435 1.00 39.50 663 ASP A CA 1
ATOM 5200 C C . ASP A 1 663 ? -11.135 6.462 35.536 1.00 39.50 663 ASP A C 1
ATOM 5202 O O . ASP A 1 663 ? -11.667 5.989 36.536 1.00 39.50 663 ASP A O 1
ATOM 5206 N N . LEU A 1 664 ? -10.627 5.681 34.572 1.00 37.22 664 LEU A N 1
ATOM 5207 C CA . LEU A 1 664 ? -10.549 4.213 34.665 1.00 37.22 664 LEU A CA 1
ATOM 5208 C C . LEU A 1 664 ? -9.555 3.719 35.735 1.00 37.22 664 LEU A C 1
ATOM 5210 O O . LEU A 1 664 ? -9.620 2.558 36.132 1.00 37.22 664 LEU A O 1
ATOM 5214 N N . SER A 1 665 ? -8.638 4.573 36.199 1.00 34.28 665 SER A N 1
ATOM 5215 C CA . SER A 1 665 ? -7.714 4.285 37.307 1.00 34.28 665 SER A CA 1
ATOM 5216 C C . SER A 1 665 ? -8.110 4.950 38.636 1.00 34.28 665 SER A C 1
ATOM 5218 O O . SER A 1 665 ? -7.624 4.539 39.685 1.00 34.28 665 SER A O 1
ATOM 5220 N N . VAL A 1 666 ? -8.986 5.963 38.600 1.00 34.00 666 VAL A N 1
ATOM 5221 C CA . VAL A 1 666 ? -9.353 6.846 39.724 1.00 34.00 666 VAL A CA 1
ATOM 5222 C C . VAL A 1 666 ? -10.761 6.570 40.263 1.00 34.00 666 VAL A C 1
ATOM 5224 O O . VAL A 1 666 ? -11.084 7.043 41.348 1.00 34.00 666 VAL A O 1
ATOM 5227 N N . SER A 1 667 ? -11.579 5.714 39.636 1.00 31.20 667 SER A N 1
ATOM 5228 C CA . SER A 1 667 ? -12.862 5.256 40.211 1.00 31.20 667 SER A CA 1
ATOM 5229 C C . SER A 1 667 ? -12.734 4.373 41.474 1.00 31.20 667 SER A C 1
ATOM 5231 O O . SER A 1 667 ? -13.669 3.671 41.851 1.00 31.20 667 SER A O 1
ATOM 5233 N N . THR A 1 668 ? -11.594 4.439 42.164 1.00 33.78 668 THR A N 1
ATOM 5234 C CA . THR A 1 668 ? -11.413 4.052 43.565 1.00 33.78 668 THR A CA 1
ATOM 5235 C C . THR A 1 668 ? -10.910 5.252 44.369 1.00 33.78 668 THR A C 1
ATOM 5237 O O . THR A 1 668 ? -9.713 5.381 44.631 1.00 33.78 668 THR A O 1
ATOM 5240 N N . CYS A 1 669 ? -11.838 6.116 44.767 1.00 30.42 669 CYS A N 1
ATOM 5241 C CA . CYS A 1 669 ? -11.765 6.893 46.001 1.00 30.42 669 CYS A CA 1
ATOM 5242 C C . CYS A 1 669 ? -13.173 7.006 46.580 1.00 30.42 669 CYS A C 1
ATOM 5244 O O . CYS A 1 669 ? -14.081 7.411 45.818 1.00 30.42 669 CYS A O 1
#

InterPro domains:
  IPR018823 Putative ER transporter, 6TM, N-terminal [PF10337] (2-123)
  IPR023244 Brefeldin A-sensitivity protein 4 [PR02047] (270-291)
  IPR023244 Brefeldin A-sensitivity protein 4 [PR02047] (373-393)
  IPR023244 Brefeldin A-sensitivity protein 4 [PR02047] (430-444)
  IPR023244 Brefeldin A-sensitivity protein 4 [PR02047] (482-496)
  IPR049453 Integral membrane bound transporter domain [PF13515] (403-528)
  IPR052430 Intracellular Vesicle Transport-Associated [PTHR47804] (2-665)

Nearest PDB structures (foldseek):
  7vq3-assembly1_A  TM=6.954E-01  e=3.345E-04  Arabidopsis thaliana
  7vq7-assembly1_B  TM=6.798E-01  e=5.336E-04  Arabidopsis thaliana
  8hiw-assembly1_A  TM=7.221E-01  e=8.186E-04  Arabidopsis thaliana
  7voj-assembly1_B  TM=5.558E-01  e=1.041E-04  Arabidopsis thaliana
  7w6k-assembly1_B  TM=6.403E-01  e=4.195E-03  Glycine max

Radius of gyration: 31.82 Å; Cα contacts (8 Å, |Δi|>4): 657; chains: 1; bounding box: 94×65×98 Å

Sequence (669 aa):
MIYPEFGSTFLGTTALDSLNEIHLHINSTVDYFINFKNDDAAKTLSTLQKQRTSIRKKVALSKTVLTESTFEITYSYMAPKELKPIVKLLGQASASTSAIVGACELEYALLGKDYEKAKKLVDGELHHGISREIEHADAAVLLAFLDSISEPVLSLSRAISMSFNCIKLAVSYGYDVPDSLVKIAKINDDTNHVSKASNNENRDKITLDAIDKTLKLLVLSITNYDSLVPQRLESAAHFEVNEADESNGGSLLLPRDEYFLVSSFLLNFREFANIISSVLSNSREIVEHRSMREDRGFFGRSLWFFPVFSKKTLHKYLWTGENDLKEVDIASVHTSKSTGERVGHYETEDTQTGKFRNILADFVEFPERYSAHIKFSFKYTILLMLVSFPAFSASMRTWYVDIKGTWVGFVANLVIESSVGETAMLFVIRTIGLVIGAAWGYAAYEAGWSGTTPGGDVVMCVVIVVGLIVGYYFMLASPYPKAAMVGIVSSTIVVLSTIYPVTPSTIRENFAKRCIAMLIGGAAAVVVQITLFPVKARSELVNQIVSCLECCEKLEEIVAQGVDGGSYRSTQQSYAALQKIWKQANKSLALAESFRKYYRTSILHRYINILGNQAKKEPRLKGSFGALDTVFAEIIFVLYQIIDKFHNIAFLRQQYGSAILEDLSVSTC